Protein 5HGC (pdb70)

Secondary structure (DSSP, 8-state):
--STTHHHHTTHHHHHHHHHHHHHHHHHHSTTS-EEE-HHHHHHHHHHHHTT--HHHHHHHHHHTT--TTTS-HHHHHHHHHHHHHHHH-TTSS-----EEEEEEETTS---HHHHHHHHHHH--EEEEE-TTSHHHHHHHHHHHHHHHTTTS------S--TT--EEEEEEEEEEPPBSSPPPGGG-EEEEEESSSS-EEEEEEEEEEEEEEEEEETTTTEEEEEEEBSSSEEEEEEEE-TT-HHHHHHH--HHHHHHHHHH-EEEEEEEEEE-EEEEEEEE-HHHHHHTT--GGGSTT---HHHHSSS-----EEEEEEEEEE-S-----------SS--EEE--S-EEEEEEETTTTEEEEEEEES-TT-

Organism: Taeniopygia guttata (NCBI:txid59729)

Solvent-accessible surface area: 16546 Å² total; per-residue (Å²): 91,39,96,116,0,132,25,2,50,97,0,37,65,28,11,16,44,0,0,2,62,2,0,72,46,8,4,126,90,30,83,112,132,26,1,1,1,0,3,2,2,1,1,0,1,0,0,0,0,0,28,0,0,83,89,54,3,32,48,46,0,3,96,7,0,23,5,75,52,130,151,23,98,46,124,36,0,11,95,0,0,66,19,3,4,73,20,0,16,74,104,96,33,22,13,95,0,83,8,26,13,0,0,6,1,21,63,92,37,62,59,63,170,119,2,48,77,54,0,123,72,45,3,83,5,52,38,73,107,12,69,7,115,125,46,116,45,8,34,141,130,3,21,63,34,0,73,205,76,10,168,40,114,2,52,111,10,6,74,134,6,90,68,158,8,32,0,0,0,0,1,0,0,42,13,82,10,50,4,81,82,59,6,52,67,93,99,28,86,109,84,82,0,87,25,106,79,109,58,65,28,136,1,37,0,0,44,18,109,9,90,2,22,15,39,94,2,137,141,10,20,0,18,0,0,36,8,46,4,63,53,10,1,3,0,7,0,0,17,3,49,100,78,82,28,62,75,0,14,132,56,0,41,55,99,12,19,118,57,0,47,100,99,26,108,82,82,30,0,24,0,43,0,0,88,11,62,11,62,3,57,51,71,3,5,70,3,0,99,123,26,35,0,62,28,0,18,41,121,133,7,38,0,30,4,0,6,46,44,109,72,5,58,1,42,59,0,7,0,30,0,11,1,36,5,20,19,132,16,153,187,107,142,153,91,184,64,108,100,189,34,33,77,22,63,0,13,50,26,0,0,0,0,0,22,2,74,40,1,72,6,9,0,0,0,0,5,0,18,14,10,72,147

InterPro domains:
  IPR000215 Serpin family [PTHR11461] (51-373)
  IPR023796 Serpin domain [PF00079] (54-373)
  IPR023796 Serpin domain [SM00093] (60-389)
  IPR036186 Serpin superfamily [SSF56574] (1-379)
  IPR042178 Serpin superfamily, domain 1 [G3DSA:3.30.497.10] (58-371)
  IPR042185 Serpin superfamily, domain 2 [G3DSA:2.30.39.10] (220-314)

CATH classification: 3.30.497.10 (+1 more: 2.30.39.10)

Radius of gyration: 21.3 Å; Cα contacts (8 Å, |Δi|>4): 818; chains: 1; bounding box: 55×60×50 Å

B-factor: mean 39.29, std 15.66, range [7.42, 115.49]

Sequence (373 aa):
SNAEAMAALKLVPNNADFAFQFFREVVTQEAPNKNIFYSPVSISTAFAMLALLGARSATQSSQILEGLAFNLTEIQEKEIHEGFHNLIHMLNHPEGGVQLNMMNAIFVTAALALLRKFLDDAKALYQLEAFTTDFNKPTEAEKQINDYIERKTHGKITNLVKDMMDPQTVMLLASFVYFKGSWEKPFEAEHTEEERREFFVDAETTVKVPMMYQMGRFDFYFDEELSCTVVRLHYNGSATAFLVLPAKGKMKQLEQTLDKETIQKWSDHLFQRFMNLYFPKFSISGSYEISNTLRKMGIVDVFTNQADLSGITGSPDLKVSKVVHKASLDVDEKGTTAVEIMPIISFPPTIEFSHPFLMLIFDRDTNSTLFIGKIVNPTI

Structure (mmCIF, N/CA/C/O backbone):
data_5HGC
#
_entry.id   5HGC
#
_cell.length_a   116.150
_cell.length_b   116.150
_cell.length_c   72.730
_cell.angle_alpha   90.00
_cell.angle_beta   90.00
_cell.angle_gamma   120.00
#
_symmetry.space_group_name_H-M   'P 63'
#
loop_
_entity.id
_entity.type
_entity.pdbx_description
1 polymer Serpin
2 non-polymer (11alpha,14beta)-11,17,21-trihydroxypregn-4-ene-3,20-dione
3 non-polymer 'SULFATE ION'
4 non-polymer 2,6-diamino-2,6-dideoxy-alpha-D-glucopyranose
5 water water
#
loop_
_atom_site.group_PDB
_atom_site.id
_atom_site.type_symbol
_atom_site.label_atom_id
_atom_site.label_alt_id
_atom_site.label_comp_id
_atom_site.label_asym_id
_atom_site.label_entity_id
_atom_site.label_seq_id
_atom_site.pdbx_PDB_ins_code
_atom_site.Cartn_x
_atom_site.Cartn_y
_atom_site.Cartn_z
_atom_site.occupancy
_atom_site.B_iso_or_equiv
_atom_site.auth_seq_id
_atom_site.auth_comp_id
_atom_site.auth_asym_id
_atom_site.auth_atom_id
_atom_site.pdbx_PDB_model_num
ATOM 1 N N . SER A 1 1 ? 19.804 50.989 31.855 1.00 79.21 21 SER A N 1
ATOM 2 C CA . SER A 1 1 ? 20.089 49.544 31.671 1.00 83.09 21 SER A CA 1
ATOM 3 C C . SER A 1 1 ? 19.682 48.705 32.903 1.00 93.78 21 SER A C 1
ATOM 4 O O . SER A 1 1 ? 20.453 47.825 33.310 1.00 103.57 21 SER A O 1
ATOM 6 N N . ASN A 1 2 ? 18.495 48.970 33.495 1.00 92.90 22 ASN A N 1
ATOM 7 C CA . ASN A 1 2 ? 17.910 48.091 34.575 1.00 91.18 22 ASN A CA 1
ATOM 8 C C . ASN A 1 2 ? 16.381 47.884 34.681 1.00 98.88 22 ASN A C 1
ATOM 9 O O . ASN A 1 2 ? 15.962 47.097 35.542 1.00 110.25 22 ASN A O 1
ATOM 11 N N . ALA A 1 3 ? 15.575 48.572 33.845 1.00 96.95 23 ALA A N 1
ATOM 12 C CA . ALA A 1 3 ? 14.073 48.383 33.715 1.00 87.74 23 ALA A CA 1
ATOM 13 C C . ALA A 1 3 ? 13.143 48.812 34.913 1.00 88.70 23 ALA A C 1
ATOM 14 O O . ALA A 1 3 ? 12.066 49.421 34.703 1.00 86.08 23 ALA A O 1
ATOM 16 N N . GLU A 1 4 ? 13.563 48.456 36.141 1.00 80.11 24 GLU A N 1
ATOM 17 C CA . GLU A 1 4 ? 13.111 49.037 37.432 1.00 67.70 24 GLU A CA 1
ATOM 18 C C . GLU A 1 4 ? 13.563 50.519 37.543 1.00 59.90 24 GLU A C 1
ATOM 19 O O . GLU A 1 4 ? 13.067 51.303 38.387 1.00 53.16 24 GLU A O 1
ATOM 25 N N . ALA A 1 5 ? 14.509 50.873 36.668 1.00 48.58 25 ALA A N 1
ATOM 26 C CA . ALA A 1 5 ? 15.169 52.162 36.627 1.00 42.91 25 ALA A CA 1
ATOM 27 C C . ALA A 1 5 ? 14.517 53.138 35.648 1.00 44.37 25 ALA A C 1
ATOM 28 O O . ALA A 1 5 ? 15.138 54.170 35.275 1.00 41.52 25 ALA A O 1
ATOM 30 N N . MET A 1 6 ? 13.269 52.834 35.253 1.00 45.36 26 MET A N 1
ATOM 31 C CA . MET A 1 6 ? 12.593 53.553 34.142 1.00 46.76 26 MET A CA 1
ATOM 32 C C . MET A 1 6 ? 12.583 55.070 34.386 1.00 41.11 26 MET A C 1
ATOM 33 O O . MET A 1 6 ? 13.120 55.842 33.569 1.00 36.11 26 MET A O 1
ATOM 38 N N . ALA A 1 7 ? 12.017 55.483 35.529 1.00 36.12 27 ALA A N 1
ATOM 39 C CA . ALA A 1 7 ? 11.892 56.919 35.853 1.00 35.58 27 ALA A CA 1
ATOM 40 C C . ALA A 1 7 ? 13.274 57.591 35.938 1.00 32.90 27 ALA A C 1
ATOM 41 O O . ALA A 1 7 ? 13.479 58.650 35.318 1.00 33.77 27 ALA A O 1
ATOM 43 N N . ALA A 1 8 ? 14.205 56.932 36.635 1.00 28.03 28 ALA A N 1
ATOM 44 C CA . ALA A 1 8 ? 15.595 57.375 36.762 1.00 28.71 28 ALA A CA 1
ATOM 45 C C . ALA A 1 8 ? 16.275 57.584 35.408 1.00 31.42 28 ALA A C 1
ATOM 46 O O . ALA A 1 8 ? 16.967 58.595 35.187 1.00 31.80 28 ALA A O 1
ATOM 48 N N . LEU A 1 9 ? 16.026 56.675 34.465 1.00 34.11 29 LEU A N 1
ATOM 49 C CA . LEU A 1 9 ? 16.737 56.780 33.187 1.00 34.64 29 LEU A CA 1
ATOM 50 C C . LEU A 1 9 ? 16.367 57.997 32.389 1.00 33.84 29 LEU A C 1
ATOM 51 O O . LEU A 1 9 ? 17.184 58.436 31.562 1.00 34.35 29 LEU A O 1
ATOM 56 N N . LYS A 1 10 ? 15.185 58.564 32.653 1.00 33.97 30 LYS A N 1
ATOM 57 C CA . LYS A 1 10 ? 14.725 59.735 31.886 1.00 35.28 30 LYS A CA 1
ATOM 58 C C . LYS A 1 10 ? 15.615 60.896 32.220 1.00 36.44 30 LYS A C 1
ATOM 59 O O . LYS A 1 10 ? 15.674 61.868 31.433 1.00 42.33 30 LYS A O 1
ATOM 65 N N . LEU A 1 11 ? 16.316 60.779 33.361 1.00 30.11 31 LEU A N 1
ATOM 66 C CA . LEU A 1 11 ? 17.167 61.843 33.872 1.00 29.36 31 LEU A CA 1
ATOM 67 C C . LEU A 1 11 ? 18.632 61.836 33.404 1.00 28.98 31 LEU A C 1
ATOM 68 O O . LEU A 1 11 ? 19.404 62.792 33.675 1.00 33.90 31 LEU A O 1
ATOM 73 N N . VAL A 1 12 ? 19.004 60.790 32.674 1.00 28.95 32 VAL A N 1
ATOM 74 C CA . VAL A 1 12 ? 20.407 60.409 32.459 1.00 26.27 32 VAL A CA 1
ATOM 75 C C . VAL A 1 12 ? 21.233 61.487 31.732 1.00 27.66 32 VAL A C 1
ATOM 76 O O . VAL A 1 12 ? 22.356 61.812 32.167 1.00 30.85 32 VAL A O 1
ATOM 80 N N . PRO A 1 13 ? 20.682 62.093 30.665 1.00 29.11 33 PRO A N 1
ATOM 81 C CA . PRO A 1 13 ? 21.534 63.129 30.041 1.00 28.03 33 PRO A CA 1
ATOM 82 C C . PRO A 1 13 ? 21.617 64.409 30.872 1.00 29.71 33 PRO A C 1
ATOM 83 O O . PRO A 1 13 ? 22.688 65.054 30.960 1.00 30.23 33 PRO A O 1
ATOM 87 N N . ASN A 1 14 ? 20.505 64.776 31.501 1.00 32.66 34 ASN A N 1
ATOM 88 C CA . ASN A 1 14 ? 20.456 66.036 32.255 1.00 29.51 34 ASN A CA 1
ATOM 89 C C . ASN A 1 14 ? 21.411 65.944 33.444 1.00 27.38 34 ASN A C 1
ATOM 90 O O . ASN A 1 14 ? 22.231 66.817 33.633 1.00 26.77 34 ASN A O 1
ATOM 95 N N . ASN A 1 15 ? 21.337 64.857 34.214 1.00 26.50 35 ASN A N 1
ATOM 96 C CA . ASN A 1 15 ? 22.261 64.647 35.335 1.00 27.07 35 ASN A CA 1
ATOM 97 C C . ASN A 1 15 ? 23.738 64.627 34.910 1.00 26.68 35 ASN A C 1
ATOM 98 O O . ASN A 1 15 ? 24.567 65.249 35.577 1.00 26.57 35 ASN A O 1
ATOM 103 N N . ALA A 1 16 ? 24.038 64.033 33.757 1.00 24.98 36 ALA A N 1
ATOM 104 C CA . ALA A 1 16 ? 25.434 64.012 33.261 1.00 26.34 36 ALA A CA 1
ATOM 105 C C . ALA A 1 16 ? 25.906 65.370 32.847 1.00 25.24 36 ALA A C 1
ATOM 106 O O . ALA A 1 16 ? 26.997 65.778 33.228 1.00 26.09 36 ALA A O 1
ATOM 108 N N . ASP A 1 17 ? 25.067 66.116 32.127 1.00 28.32 37 ASP A N 1
ATOM 109 C CA . ASP A 1 17 ? 25.387 67.539 31.799 1.00 27.83 37 ASP A CA 1
ATOM 110 C C . ASP A 1 17 ? 25.699 68.328 33.036 1.00 28.27 37 ASP A C 1
ATOM 111 O O . ASP A 1 17 ? 26.721 69.005 33.098 1.00 34.27 37 ASP A O 1
ATOM 116 N N . PHE A 1 18 ? 24.840 68.231 34.040 1.00 27.88 38 PHE A N 1
ATOM 117 C CA . PHE A 1 18 ? 25.038 69.008 35.259 1.00 27.75 38 PHE A CA 1
ATOM 118 C C . PHE A 1 18 ? 26.376 68.587 35.880 1.00 28.19 38 PHE A C 1
ATOM 119 O O . PHE A 1 18 ? 27.180 69.451 36.275 1.00 28.91 38 PHE A O 1
ATOM 127 N N . ALA A 1 19 ? 26.603 67.266 35.950 1.00 25.68 39 ALA A N 1
ATOM 128 C CA . ALA A 1 19 ? 27.772 66.703 36.594 1.00 26.35 39 ALA A CA 1
ATOM 129 C C . ALA A 1 19 ? 29.016 67.313 35.997 1.00 29.45 39 ALA A C 1
ATOM 130 O O . ALA A 1 19 ? 29.915 67.748 36.749 1.00 31.30 39 ALA A O 1
ATOM 132 N N . PHE A 1 20 ? 29.081 67.350 34.663 1.00 29.09 40 PHE A N 1
ATOM 133 C CA . PHE A 1 20 ? 30.265 67.925 34.041 1.00 33.93 40 PHE A CA 1
ATOM 134 C C . PHE A 1 20 ? 30.375 69.471 33.956 1.00 37.11 40 PHE A C 1
ATOM 135 O O . PHE A 1 20 ? 31.502 69.997 34.077 1.00 33.10 40 PHE A O 1
ATOM 143 N N . GLN A 1 21 ? 29.259 70.214 33.830 1.00 35.75 41 GLN A N 1
ATOM 144 C CA . GLN A 1 21 ? 29.408 71.689 33.992 1.00 38.05 41 GLN A CA 1
ATOM 145 C C . GLN A 1 21 ? 29.934 72.030 35.358 1.00 36.41 41 GLN A C 1
ATOM 146 O O . GLN A 1 21 ? 30.773 72.927 35.506 1.00 42.48 41 GLN A O 1
ATOM 152 N N . PHE A 1 22 ? 29.431 71.319 36.361 1.00 31.82 42 PHE A N 1
ATOM 153 C CA . PHE A 1 22 ? 29.846 71.591 37.706 1.00 30.84 42 PHE A CA 1
ATOM 154 C C . PHE A 1 22 ? 31.347 71.411 37.779 1.00 31.54 42 PHE A C 1
ATOM 155 O O . PHE A 1 22 ? 32.040 72.317 38.314 1.00 31.73 42 PHE A O 1
ATOM 163 N N . PHE A 1 23 ? 31.822 70.253 37.262 1.00 29.15 43 PHE A N 1
ATOM 164 C CA . PHE A 1 23 ? 33.249 69.914 37.179 1.00 30.77 43 PHE A CA 1
ATOM 165 C C . PHE A 1 23 ? 34.103 70.995 36.490 1.00 31.99 43 PHE A C 1
ATOM 166 O O . PHE A 1 23 ? 35.141 71.392 37.060 1.00 28.56 43 PHE A O 1
ATOM 174 N N . ARG A 1 24 ? 33.666 71.457 35.295 1.00 31.06 44 ARG A N 1
ATOM 175 C CA . ARG A 1 24 ? 34.358 72.537 34.551 1.00 35.23 44 ARG A CA 1
ATOM 176 C C . ARG A 1 24 ? 34.520 73.781 35.400 1.00 38.40 44 ARG A C 1
ATOM 177 O O . ARG A 1 24 ? 35.633 74.292 35.497 1.00 41.72 44 ARG A O 1
ATOM 185 N N . GLU A 1 25 ? 33.433 74.189 36.077 1.00 42.10 45 GLU A N 1
ATOM 186 C CA . GLU A 1 25 ? 33.387 75.351 36.985 1.00 41.87 45 GLU A CA 1
ATOM 187 C C . GLU A 1 25 ? 34.330 75.255 38.144 1.00 42.17 45 GLU A C 1
ATOM 188 O O . GLU A 1 25 ? 35.085 76.188 38.411 1.00 51.51 45 GLU A O 1
ATOM 194 N N A VAL A 1 26 ? 34.297 74.127 38.840 0.56 40.79 46 VAL A N 1
ATOM 195 N N B VAL A 1 26 ? 34.302 74.125 38.831 0.44 41.16 46 VAL A N 1
ATOM 196 C CA A VAL A 1 26 ? 35.075 73.963 40.064 0.56 39.86 46 VAL A CA 1
ATOM 197 C CA B VAL A 1 26 ? 35.075 73.960 40.048 0.44 40.29 46 VAL A CA 1
ATOM 198 C C A VAL A 1 26 ? 36.591 73.874 39.809 0.56 41.38 46 VAL A C 1
ATOM 199 C C B VAL A 1 26 ? 36.586 73.831 39.826 0.44 41.89 46 VAL A C 1
ATOM 200 O O A VAL A 1 26 ? 37.378 74.336 40.631 0.56 42.22 46 VAL A O 1
ATOM 201 O O B VAL A 1 26 ? 37.366 74.212 40.696 0.44 42.66 46 VAL A O 1
ATOM 208 N N . THR A 1 27 ? 36.988 73.303 38.669 1.00 43.41 47 THR A N 1
ATOM 209 C CA . THR A 1 27 ? 38.419 73.190 38.308 1.00 47.63 47 THR A CA 1
ATOM 210 C C . THR A 1 27 ? 39.033 74.560 37.905 1.00 52.24 47 THR A C 1
ATOM 211 O O . THR A 1 27 ? 40.210 74.809 38.170 1.00 55.43 47 THR A O 1
ATOM 215 N N . GLN A 1 28 ? 38.237 75.432 37.279 1.00 54.75 48 GLN A N 1
ATOM 216 C CA . GLN A 1 28 ? 38.566 76.875 37.214 1.00 60.85 48 GLN A CA 1
ATOM 217 C C . GLN A 1 28 ? 38.809 77.574 38.568 1.00 64.70 48 GLN A C 1
ATOM 218 O O . GLN A 1 28 ? 39.918 78.033 38.805 1.00 76.54 48 GLN A O 1
ATOM 224 N N . GLU A 1 29 ? 37.815 77.643 39.457 1.00 59.26 49 GLU A N 1
ATOM 225 C CA . GLU A 1 29 ? 38.037 78.277 40.747 1.00 63.99 49 GLU A CA 1
ATOM 226 C C . GLU A 1 29 ? 39.146 77.634 41.631 1.00 69.06 49 GLU A C 1
ATOM 227 O O . GLU A 1 29 ? 39.524 78.226 42.650 1.00 75.29 49 GLU A O 1
ATOM 233 N N . ALA A 1 30 ? 39.674 76.458 41.249 1.00 62.51 50 ALA A N 1
ATOM 234 C CA . ALA A 1 30 ? 40.742 75.741 42.046 1.00 67.53 50 ALA A CA 1
ATOM 235 C C . ALA A 1 30 ? 41.661 74.818 41.196 1.00 65.90 50 ALA A C 1
ATOM 236 O O . ALA A 1 30 ? 41.613 73.581 41.354 1.00 59.98 50 ALA A O 1
ATOM 238 N N . PRO A 1 31 ? 42.533 75.424 40.345 1.00 63.75 51 PRO A N 1
ATOM 239 C CA . PRO A 1 31 ? 43.098 74.761 39.160 1.00 58.22 51 PRO A CA 1
ATOM 240 C C . PRO A 1 31 ? 44.118 73.661 39.414 1.00 56.25 51 PRO A C 1
ATOM 241 O O . PRO A 1 31 ? 44.388 72.898 38.480 1.00 53.16 51 PRO A O 1
ATOM 245 N N . ASN A 1 32 ? 44.651 73.560 40.639 1.00 56.99 52 ASN A N 1
ATOM 246 C CA . ASN A 1 32 ? 45.744 72.607 40.937 1.00 60.39 52 ASN A CA 1
ATOM 247 C C . ASN A 1 32 ? 45.553 71.800 42.168 1.00 58.00 52 ASN A C 1
ATOM 248 O O . ASN A 1 32 ? 46.525 71.366 42.825 1.00 55.31 52 ASN A O 1
ATOM 253 N N . LYS A 1 33 ? 44.289 71.631 42.513 1.00 62.07 53 LYS A N 1
ATOM 254 C CA . LYS A 1 33 ? 43.940 70.975 43.765 1.00 55.48 53 LYS A CA 1
ATOM 255 C C . LYS A 1 33 ? 43.135 69.710 43.468 1.00 43.49 53 LYS A C 1
ATOM 256 O O . LYS A 1 33 ? 42.472 69.598 42.420 1.00 36.49 53 LYS A O 1
ATOM 262 N N . ASN A 1 34 ? 43.232 68.747 44.372 1.00 37.69 54 ASN A N 1
ATOM 263 C CA . ASN A 1 34 ? 42.219 67.692 44.487 1.00 35.20 54 ASN A CA 1
ATOM 264 C C . ASN A 1 34 ? 40.769 68.226 44.323 1.00 35.37 54 ASN A C 1
ATOM 265 O O . ASN A 1 34 ? 40.378 69.254 44.916 1.00 37.82 54 ASN A O 1
ATOM 270 N N . ILE A 1 35 ? 40.009 67.601 43.439 1.00 32.29 55 ILE A N 1
ATOM 271 C CA . ILE A 1 35 ? 38.574 67.815 43.427 1.00 30.35 55 ILE A CA 1
ATOM 272 C C . ILE A 1 35 ? 37.905 66.490 43.670 1.00 31.98 55 ILE A C 1
ATOM 273 O O . ILE A 1 35 ? 38.239 65.527 42.992 1.00 37.72 55 ILE A O 1
ATOM 278 N N . PHE A 1 36 ? 36.975 66.429 44.631 1.00 30.92 56 PHE A N 1
ATOM 279 C CA . PHE A 1 36 ? 36.161 65.217 44.867 1.00 29.66 56 PHE A CA 1
ATOM 280 C C . PHE A 1 36 ? 34.760 65.505 45.359 1.00 27.96 56 PHE A C 1
ATOM 281 O O . PHE A 1 36 ? 34.590 66.018 46.453 1.00 30.25 56 PHE A O 1
ATOM 289 N N . TYR A 1 37 ? 33.764 65.140 44.567 1.00 26.26 57 TYR A N 1
ATOM 290 C CA . TYR A 1 37 ? 32.374 65.381 44.910 1.00 24.08 57 TYR A CA 1
ATOM 291 C C . TYR A 1 37 ? 31.463 64.315 44.311 1.00 24.63 57 TYR A C 1
ATOM 292 O O . TYR A 1 37 ? 31.925 63.417 43.579 1.00 23.53 57 TYR A O 1
ATOM 301 N N . SER A 1 38 ? 30.179 64.347 44.729 1.00 25.53 58 SER A N 1
ATOM 302 C CA . SER A 1 38 ? 29.138 63.452 44.197 1.00 23.97 58 SER A CA 1
ATOM 303 C C . SER A 1 38 ? 28.091 64.220 43.386 1.00 25.50 58 SER A C 1
ATOM 304 O O . SER A 1 38 ? 27.220 64.841 43.944 1.00 26.49 58 SER A O 1
ATOM 307 N N . PRO A 1 39 ? 28.202 64.198 42.042 1.00 27.28 59 PRO A N 1
ATOM 308 C CA . PRO A 1 39 ? 27.172 64.889 41.233 1.00 27.81 59 PRO A CA 1
ATOM 309 C C . PRO A 1 39 ? 25.747 64.451 41.645 1.00 27.02 59 PRO A C 1
ATOM 310 O O . PRO A 1 39 ? 24.879 65.286 41.890 1.00 29.18 59 PRO A O 1
ATOM 314 N N . VAL A 1 40 ? 25.518 63.147 41.730 1.00 24.13 60 VAL A N 1
ATOM 315 C CA . VAL A 1 40 ? 24.180 62.668 41.938 1.00 22.35 60 VAL A CA 1
ATOM 316 C C . VAL A 1 40 ? 23.614 63.194 43.250 1.00 23.87 60 VAL A C 1
ATOM 317 O O . VAL A 1 40 ? 22.438 63.553 43.286 1.00 26.24 60 VAL A O 1
ATOM 321 N N . SER A 1 41 ? 24.462 63.264 44.281 1.00 21.55 61 SER A N 1
ATOM 322 C CA . SER A 1 41 ? 24.119 63.788 45.559 1.00 22.32 61 SER A CA 1
ATOM 323 C C . SER A 1 41 ? 23.779 65.292 45.486 1.00 23.78 61 SER A C 1
ATOM 324 O O . SER A 1 41 ? 22.758 65.705 46.039 1.00 23.08 61 SER A O 1
ATOM 327 N N . ILE A 1 42 ? 24.566 66.096 44.758 1.00 23.86 62 ILE A N 1
ATOM 328 C CA . ILE A 1 42 ? 24.237 67.520 44.610 1.00 24.62 62 ILE A CA 1
ATOM 329 C C . ILE A 1 42 ? 22.950 67.635 43.852 1.00 24.89 62 ILE A C 1
ATOM 330 O O . ILE A 1 42 ? 22.043 68.341 44.282 1.00 24.90 62 ILE A O 1
ATOM 335 N N . SER A 1 43 ? 22.834 66.912 42.753 1.00 26.91 63 SER A N 1
ATOM 336 C CA . SER A 1 43 ? 21.648 67.098 41.935 1.00 27.79 63 SER A CA 1
ATOM 337 C C . SER A 1 43 ? 20.433 66.780 42.766 1.00 28.40 63 SER A C 1
ATOM 338 O O . SER A 1 43 ? 19.436 67.465 42.667 1.00 28.11 63 SER A O 1
ATOM 341 N N . THR A 1 44 ? 20.533 65.732 43.571 1.00 28.39 64 THR A N 1
ATOM 342 C CA . THR A 1 44 ? 19.413 65.246 44.347 1.00 30.16 64 THR A CA 1
ATOM 343 C C . THR A 1 44 ? 19.042 66.245 45.460 1.00 29.42 64 THR A C 1
ATOM 344 O O . THR A 1 44 ? 17.857 66.484 45.621 1.00 31.46 64 THR A O 1
ATOM 348 N N . ALA A 1 45 ? 20.029 66.842 46.167 1.00 27.00 65 ALA A N 1
ATOM 349 C CA . ALA A 1 45 ? 19.762 67.778 47.261 1.00 26.85 65 ALA A CA 1
ATOM 350 C C . ALA A 1 45 ? 18.986 68.975 46.701 1.00 31.44 65 ALA A C 1
ATOM 351 O O . ALA A 1 45 ? 17.954 69.354 47.270 1.00 33.94 65 ALA A O 1
ATOM 353 N N . PHE A 1 46 ? 19.407 69.497 45.539 1.00 30.10 66 PHE A N 1
ATOM 354 C CA . PHE A 1 46 ? 18.721 70.634 44.913 1.00 28.05 66 PHE A CA 1
ATOM 355 C C . PHE A 1 46 ? 17.369 70.391 44.316 1.00 28.97 66 PHE A C 1
ATOM 356 O O . PHE A 1 46 ? 16.508 71.266 44.401 1.00 29.42 66 PHE A O 1
ATOM 364 N N . ALA A 1 47 ? 17.157 69.210 43.749 1.00 27.62 67 ALA A N 1
ATOM 365 C CA . ALA A 1 47 ? 15.862 68.881 43.185 1.00 28.84 67 ALA A CA 1
ATOM 366 C C . ALA A 1 47 ? 14.877 68.851 44.343 1.00 32.66 67 ALA A C 1
ATOM 367 O O . ALA A 1 47 ? 13.768 69.362 44.248 1.00 30.62 67 ALA A O 1
ATOM 369 N N . MET A 1 48 ? 15.329 68.305 45.466 1.00 33.44 68 MET A N 1
ATOM 370 C CA . MET A 1 48 ? 14.555 68.291 46.674 1.00 33.38 68 MET A CA 1
ATOM 371 C C . MET A 1 48 ? 14.142 69.707 47.135 1.00 33.53 68 MET A C 1
ATOM 372 O O . MET A 1 48 ? 12.963 69.910 47.453 1.00 32.16 68 MET A O 1
ATOM 377 N N . LEU A 1 49 ? 15.055 70.689 47.128 1.00 28.48 69 LEU A N 1
ATOM 378 C CA . LEU A 1 49 ? 14.632 72.075 47.356 1.00 28.46 69 LEU A CA 1
ATOM 379 C C . LEU A 1 49 ? 13.568 72.529 46.397 1.00 28.52 69 LEU A C 1
ATOM 380 O O . LEU A 1 49 ? 12.626 73.252 46.778 1.00 27.96 69 LEU A O 1
ATOM 385 N N . ALA A 1 50 ? 13.692 72.114 45.144 1.00 29.31 70 ALA A N 1
ATOM 386 C CA . ALA A 1 50 ? 12.681 72.491 44.161 1.00 28.52 70 ALA A CA 1
ATOM 387 C C . ALA A 1 50 ? 11.257 72.089 44.604 1.00 28.22 70 ALA A C 1
ATOM 388 O O . ALA A 1 50 ? 10.292 72.768 44.237 1.00 29.64 70 ALA A O 1
ATOM 390 N N A LEU A 1 51 ? 11.150 71.005 45.370 0.30 27.54 71 LEU A N 1
ATOM 391 N N B LEU A 1 51 ? 11.129 71.008 45.374 0.70 25.78 71 LEU A N 1
ATOM 392 C CA A LEU A 1 51 ? 9.879 70.518 45.907 0.30 28.58 71 LEU A CA 1
ATOM 393 C CA B LEU A 1 51 ? 9.811 70.602 45.880 0.70 27.89 71 LEU A CA 1
ATOM 394 C C A LEU A 1 51 ? 9.163 71.568 46.762 0.30 29.45 71 LEU A C 1
ATOM 395 C C B LEU A 1 51 ? 9.151 71.762 46.558 0.70 29.33 71 LEU A C 1
ATOM 396 O O A LEU A 1 51 ? 7.932 71.541 46.868 0.30 28.89 71 LEU A O 1
ATOM 397 O O B LEU A 1 51 ? 7.961 72.003 46.350 0.70 29.38 71 LEU A O 1
ATOM 406 N N . GLY A 1 52 ? 9.947 72.474 47.362 1.00 29.66 72 GLY A N 1
ATOM 407 C CA . GLY A 1 52 ? 9.448 73.608 48.086 1.00 32.98 72 GLY A CA 1
ATOM 408 C C . GLY A 1 52 ? 9.532 74.974 47.429 1.00 35.44 72 GLY A C 1
ATOM 409 O O . GLY A 1 52 ? 9.105 75.950 48.053 1.00 39.34 72 GLY A O 1
ATOM 410 N N . ALA A 1 53 ? 10.095 75.069 46.220 1.00 31.45 73 ALA A N 1
ATOM 411 C CA . ALA A 1 53 ? 10.342 76.364 45.605 1.00 29.51 73 ALA A CA 1
ATOM 412 C C . ALA A 1 53 ? 9.184 76.687 44.702 1.00 31.78 73 ALA A C 1
ATOM 413 O O . ALA A 1 53 ? 8.417 75.793 44.311 1.00 30.90 73 ALA A O 1
ATOM 415 N N . ARG A 1 54 ? 9.016 77.982 44.423 1.00 34.79 74 ARG A N 1
ATOM 416 C CA . ARG A 1 54 ? 7.959 78.458 43.543 1.00 36.28 74 ARG A CA 1
ATOM 417 C C . ARG A 1 54 ? 8.552 79.405 42.499 1.00 39.47 74 ARG A C 1
ATOM 418 O O . ARG A 1 54 ? 9.646 79.974 42.714 1.00 37.50 74 ARG A O 1
ATOM 426 N N . SER A 1 55 ? 7.859 79.545 41.358 1.00 40.53 75 SER A N 1
ATOM 427 C CA . SER A 1 55 ? 8.191 80.580 40.373 1.00 46.80 75 SER A CA 1
ATOM 428 C C . SER A 1 55 ? 9.650 80.505 39.848 1.00 53.15 75 SER A C 1
ATOM 429 O O . SER A 1 55 ? 10.113 79.439 39.414 1.00 55.27 75 SER A O 1
ATOM 432 N N . ALA A 1 56 ? 10.365 81.629 39.912 1.00 53.58 76 ALA A N 1
ATOM 433 C CA . ALA A 1 56 ? 11.662 81.747 39.278 1.00 47.75 76 ALA A CA 1
ATOM 434 C C . ALA A 1 56 ? 12.735 81.084 40.125 1.00 44.10 76 ALA A C 1
ATOM 435 O O . ALA A 1 56 ? 13.744 80.601 39.576 1.00 43.37 76 ALA A O 1
ATOM 437 N N . THR A 1 57 ? 12.529 81.062 41.449 1.00 39.43 77 THR A N 1
ATOM 438 C CA . THR A 1 57 ? 13.389 80.242 42.329 1.00 36.02 77 THR A CA 1
ATOM 439 C C . THR A 1 57 ? 13.398 78.773 41.875 1.00 36.02 77 THR A C 1
ATOM 440 O O . THR A 1 57 ? 14.446 78.183 41.724 1.00 34.61 77 THR A O 1
ATOM 444 N N . GLN A 1 58 ? 12.216 78.242 41.614 1.00 35.50 78 GLN A N 1
ATOM 445 C CA . GLN A 1 58 ? 12.059 76.883 41.272 1.00 38.23 78 GLN A CA 1
ATOM 446 C C . GLN A 1 58 ? 12.600 76.562 39.867 1.00 42.29 78 GLN A C 1
ATOM 447 O O . GLN A 1 58 ? 13.311 75.536 39.684 1.00 44.38 78 GLN A O 1
ATOM 453 N N A SER A 1 59 ? 12.257 77.411 38.897 0.33 41.82 79 SER A N 1
ATOM 454 N N B SER A 1 59 ? 12.261 77.421 38.901 0.67 42.62 79 SER A N 1
ATOM 455 C CA A SER A 1 59 ? 12.686 77.241 37.506 0.33 41.15 79 SER A CA 1
ATOM 456 C CA B SER A 1 59 ? 12.663 77.264 37.496 0.67 41.96 79 SER A CA 1
ATOM 457 C C A SER A 1 59 ? 14.204 77.316 37.346 0.33 40.04 79 SER A C 1
ATOM 458 C C B SER A 1 59 ? 14.196 77.313 37.354 0.67 41.06 79 SER A C 1
ATOM 459 O O A SER A 1 59 ? 14.771 76.544 36.570 0.33 40.78 79 SER A O 1
ATOM 460 O O B SER A 1 59 ? 14.763 76.516 36.598 0.67 42.67 79 SER A O 1
ATOM 465 N N . GLN A 1 60 ? 14.848 78.222 38.085 1.00 36.42 80 GLN A N 1
ATOM 466 C CA . GLN A 1 60 ? 16.312 78.311 38.082 1.00 38.14 80 GLN A CA 1
ATOM 467 C C . GLN A 1 60 ? 16.990 77.084 38.679 1.00 40.31 80 GLN A C 1
ATOM 468 O O . GLN A 1 60 ? 18.089 76.689 38.220 1.00 36.90 80 GLN A O 1
ATOM 474 N N . ILE A 1 61 ? 16.379 76.518 39.734 1.00 37.16 81 ILE A N 1
ATOM 475 C CA . ILE A 1 61 ? 16.929 75.288 40.338 1.00 35.47 81 ILE A CA 1
ATOM 476 C C . ILE A 1 61 ? 16.914 74.189 39.256 1.00 31.13 81 ILE A C 1
ATOM 477 O O . ILE A 1 61 ? 17.936 73.619 38.948 1.00 26.87 81 ILE A O 1
ATOM 482 N N . LEU A 1 62 ? 15.753 73.966 38.647 1.00 32.60 82 LEU A N 1
ATOM 483 C CA . LEU A 1 62 ? 15.573 72.853 37.723 1.00 34.29 82 LEU A CA 1
ATOM 484 C C . LEU A 1 62 ? 16.386 73.061 36.441 1.00 41.07 82 LEU A C 1
ATOM 485 O O . LEU A 1 62 ? 16.959 72.097 35.893 1.00 43.26 82 LEU A O 1
ATOM 490 N N . GLU A 1 63 ? 16.498 74.315 36.005 1.00 42.54 83 GLU A N 1
ATOM 491 C CA . GLU A 1 63 ? 17.218 74.575 34.780 1.00 42.24 83 GLU A CA 1
ATOM 492 C C . GLU A 1 63 ? 18.706 74.497 35.027 1.00 40.64 83 GLU A C 1
ATOM 493 O O . GLU A 1 63 ? 19.463 74.032 34.191 1.00 42.57 83 GLU A O 1
ATOM 499 N N . GLY A 1 64 ? 19.118 74.933 36.198 1.00 39.89 84 GLY A N 1
ATOM 500 C CA . GLY A 1 64 ? 20.537 74.961 36.519 1.00 40.07 84 GLY A CA 1
ATOM 501 C C . GLY A 1 64 ? 20.993 73.532 36.714 1.00 39.58 84 GLY A C 1
ATOM 502 O O . GLY A 1 64 ? 22.167 73.212 36.495 1.00 40.88 84 GLY A O 1
ATOM 503 N N . LEU A 1 65 ? 20.047 72.679 37.116 1.00 34.16 85 LEU A N 1
ATOM 504 C CA . LEU A 1 65 ? 20.285 71.254 37.141 1.00 35.04 85 LEU A CA 1
ATOM 505 C C . LEU A 1 65 ? 20.312 70.591 35.738 1.00 37.61 85 LEU A C 1
ATOM 506 O O . LEU A 1 65 ? 20.386 69.350 35.671 1.00 37.21 85 LEU A O 1
ATOM 511 N N . ALA A 1 66 ? 20.240 71.415 34.660 1.00 34.86 86 ALA A N 1
ATOM 512 C CA . ALA A 1 66 ? 20.242 71.025 33.223 1.00 33.06 86 ALA A CA 1
ATOM 513 C C . ALA A 1 66 ? 18.988 70.285 32.744 1.00 35.00 86 ALA A C 1
ATOM 514 O O . ALA A 1 66 ? 19.062 69.423 31.861 1.00 35.81 86 ALA A O 1
ATOM 516 N N . PHE A 1 67 ? 17.849 70.560 33.365 1.00 32.79 87 PHE A N 1
ATOM 517 C CA . PHE A 1 67 ? 16.568 70.124 32.818 1.00 33.51 87 PHE A CA 1
ATOM 518 C C . PHE A 1 67 ? 15.914 71.247 31.988 1.00 39.43 87 PHE A C 1
ATOM 519 O O . PHE A 1 67 ? 15.958 72.445 32.372 1.00 39.15 87 PHE A O 1
ATOM 527 N N . ASN A 1 68 ? 15.287 70.865 30.877 1.00 40.84 88 ASN A N 1
ATOM 528 C CA . ASN A 1 68 ? 14.578 71.828 30.053 1.00 47.43 88 ASN A CA 1
ATOM 529 C C . ASN A 1 68 ? 13.086 71.588 30.243 1.00 52.95 88 ASN A C 1
ATOM 530 O O . ASN A 1 68 ? 12.494 70.593 29.770 1.00 51.61 88 ASN A O 1
ATOM 535 N N . LEU A 1 69 ? 12.478 72.523 30.957 1.00 60.88 89 LEU A N 1
ATOM 536 C CA . LEU A 1 69 ? 11.107 72.345 31.420 1.00 57.30 89 LEU A CA 1
ATOM 537 C C . LEU A 1 69 ? 10.072 72.251 30.312 1.00 58.89 89 LEU A C 1
ATOM 538 O O . LEU A 1 69 ? 9.014 71.645 30.508 1.00 57.54 89 LEU A O 1
ATOM 543 N N . THR A 1 70 ? 10.406 72.798 29.138 1.00 65.90 90 THR A N 1
ATOM 544 C CA . THR A 1 70 ? 9.552 72.672 27.943 1.00 68.63 90 THR A CA 1
ATOM 545 C C . THR A 1 70 ? 9.581 71.243 27.369 1.00 68.35 90 THR A C 1
ATOM 546 O O . THR A 1 70 ? 8.733 70.905 26.558 1.00 76.91 90 THR A O 1
ATOM 550 N N . GLU A 1 71 ? 10.522 70.402 27.806 1.00 67.25 91 GLU A N 1
ATOM 551 C CA . GLU A 1 71 ? 10.602 69.009 27.317 1.00 65.87 91 GLU A CA 1
ATOM 552 C C . GLU A 1 71 ? 10.475 67.904 28.388 1.00 63.02 91 GLU A C 1
ATOM 553 O O . GLU A 1 71 ? 10.408 66.742 28.044 1.00 63.14 91 GLU A O 1
ATOM 559 N N . ILE A 1 72 ? 10.472 68.251 29.674 1.00 58.56 92 ILE A N 1
ATOM 560 C CA . ILE A 1 72 ? 10.263 67.268 30.763 1.00 51.24 92 ILE A CA 1
ATOM 561 C C . ILE A 1 72 ? 9.325 67.875 31.832 1.00 50.22 92 ILE A C 1
ATOM 562 O O . ILE A 1 72 ? 9.475 69.044 32.193 1.00 48.10 92 ILE A O 1
ATOM 567 N N . GLN A 1 73 ? 8.374 67.094 32.340 1.00 52.61 93 GLN A N 1
ATOM 568 C CA . GLN A 1 73 ? 7.534 67.559 33.471 1.00 56.34 93 GLN A CA 1
ATOM 569 C C . GLN A 1 73 ? 8.286 67.600 34.807 1.00 50.85 93 GLN A C 1
ATOM 570 O O . GLN A 1 73 ? 9.121 66.722 35.090 1.00 47.21 93 GLN A O 1
ATOM 576 N N . GLU A 1 74 ? 7.942 68.568 35.654 1.00 48.60 94 GLU A N 1
ATOM 577 C CA . GLU A 1 74 ? 8.423 68.555 37.030 1.00 47.07 94 GLU A CA 1
ATOM 578 C C . GLU A 1 74 ? 8.076 67.229 37.777 1.00 43.73 94 GLU A C 1
ATOM 579 O O . GLU A 1 74 ? 8.909 66.695 38.521 1.00 42.43 94 GLU A O 1
ATOM 585 N N . LYS A 1 75 ? 6.887 66.681 37.540 1.00 42.45 95 LYS A N 1
ATOM 586 C CA . LYS A 1 75 ? 6.475 65.368 38.076 1.00 47.77 95 LYS A CA 1
ATOM 587 C C . LYS A 1 75 ? 7.514 64.307 37.777 1.00 44.80 95 LYS A C 1
ATOM 588 O O . LYS A 1 75 ? 7.855 63.505 38.649 1.00 45.95 95 LYS A O 1
ATOM 594 N N . GLU A 1 76 ? 8.016 64.303 36.543 1.00 40.56 96 GLU A N 1
ATOM 595 C CA . GLU A 1 76 ? 8.966 63.271 36.103 1.00 38.37 96 GLU A CA 1
ATOM 596 C C . GLU A 1 76 ? 10.355 63.387 36.739 1.00 30.64 96 GLU A C 1
ATOM 597 O O . GLU A 1 76 ? 10.945 62.389 37.056 1.00 29.27 96 GLU A O 1
ATOM 603 N N . ILE A 1 77 ? 10.847 64.608 36.914 1.00 27.89 97 ILE A N 1
ATOM 604 C CA . ILE A 1 77 ? 12.090 64.909 37.621 1.00 26.92 97 ILE A CA 1
ATOM 605 C C . ILE A 1 77 ? 12.015 64.315 39.009 1.00 29.89 97 ILE A C 1
ATOM 606 O O . ILE A 1 77 ? 12.855 63.461 39.330 1.00 33.48 97 ILE A O 1
ATOM 611 N N . HIS A 1 78 ? 10.986 64.667 39.806 1.00 28.97 98 HIS A N 1
ATOM 612 C CA . HIS A 1 78 ? 10.888 64.139 41.181 1.00 27.62 98 HIS A CA 1
ATOM 613 C C . HIS A 1 78 ? 10.708 62.619 41.178 1.00 28.57 98 HIS A C 1
ATOM 614 O O . HIS A 1 78 ? 11.278 61.904 42.029 1.00 29.83 98 HIS A O 1
ATOM 621 N N . GLU A 1 79 ? 9.966 62.106 40.204 1.00 30.99 99 GLU A N 1
ATOM 622 C CA . GLU A 1 79 ? 9.777 60.649 40.085 1.00 35.53 99 GLU A CA 1
ATOM 623 C C . GLU A 1 79 ? 11.108 59.995 39.797 1.00 36.09 99 GLU A C 1
ATOM 624 O O . GLU A 1 79 ? 11.451 58.963 40.418 1.00 34.23 99 GLU 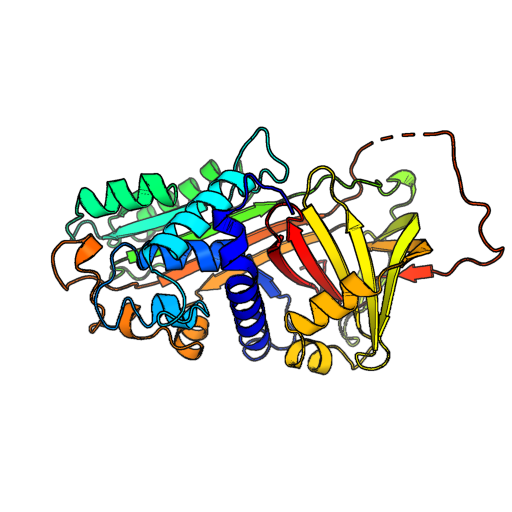A O 1
ATOM 630 N N . GLY A 1 80 ? 11.840 60.635 38.862 1.00 32.59 100 GLY A N 1
ATOM 631 C CA . GLY A 1 80 ? 13.163 60.261 38.424 1.00 29.57 100 GLY A CA 1
ATOM 632 C C . GLY A 1 80 ? 14.110 60.155 39.593 1.00 32.17 100 GLY A C 1
ATOM 633 O O . GLY A 1 80 ? 14.760 59.085 39.785 1.00 31.79 100 GLY A O 1
ATOM 634 N N . PHE A 1 81 ? 14.186 61.242 40.388 1.00 28.43 101 PHE A N 1
ATOM 635 C CA . PHE A 1 81 ? 15.128 61.270 41.479 1.00 27.80 101 PHE A CA 1
ATOM 636 C C . PHE A 1 81 ? 14.676 60.340 42.584 1.00 27.98 101 PHE A C 1
ATOM 637 O O . PHE A 1 81 ? 15.516 59.736 43.232 1.00 26.05 101 PHE A O 1
ATOM 645 N N . HIS A 1 82 ? 13.366 60.193 42.808 1.00 26.14 102 HIS A N 1
ATOM 646 C CA . HIS A 1 82 ? 12.991 59.185 43.802 1.00 26.26 102 HIS A CA 1
ATOM 647 C C . HIS A 1 82 ? 13.464 57.759 43.369 1.00 25.68 102 HIS A C 1
ATOM 648 O O . HIS A 1 82 ? 13.902 56.879 44.165 1.00 24.29 102 HIS A O 1
ATOM 655 N N . ASN A 1 83 ? 13.328 57.500 42.085 1.00 26.56 103 ASN A N 1
ATOM 656 C CA . ASN A 1 83 ? 13.669 56.182 41.589 1.00 27.26 103 ASN A CA 1
ATOM 657 C C . ASN A 1 83 ? 15.185 55.999 41.691 1.00 26.01 103 ASN A C 1
ATOM 658 O O . ASN A 1 83 ? 15.666 54.944 42.140 1.00 27.40 103 ASN A O 1
ATOM 663 N N . LEU A 1 84 ? 15.917 57.047 41.339 1.00 24.33 104 LEU A N 1
ATOM 664 C CA . LEU A 1 84 ? 17.352 57.041 41.477 1.00 24.93 104 LEU A CA 1
ATOM 665 C C . LEU A 1 84 ? 17.825 56.810 42.909 1.00 26.26 104 LEU A C 1
ATOM 666 O O . LEU A 1 84 ? 18.629 55.898 43.130 1.00 27.86 104 LEU A O 1
ATOM 671 N N . ILE A 1 85 ? 17.334 57.579 43.897 1.00 28.14 105 ILE A N 1
ATOM 672 C CA . ILE A 1 85 ? 17.807 57.391 45.281 1.00 30.20 105 ILE A CA 1
ATOM 673 C C . ILE A 1 85 ? 17.427 56.017 45.779 1.00 29.65 105 ILE A C 1
ATOM 674 O O . ILE A 1 85 ? 18.206 55.354 46.474 1.00 29.85 105 ILE A O 1
ATOM 679 N N . HIS A 1 86 ? 16.218 55.599 45.447 1.00 30.32 106 HIS A N 1
ATOM 680 C CA . HIS A 1 86 ? 15.766 54.292 45.875 1.00 36.50 106 HIS A CA 1
ATOM 681 C C . HIS A 1 86 ? 16.746 53.200 45.383 1.00 36.67 106 HIS A C 1
ATOM 682 O O . HIS A 1 86 ? 17.167 52.329 46.141 1.00 37.30 106 HIS A O 1
ATOM 689 N N . MET A 1 87 ? 17.155 53.291 44.124 1.00 34.75 107 MET A N 1
ATOM 690 C CA . MET A 1 87 ? 18.065 52.292 43.579 1.00 34.84 107 MET A CA 1
ATOM 691 C C . MET A 1 87 ? 19.457 52.334 44.105 1.00 35.04 107 MET A C 1
ATOM 692 O O . MET A 1 87 ? 20.001 51.273 44.390 1.00 36.49 107 MET A O 1
ATOM 697 N N . LEU A 1 88 ? 19.995 53.551 44.274 1.00 30.73 108 LEU A N 1
ATOM 698 C CA . LEU A 1 88 ? 21.317 53.764 44.840 1.00 27.36 108 LEU A CA 1
ATOM 699 C C . LEU A 1 88 ? 21.425 53.407 46.314 1.00 29.76 108 LEU A C 1
ATOM 700 O O . LEU A 1 88 ? 22.466 52.883 46.768 1.00 28.63 108 LEU A O 1
ATOM 705 N N . ASN A 1 89 ? 20.359 53.692 47.062 1.00 32.85 109 ASN A N 1
ATOM 706 C CA . ASN A 1 89 ? 20.373 53.421 48.492 1.00 34.63 109 ASN A CA 1
ATOM 707 C C . ASN A 1 89 ? 19.888 52.093 48.902 1.00 36.04 109 ASN A C 1
ATOM 708 O O . ASN A 1 89 ? 20.256 51.690 49.975 1.00 36.25 109 ASN A O 1
ATOM 713 N N . HIS A 1 90 ? 19.165 51.375 48.029 1.00 43.65 110 HIS A N 1
ATOM 714 C CA . HIS A 1 90 ? 18.578 50.070 48.394 1.00 57.61 110 HIS A CA 1
ATOM 715 C C . HIS A 1 90 ? 19.580 48.969 48.766 1.00 62.51 110 HIS A C 1
ATOM 716 O O . HIS A 1 90 ? 20.453 48.648 47.975 1.00 59.10 110 HIS A O 1
ATOM 723 N N . PRO A 1 91 ? 19.437 48.382 49.975 1.00 70.81 111 PRO A N 1
ATOM 724 C CA . PRO A 1 91 ? 20.176 47.207 50.470 1.00 70.41 111 PRO A CA 1
ATOM 725 C C . PRO A 1 91 ? 20.268 45.989 49.518 1.00 65.76 111 PRO A C 1
ATOM 726 O O . PRO A 1 91 ? 21.346 45.472 49.297 1.00 63.10 111 PRO A O 1
ATOM 730 N N . GLU A 1 92 ? 19.154 45.535 48.961 1.00 77.95 112 GLU A N 1
ATOM 731 C CA . GLU A 1 92 ? 19.193 44.410 48.005 1.00 83.22 112 GLU A CA 1
ATOM 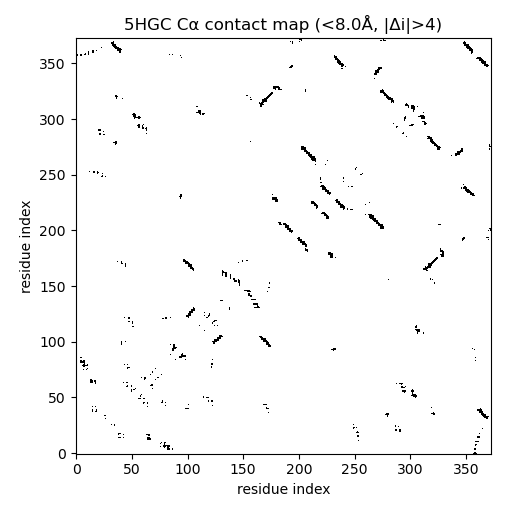732 C C . GLU A 1 92 ? 19.820 44.769 46.637 1.00 76.78 112 GLU A C 1
ATOM 733 O O . GLU A 1 92 ? 20.109 43.874 45.849 1.00 84.66 112 GLU A O 1
ATOM 735 N N . GLY A 1 93 ? 20.033 46.064 46.367 1.00 71.82 113 GLY A N 1
ATOM 736 C CA . GLY A 1 93 ? 20.481 46.565 45.038 1.00 55.57 113 GLY A CA 1
ATOM 737 C C . GLY A 1 93 ? 21.994 46.649 44.814 1.00 48.12 113 GLY A C 1
ATOM 738 O O . GLY A 1 93 ? 22.805 46.219 45.651 1.00 54.30 113 GLY A O 1
ATOM 739 N N . GLY A 1 94 ? 22.383 47.255 43.704 1.00 45.16 114 GLY A N 1
ATOM 740 C CA . GLY A 1 94 ? 23.762 47.150 43.237 1.00 41.10 114 GLY A CA 1
ATOM 741 C C . GLY A 1 94 ? 24.842 48.105 43.707 1.00 36.43 114 GLY A C 1
ATOM 742 O O . GLY A 1 94 ? 25.980 47.979 43.261 1.00 34.25 114 GLY A O 1
ATOM 743 N N . VAL A 1 95 ? 24.507 49.061 44.577 1.00 31.98 115 VAL A N 1
ATOM 744 C CA . VAL A 1 95 ? 25.427 50.136 44.914 1.00 28.76 115 VAL A CA 1
ATOM 745 C C . VAL A 1 95 ? 25.555 50.330 46.407 1.00 29.38 115 VAL A C 1
ATOM 746 O O . VAL A 1 95 ? 26.664 50.330 46.921 1.00 26.42 115 VAL A O 1
ATOM 750 N N . GLN A 1 96 ? 24.420 50.462 47.098 1.00 33.64 116 GLN A N 1
ATOM 751 C CA . GLN A 1 96 ? 24.379 50.781 48.544 1.00 36.65 116 GLN A CA 1
ATOM 752 C C . GLN A 1 96 ? 25.208 52.011 48.816 1.00 33.97 116 GLN A C 1
ATOM 753 O O . GLN A 1 96 ? 26.189 51.957 49.550 1.00 40.06 116 GLN A O 1
ATOM 759 N N . LEU A 1 97 ? 24.819 53.115 48.198 1.00 30.21 117 LEU A N 1
ATOM 760 C CA . LEU A 1 97 ? 25.643 54.300 48.170 1.00 29.66 117 LEU A CA 1
ATOM 761 C C . LEU A 1 97 ? 25.492 55.021 49.520 1.00 32.79 117 LEU A C 1
ATOM 762 O O . LEU A 1 97 ? 26.418 55.669 50.003 1.00 30.32 117 LEU A O 1
ATOM 767 N N . ASN A 1 98 ? 24.315 54.849 50.128 1.00 34.61 118 ASN A N 1
ATOM 768 C CA . ASN A 1 98 ? 23.913 55.537 51.334 1.00 37.47 118 ASN A CA 1
ATOM 769 C C . ASN A 1 98 ? 24.056 57.060 51.282 1.00 37.04 118 ASN A C 1
ATOM 770 O O . ASN A 1 98 ? 24.621 57.678 52.160 1.00 39.71 118 ASN A O 1
ATOM 775 N N . MET A 1 99 ? 23.515 57.670 50.240 1.00 33.41 119 MET A N 1
ATOM 776 C CA . MET A 1 99 ? 23.677 59.113 50.081 1.00 32.45 119 MET A CA 1
ATOM 777 C C . MET A 1 99 ? 22.571 59.778 50.842 1.00 32.49 119 MET A C 1
ATOM 778 O O . MET A 1 99 ? 21.444 59.298 50.834 1.00 29.02 119 MET A O 1
ATOM 783 N N . MET A 1 100 ? 22.907 60.876 51.511 1.00 33.01 120 MET A N 1
ATOM 784 C CA . MET A 1 100 ? 21.981 61.531 52.437 1.00 31.95 120 MET A CA 1
ATOM 785 C C . MET A 1 100 ? 21.934 63.038 52.275 1.00 34.13 120 MET A C 1
ATOM 786 O O . MET A 1 100 ? 22.966 63.687 52.037 1.00 33.65 120 MET A O 1
ATOM 791 N N . ASN A 1 101 ? 20.705 63.548 52.381 1.00 36.35 121 ASN A N 1
ATOM 792 C CA . ASN A 1 101 ? 20.312 64.963 52.335 1.00 37.41 121 ASN A CA 1
ATOM 793 C C . ASN A 1 101 ? 19.723 65.332 53.672 1.00 35.07 121 ASN A C 1
ATOM 794 O O . ASN A 1 101 ? 18.923 64.561 54.208 1.00 41.44 121 ASN A O 1
ATOM 799 N N . ALA A 1 102 ? 20.123 66.468 54.232 1.00 28.97 122 ALA A N 1
ATOM 800 C CA . ALA A 1 102 ? 19.512 66.988 55.453 1.00 26.69 122 ALA A CA 1
ATOM 801 C C . ALA A 1 102 ? 19.432 68.496 55.355 1.00 26.47 122 ALA A C 1
ATOM 802 O O . ALA A 1 102 ? 20.249 69.116 54.658 1.00 22.83 122 ALA A O 1
ATOM 804 N N . ILE A 1 103 ? 18.385 69.049 55.987 1.00 24.00 123 ILE A N 1
ATOM 805 C CA . ILE A 1 103 ? 18.254 70.474 56.218 1.00 22.16 123 ILE A CA 1
ATOM 806 C C . ILE A 1 103 ? 18.226 70.833 57.684 1.00 20.65 123 ILE A C 1
ATOM 807 O O . ILE A 1 103 ? 17.643 70.126 58.485 1.00 22.63 123 ILE A O 1
ATOM 812 N N . PHE A 1 104 ? 18.927 71.907 58.019 1.00 20.45 124 PHE A N 1
ATOM 813 C CA . PHE A 1 104 ? 18.952 72.455 59.364 1.00 22.11 124 PHE A CA 1
ATOM 814 C C . PHE A 1 104 ? 18.370 73.860 59.269 1.00 23.47 124 PHE A C 1
ATOM 815 O O . PHE A 1 104 ? 18.960 74.737 58.596 1.00 23.97 124 PHE A O 1
ATOM 823 N N . VAL A 1 105 ? 17.165 74.035 59.815 1.00 22.94 125 VAL A N 1
ATOM 824 C CA . VAL A 1 105 ? 16.394 75.283 59.594 1.00 26.47 125 VAL A CA 1
ATOM 825 C C . VAL A 1 105 ? 16.320 75.992 60.946 1.00 31.70 125 VAL A C 1
ATOM 826 O O . VAL A 1 105 ? 16.129 75.333 62.005 1.00 32.55 125 VAL A O 1
ATOM 830 N N . THR A 1 106 ? 16.500 77.320 60.931 1.00 31.44 126 THR A N 1
ATOM 831 C CA . THR A 1 106 ? 16.348 78.112 62.156 1.00 30.67 126 THR A CA 1
ATOM 832 C C . THR A 1 106 ? 15.017 77.831 62.848 1.00 31.00 126 THR A C 1
ATOM 833 O O . THR A 1 106 ? 13.959 77.763 62.193 1.00 33.99 126 THR A O 1
ATOM 837 N N . ALA A 1 107 ? 15.092 77.620 64.159 1.00 28.05 127 ALA A N 1
ATOM 838 C CA . ALA A 1 107 ? 13.910 77.510 65.013 1.00 27.89 127 ALA A CA 1
ATOM 839 C C . ALA A 1 107 ? 12.931 78.692 64.839 1.00 26.33 127 ALA A C 1
ATOM 840 O O . ALA A 1 107 ? 11.737 78.547 65.052 1.00 25.30 127 ALA A O 1
ATOM 842 N N . ALA A 1 108 ? 13.454 79.824 64.372 1.00 26.80 128 ALA A N 1
ATOM 843 C CA . ALA A 1 108 ? 12.683 81.031 64.129 1.00 28.44 128 ALA A CA 1
ATOM 844 C C . ALA A 1 108 ? 11.761 81.001 62.883 1.00 28.35 128 ALA A C 1
ATOM 845 O O . ALA A 1 108 ? 11.130 82.029 62.523 1.00 28.82 128 ALA A O 1
ATOM 847 N N . LEU A 1 109 ? 11.725 79.869 62.187 1.00 26.90 129 LEU A N 1
ATOM 848 C CA . LEU A 1 109 ? 10.894 79.772 60.995 1.00 29.27 129 LEU A CA 1
ATOM 849 C C . LEU A 1 109 ? 9.946 78.587 61.088 1.00 30.28 129 LEU A C 1
ATOM 850 O O . LEU A 1 109 ? 10.243 77.584 61.769 1.00 29.60 129 LEU A O 1
ATOM 855 N N . ALA A 1 110 ? 8.820 78.702 60.385 1.00 29.78 130 ALA A N 1
ATOM 856 C CA . ALA A 1 110 ? 7.791 77.645 60.341 1.00 29.11 130 ALA A CA 1
ATOM 857 C C . ALA A 1 110 ? 8.219 76.573 59.354 1.00 27.94 130 ALA A C 1
ATOM 858 O O . ALA A 1 110 ? 8.941 76.865 58.401 1.00 26.03 130 ALA A O 1
ATOM 860 N N . LEU A 1 111 ? 7.750 75.346 59.571 1.00 26.58 131 LEU A N 1
ATOM 861 C CA . LEU A 1 111 ? 7.776 74.312 58.528 1.00 26.45 131 LEU A CA 1
ATOM 862 C C . LEU A 1 111 ? 6.407 73.706 58.168 1.00 24.14 131 LEU A C 1
ATOM 863 O O . LEU A 1 111 ? 5.561 73.441 59.059 1.00 26.10 131 LEU A O 1
ATOM 868 N N . LEU A 1 112 ? 6.172 73.541 56.878 1.00 20.60 132 LEU A N 1
ATOM 869 C CA . LEU A 1 112 ? 4.953 72.959 56.428 1.00 21.16 132 LEU A CA 1
ATOM 870 C C . LEU A 1 112 ? 5.067 71.426 56.462 1.00 20.89 132 LEU A C 1
ATOM 871 O O . LEU A 1 112 ? 6.052 70.839 55.965 1.00 21.10 132 LEU A O 1
ATOM 876 N N . ARG A 1 113 ? 4.040 70.787 57.004 1.00 18.28 133 ARG A N 1
ATOM 877 C CA . ARG A 1 113 ? 3.922 69.366 56.939 1.00 18.55 133 ARG A CA 1
ATOM 878 C C . ARG A 1 113 ? 4.002 68.838 55.503 1.00 19.08 133 ARG A C 1
ATOM 879 O O . ARG A 1 113 ? 4.595 67.758 55.269 1.00 17.95 133 ARG A O 1
ATOM 887 N N . LYS A 1 114 ? 3.438 69.606 54.551 1.00 18.26 134 LYS A N 1
ATOM 888 C CA . LYS A 1 114 ? 3.346 69.171 53.167 1.00 18.08 134 LYS A CA 1
ATOM 889 C C . LYS A 1 114 ? 4.783 69.008 52.652 1.00 20.62 134 LYS A C 1
ATOM 890 O O . LYS A 1 114 ? 5.116 67.985 52.069 1.00 18.92 134 LYS A O 1
ATOM 896 N N . PHE A 1 115 ? 5.649 69.989 52.936 1.00 21.59 135 PHE A N 1
ATOM 897 C CA . PHE A 1 115 ? 7.025 69.890 52.469 1.00 21.01 135 PHE A CA 1
ATOM 898 C C . PHE A 1 115 ? 7.791 68.749 53.177 1.00 21.75 135 PHE A C 1
ATOM 899 O O . PHE A 1 115 ? 8.515 67.961 52.535 1.00 19.93 135 PHE A O 1
ATOM 907 N N . LEU A 1 116 ? 7.644 68.661 54.491 1.00 21.09 136 LEU A N 1
ATOM 908 C CA . LEU A 1 116 ? 8.318 67.583 55.197 1.00 21.22 136 LEU A CA 1
ATOM 909 C C . LEU A 1 116 ? 7.903 66.188 54.695 1.00 21.85 136 LEU A C 1
ATOM 910 O O . LEU A 1 116 ? 8.753 65.329 54.633 1.00 21.11 136 LEU A O 1
ATOM 915 N N . ASP A 1 117 ? 6.621 65.987 54.320 1.00 21.48 137 ASP A N 1
ATOM 916 C CA . ASP A 1 117 ? 6.116 64.665 53.916 1.00 19.47 137 ASP A CA 1
ATOM 917 C C . ASP A 1 117 ? 6.604 64.401 52.477 1.00 18.97 137 ASP A C 1
ATOM 918 O O . ASP A 1 117 ? 7.165 63.384 52.212 1.00 19.08 137 ASP A O 1
ATOM 923 N N . ASP A 1 118 ? 6.412 65.348 51.571 1.00 18.76 138 ASP A N 1
ATOM 924 C CA . ASP A 1 118 ? 6.817 65.223 50.195 1.00 19.01 138 ASP A CA 1
ATOM 925 C C . ASP A 1 118 ? 8.303 64.953 50.086 1.00 20.69 138 ASP A C 1
ATOM 926 O O . ASP A 1 118 ? 8.734 64.035 49.363 1.00 20.45 138 ASP A O 1
ATOM 931 N N . ALA A 1 119 ? 9.092 65.701 50.868 1.00 20.50 139 ALA A N 1
ATOM 932 C CA . ALA A 1 119 ? 10.515 65.586 50.775 1.00 20.20 139 ALA A CA 1
ATOM 933 C C . ALA A 1 119 ? 10.984 64.309 51.472 1.00 21.08 139 ALA A C 1
ATOM 934 O O . ALA A 1 119 ? 12.028 63.773 51.087 1.00 20.67 139 ALA A O 1
ATOM 936 N N . LYS A 1 120 ? 10.251 63.805 52.468 1.00 19.61 140 LYS A N 1
ATOM 937 C CA . LYS A 1 120 ? 10.639 62.544 53.042 1.00 20.87 140 LYS A CA 1
ATOM 938 C C . LYS A 1 120 ? 10.316 61.405 52.049 1.00 22.39 140 LYS A C 1
ATOM 939 O O . LYS A 1 120 ? 11.147 60.509 51.805 1.00 22.23 140 LYS A O 1
ATOM 945 N N . ALA A 1 121 ? 9.123 61.437 51.482 1.00 21.18 141 ALA A N 1
ATOM 946 C CA . ALA A 1 121 ? 8.670 60.339 50.625 1.00 22.74 141 ALA A CA 1
ATOM 947 C C . ALA A 1 121 ? 9.547 60.283 49.402 1.00 22.59 141 ALA A C 1
ATOM 948 O O . ALA A 1 121 ? 10.028 59.204 49.062 1.00 24.18 141 ALA A O 1
ATOM 950 N N . LEU A 1 122 ? 9.794 61.434 48.771 1.00 21.97 142 LEU A N 1
ATOM 951 C CA . LEU A 1 122 ? 10.552 61.447 47.525 1.00 21.88 142 LEU A CA 1
ATOM 952 C C . LEU A 1 122 ? 12.061 61.321 47.694 1.00 23.59 142 LEU A C 1
ATOM 953 O O . LEU A 1 122 ? 12.725 60.656 46.906 1.00 25.53 142 LEU A O 1
ATOM 958 N N . TYR A 1 123 ? 12.597 61.954 48.729 1.00 23.27 143 TYR A N 1
ATOM 959 C CA . TYR A 1 123 ? 14.009 62.265 48.772 1.00 21.26 143 TYR A CA 1
ATOM 960 C C . TYR A 1 123 ? 14.582 61.782 50.056 1.00 23.13 143 TYR A C 1
ATOM 961 O O . TYR A 1 123 ? 15.726 62.079 50.355 1.00 21.70 143 TYR A O 1
ATOM 970 N N . GLN A 1 124 ? 13.803 61.048 50.853 1.00 24.98 144 GLN A N 1
ATOM 971 C CA . GLN A 1 124 ? 14.285 60.625 52.193 1.00 27.34 144 GLN A CA 1
ATOM 972 C C . GLN A 1 124 ? 14.888 61.789 53.045 1.00 26.84 144 GLN A C 1
ATOM 973 O O . GLN A 1 124 ? 15.831 61.570 53.787 1.00 30.42 144 GLN A O 1
ATOM 979 N N . LEU A 1 125 ? 14.382 63.012 52.916 1.00 24.71 145 LEU A N 1
ATOM 980 C CA . LEU A 1 125 ? 14.868 64.143 53.709 1.00 24.44 145 LEU A CA 1
ATOM 981 C C . LEU A 1 125 ? 14.661 63.968 55.216 1.00 25.43 145 LEU A C 1
ATOM 982 O O . LEU A 1 125 ? 13.543 63.602 55.712 1.00 22.35 145 LEU A O 1
ATOM 987 N N . GLU A 1 126 ? 15.744 64.254 55.941 1.00 24.44 146 GLU A N 1
ATOM 988 C CA . GLU A 1 126 ? 15.633 64.515 57.392 1.00 25.29 146 GLU A CA 1
ATOM 989 C C . GLU A 1 126 ? 15.802 65.993 57.587 1.00 23.51 146 GLU A C 1
ATOM 990 O O . GLU A 1 126 ? 16.804 66.541 57.102 1.00 23.98 146 GLU A O 1
ATOM 996 N N . ALA A 1 127 ? 14.852 66.626 58.288 1.00 20.60 147 ALA A N 1
ATOM 997 C CA . ALA A 1 127 ? 14.904 68.074 58.564 1.00 19.29 147 ALA A CA 1
ATOM 998 C C . ALA A 1 127 ? 14.986 68.318 60.067 1.00 20.48 147 ALA A C 1
ATOM 999 O O . ALA A 1 127 ? 14.332 67.611 60.848 1.00 19.21 147 ALA A O 1
ATOM 1001 N N . PHE A 1 128 ? 15.787 69.302 60.472 1.00 21.85 148 PHE A N 1
ATOM 1002 C CA . PHE A 1 128 ? 16.068 69.589 61.923 1.00 26.37 148 PHE A CA 1
ATOM 1003 C C . PHE A 1 128 ? 15.872 71.070 62.221 1.00 28.40 148 PHE A C 1
ATOM 1004 O O . PHE A 1 128 ? 16.351 71.934 61.465 1.00 27.25 148 PHE A O 1
ATOM 1012 N N . THR A 1 129 ? 15.119 71.341 63.288 1.00 29.92 149 THR A N 1
ATOM 1013 C CA . THR A 1 129 ? 14.979 72.687 63.859 1.00 32.51 149 THR A CA 1
ATOM 1014 C C . THR A 1 129 ? 16.297 72.933 64.563 1.00 34.66 149 THR A C 1
ATOM 1015 O O . THR A 1 129 ? 16.793 72.095 65.372 1.00 38.66 149 THR A O 1
ATOM 1019 N N . THR A 1 130 ? 16.902 74.054 64.255 1.00 34.26 150 THR A N 1
ATOM 1020 C CA . THR A 1 130 ? 18.253 74.276 64.742 1.00 38.19 150 THR A CA 1
ATOM 1021 C C . THR A 1 130 ? 18.340 75.680 65.318 1.00 39.10 150 THR A C 1
ATOM 1022 O O . THR A 1 130 ? 17.933 76.655 64.668 1.00 37.11 150 THR A O 1
ATOM 1026 N N . ASP A 1 131 ? 18.885 75.752 66.527 1.00 40.49 151 ASP A N 1
ATOM 1027 C CA . ASP A 1 131 ? 19.190 77.018 67.175 1.00 42.28 151 ASP A CA 1
ATOM 1028 C C . ASP A 1 131 ? 20.598 77.468 66.793 1.00 37.54 151 ASP A C 1
ATOM 1029 O O . ASP A 1 131 ? 21.582 77.106 67.462 1.00 32.37 151 ASP A O 1
ATOM 1034 N N . PHE A 1 132 ? 20.688 78.231 65.703 1.00 36.10 152 PHE A N 1
ATOM 1035 C CA . PHE A 1 132 ? 21.964 78.760 65.220 1.00 38.13 152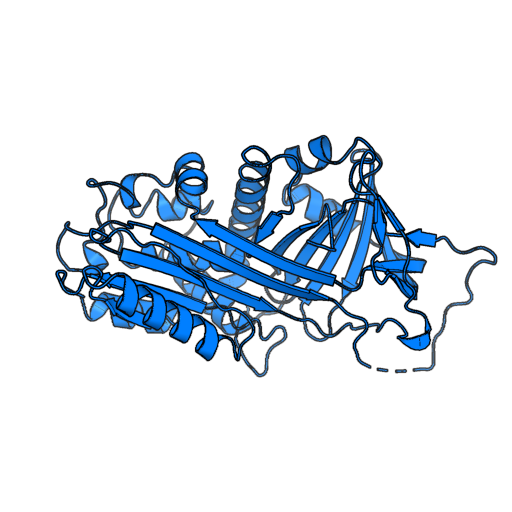 PHE A CA 1
ATOM 1036 C C . PHE A 1 132 ? 22.608 79.874 66.119 1.00 47.30 152 PHE A C 1
ATOM 1037 O O . PHE A 1 132 ? 23.779 80.241 65.913 1.00 55.65 152 PHE A O 1
ATOM 1045 N N . ASN A 1 133 ? 21.855 80.401 67.096 1.00 47.11 153 ASN A N 1
ATOM 1046 C CA . ASN A 1 133 ? 22.382 81.291 68.114 1.00 54.56 153 ASN A CA 1
ATOM 1047 C C . ASN A 1 133 ? 23.028 80.538 69.262 1.00 58.35 153 ASN A C 1
ATOM 1048 O O . ASN A 1 133 ? 23.182 81.064 70.373 1.00 56.13 153 ASN A O 1
ATOM 1053 N N . LYS A 1 134 ? 23.364 79.284 69.010 1.00 59.19 154 LYS A N 1
ATOM 1054 C CA . LYS A 1 134 ? 24.209 78.528 69.895 1.00 56.64 154 LYS A CA 1
ATOM 1055 C C . LYS A 1 134 ? 25.161 77.845 68.932 1.00 61.22 154 LYS A C 1
ATOM 1056 O O . LYS A 1 134 ? 25.082 76.610 68.808 1.00 59.43 154 LYS A O 1
ATOM 1062 N N . PRO A 1 135 ? 26.033 78.636 68.212 1.00 60.04 155 PRO A N 1
ATOM 1063 C CA . PRO A 1 135 ? 26.935 78.089 67.185 1.00 59.26 155 PRO A CA 1
ATOM 1064 C C . PRO A 1 135 ? 27.708 76.858 67.638 1.00 64.29 155 PRO A C 1
ATOM 1065 O O . PRO A 1 135 ? 27.699 75.854 66.933 1.00 68.84 155 PRO A O 1
ATOM 1069 N N . THR A 1 136 ? 28.321 76.936 68.818 1.00 63.95 156 THR A N 1
ATOM 1070 C CA . THR A 1 136 ? 29.058 75.825 69.418 1.00 62.93 156 THR A CA 1
ATOM 1071 C C . THR A 1 136 ? 28.210 74.575 69.437 1.00 52.20 156 THR A C 1
ATOM 1072 O O . THR A 1 136 ? 28.617 73.566 68.879 1.00 55.74 156 THR A O 1
ATOM 1076 N N . GLU A 1 137 ? 27.065 74.645 70.117 1.00 46.16 157 GLU A N 1
ATOM 1077 C CA . GLU A 1 137 ? 26.239 73.478 70.345 1.00 45.03 157 GLU A CA 1
ATOM 1078 C C . GLU A 1 137 ? 25.573 73.007 68.994 1.00 45.06 157 GLU A C 1
ATOM 1079 O O . GLU A 1 137 ? 25.477 71.793 68.753 1.00 43.77 157 GLU A O 1
ATOM 1081 N N . ALA A 1 138 ? 25.193 73.952 68.110 1.00 43.48 158 ALA A N 1
ATOM 1082 C CA . ALA A 1 138 ? 24.702 73.659 66.737 1.00 42.42 158 ALA A CA 1
ATOM 1083 C C . ALA A 1 138 ? 25.746 72.843 65.968 1.00 47.63 158 ALA A C 1
ATOM 1084 O O . ALA A 1 138 ? 25.475 71.687 65.588 1.00 47.82 158 ALA A O 1
ATOM 1086 N N . GLU A 1 139 ? 26.952 73.415 65.822 1.00 53.59 159 GLU A N 1
ATOM 1087 C CA . GLU A 1 139 ? 28.128 72.723 65.230 1.00 51.06 159 GLU A CA 1
ATOM 1088 C C . GLU A 1 139 ? 28.372 71.339 65.771 1.00 44.03 159 GLU A C 1
ATOM 1089 O O . GLU A 1 139 ? 28.462 70.378 65.001 1.00 37.70 159 GLU A O 1
ATOM 1095 N N . LYS A 1 140 ? 28.458 71.229 67.090 1.00 42.39 160 LYS A N 1
ATOM 1096 C CA . LYS A 1 140 ? 28.707 69.933 67.684 1.00 43.70 160 LYS A CA 1
ATOM 1097 C C . LYS A 1 140 ? 27.546 68.952 67.344 1.00 44.73 160 LYS A C 1
ATOM 1098 O O . LYS A 1 140 ? 27.804 67.778 67.061 1.00 41.71 160 LYS A O 1
ATOM 1104 N N . GLN A 1 141 ? 26.300 69.431 67.333 1.00 43.26 161 GLN A N 1
ATOM 1105 C CA . GLN A 1 141 ? 25.187 68.513 67.115 1.00 45.60 161 GLN A CA 1
ATOM 1106 C C . GLN A 1 141 ? 25.018 68.122 65.639 1.00 36.20 161 GLN A C 1
ATOM 1107 O O . GLN A 1 141 ? 24.665 66.979 65.341 1.00 32.66 161 GLN A O 1
ATOM 1113 N N . ILE A 1 142 ? 25.324 69.059 64.748 1.00 28.94 162 ILE A N 1
ATOM 1114 C CA . ILE A 1 142 ? 25.340 68.770 63.327 1.00 30.53 162 ILE A CA 1
ATOM 1115 C C . ILE A 1 142 ? 26.439 67.759 62.965 1.00 34.53 162 ILE A C 1
ATOM 1116 O O . ILE A 1 142 ? 26.172 66.798 62.222 1.00 38.57 162 ILE A O 1
ATOM 1121 N N . ASN A 1 143 ? 27.649 67.969 63.487 1.00 32.45 163 ASN A N 1
ATOM 1122 C CA . ASN A 1 143 ? 28.780 67.098 63.174 1.00 33.10 163 ASN A CA 1
ATOM 1123 C C . ASN A 1 143 ? 28.654 65.712 63.775 1.00 33.44 163 ASN A C 1
ATOM 1124 O O . ASN A 1 143 ? 29.082 64.713 63.164 1.00 32.59 163 ASN A O 1
ATOM 1129 N N . ASP A 1 144 ? 28.020 65.648 64.942 1.00 33.11 164 ASP A N 1
ATOM 1130 C CA . ASP A 1 144 ? 27.678 64.380 65.548 1.00 36.14 164 ASP A CA 1
ATOM 1131 C C . ASP A 1 144 ? 26.655 63.635 64.711 1.00 36.70 164 ASP A C 1
ATOM 1132 O O . ASP A 1 144 ? 26.678 62.386 64.642 1.00 34.07 164 ASP A O 1
ATOM 1137 N N . TYR A 1 145 ? 25.769 64.409 64.075 1.00 33.70 165 TYR A N 1
ATOM 1138 C CA . TYR A 1 145 ? 24.734 63.850 63.252 1.00 30.94 165 TYR A CA 1
ATOM 1139 C C . TYR A 1 145 ? 25.348 63.185 62.017 1.00 31.67 165 TYR A C 1
ATOM 1140 O O . TYR A 1 145 ? 25.035 61.994 61.717 1.00 29.98 165 TYR A O 1
ATOM 1149 N N . ILE A 1 146 ? 26.236 63.930 61.340 1.00 31.28 166 ILE A N 1
ATOM 1150 C CA . ILE A 1 146 ? 26.955 63.418 60.151 1.00 31.31 166 ILE A CA 1
ATOM 1151 C C . ILE A 1 146 ? 27.794 62.227 60.529 1.00 30.89 166 ILE A C 1
ATOM 1152 O O . ILE A 1 146 ? 27.796 61.232 59.808 1.00 31.49 166 ILE A O 1
ATOM 1157 N N . GLU A 1 147 ? 28.466 62.305 61.668 1.00 30.71 167 GLU A N 1
ATOM 1158 C CA . GLU A 1 147 ? 29.283 61.207 62.107 1.00 36.30 167 GLU A CA 1
ATOM 1159 C C . GLU A 1 147 ? 28.482 59.936 62.378 1.00 37.58 167 GLU A C 1
ATOM 1160 O O . GLU A 1 147 ? 28.894 58.836 61.985 1.00 40.75 167 GLU A O 1
ATOM 1166 N N . ARG A 1 148 ? 27.342 60.089 63.027 1.00 34.90 168 ARG A N 1
ATOM 1167 C CA . ARG A 1 148 ? 26.587 58.936 63.446 1.00 39.65 168 ARG A CA 1
ATOM 1168 C C . ARG A 1 148 ? 25.943 58.289 62.219 1.00 37.85 168 ARG A C 1
ATOM 1169 O O . ARG A 1 148 ? 25.888 57.058 62.094 1.00 38.34 168 ARG A O 1
ATOM 1177 N N . LYS A 1 149 ? 25.494 59.150 61.312 1.00 37.42 169 LYS A N 1
ATOM 1178 C CA . LYS A 1 149 ? 24.771 58.788 60.099 1.00 35.19 169 LYS A CA 1
ATOM 1179 C C . LYS A 1 149 ? 25.729 57.994 59.175 1.00 35.86 169 LYS A C 1
ATOM 1180 O O . LYS A 1 149 ? 25.297 57.105 58.455 1.00 34.71 169 LYS A O 1
ATOM 1186 N N . THR A 1 150 ? 27.034 58.266 59.255 1.00 34.70 170 THR A N 1
ATOM 1187 C CA . THR A 1 150 ? 27.994 57.697 58.308 1.00 35.03 170 THR A CA 1
ATOM 1188 C C . THR A 1 150 ? 28.835 56.627 58.966 1.00 38.40 170 THR A C 1
ATOM 1189 O O . THR A 1 150 ? 29.900 56.280 58.469 1.00 42.01 170 THR A O 1
ATOM 1193 N N . HIS A 1 151 ? 28.334 56.089 60.075 1.00 41.74 171 HIS A N 1
ATOM 1194 C CA . HIS A 1 151 ? 29.056 55.078 60.884 1.00 42.24 171 HIS A CA 1
ATOM 1195 C C . HIS A 1 151 ? 30.518 55.450 61.099 1.00 41.35 171 HIS A C 1
ATOM 1196 O O . HIS A 1 151 ? 31.382 54.600 61.067 1.00 46.15 171 HIS A O 1
ATOM 1203 N N . GLY A 1 152 ? 30.772 56.742 61.285 1.00 34.75 172 GLY A N 1
ATOM 1204 C CA . GLY A 1 152 ? 32.068 57.191 61.644 1.00 31.87 172 GLY A CA 1
ATOM 1205 C C . GLY A 1 152 ? 32.844 57.703 60.482 1.00 36.79 172 GLY A C 1
ATOM 1206 O O . GLY A 1 152 ? 33.769 58.453 60.688 1.00 44.55 172 GLY A O 1
ATOM 1207 N N . LYS A 1 153 ? 32.437 57.382 59.256 1.00 42.02 173 LYS A N 1
ATOM 1208 C CA . LYS A 1 153 ? 33.240 57.691 58.036 1.00 41.71 173 LYS A CA 1
ATOM 1209 C C . LYS A 1 153 ? 33.403 59.144 57.660 1.00 41.71 173 LYS A C 1
ATOM 1210 O O . LYS A 1 153 ? 34.339 59.478 56.952 1.00 45.36 173 LYS A O 1
ATOM 1216 N N . ILE A 1 154 ? 32.476 59.994 58.086 1.00 39.92 174 ILE A N 1
ATOM 1217 C CA . ILE A 1 154 ? 32.553 61.420 57.806 1.00 38.42 174 ILE A CA 1
ATOM 1218 C C . ILE A 1 154 ? 32.233 62.127 59.109 1.00 44.28 174 ILE A C 1
ATOM 1219 O O . ILE A 1 154 ? 31.193 61.852 59.721 1.00 42.27 174 ILE A O 1
ATOM 1224 N N . THR A 1 155 ? 33.125 63.029 59.518 1.00 48.26 175 THR A N 1
ATOM 1225 C CA . THR A 1 155 ? 32.936 63.854 60.720 1.00 56.05 175 THR A CA 1
ATOM 1226 C C . THR A 1 155 ? 33.136 65.317 60.265 1.00 59.66 175 THR A C 1
ATOM 1227 O O . THR A 1 155 ? 33.544 65.583 59.119 1.00 61.04 175 THR A O 1
ATOM 1231 N N . ASN A 1 156 ? 32.867 66.267 61.144 1.00 61.30 176 ASN A N 1
ATOM 1232 C CA . ASN A 1 156 ? 33.232 67.688 60.867 1.00 67.39 176 ASN A CA 1
ATOM 1233 C C . ASN A 1 156 ? 32.748 68.268 59.562 1.00 64.01 176 ASN A C 1
ATOM 1234 O O . ASN A 1 156 ? 33.526 68.967 58.891 1.00 73.75 176 ASN A O 1
ATOM 1239 N N . LEU A 1 157 ? 31.480 68.017 59.229 1.00 48.24 177 LEU A N 1
ATOM 1240 C CA . LEU A 1 157 ? 30.818 68.715 58.141 1.00 42.38 177 LEU A CA 1
ATOM 1241 C C . LEU A 1 157 ? 30.931 70.249 58.193 1.00 45.99 177 LEU A C 1
ATOM 1242 O O . LEU A 1 157 ? 31.295 70.861 57.186 1.00 54.14 177 LEU A O 1
ATOM 1247 N N . VAL A 1 158 ? 30.585 70.878 59.321 1.00 43.52 178 VAL A N 1
ATOM 1248 C CA . VAL A 1 158 ? 30.592 72.360 59.418 1.00 41.51 178 VAL A CA 1
ATOM 1249 C C . VAL A 1 158 ? 31.510 72.847 60.557 1.00 44.63 178 VAL A C 1
ATOM 1250 O O . VAL A 1 158 ? 31.720 72.098 61.516 1.00 42.09 178 VAL A O 1
ATOM 1254 N N . LYS A 1 159 ? 32.044 74.073 60.435 1.00 44.74 179 LYS A N 1
ATOM 1255 C CA . LYS A 1 159 ? 32.955 74.731 61.414 1.00 52.35 179 LYS A CA 1
ATOM 1256 C C . LYS A 1 159 ? 32.636 76.214 61.307 1.00 59.30 179 LYS A C 1
ATOM 1257 O O . LYS A 1 159 ? 32.444 76.714 60.185 1.00 59.97 179 LYS A O 1
ATOM 1259 N N . ASP A 1 160 ? 32.572 76.913 62.448 1.00 65.07 180 ASP A N 1
ATOM 1260 C CA . ASP A 1 160 ? 32.248 78.375 62.492 1.00 72.68 180 ASP A CA 1
ATOM 1261 C C . ASP A 1 160 ? 31.003 78.764 61.652 1.00 68.70 180 ASP A C 1
ATOM 1262 O O . ASP A 1 160 ? 31.152 79.320 60.534 1.00 67.82 180 ASP A O 1
ATOM 1267 N N A MET A 1 161 ? 29.804 78.485 62.171 0.54 62.31 181 MET A N 1
ATOM 1268 N N B MET A 1 161 ? 29.813 78.457 62.177 0.46 58.92 181 MET A N 1
ATOM 1269 C CA A MET A 1 161 ? 28.571 78.737 61.416 0.54 58.29 181 MET A CA 1
ATOM 1270 C CA B MET A 1 161 ? 28.560 78.752 61.485 0.46 53.29 181 MET A CA 1
ATOM 1271 C C A MET A 1 161 ? 27.963 80.081 61.771 0.54 58.09 181 MET A C 1
ATOM 1272 C C B MET A 1 161 ? 28.183 80.194 61.765 0.46 54.22 181 MET A C 1
ATOM 1273 O O A MET A 1 161 ? 27.751 80.364 62.956 0.54 61.20 181 MET A O 1
ATOM 1274 O O B MET A 1 161 ? 28.367 80.662 62.890 0.46 56.67 181 MET A O 1
ATOM 1283 N N . ASP A 1 162 ? 27.676 80.903 60.759 1.00 51.73 182 ASP A N 1
ATOM 1284 C CA . ASP A 1 162 ? 27.064 82.229 61.008 1.00 57.15 182 ASP A CA 1
ATOM 1285 C C . ASP A 1 162 ? 25.795 82.144 61.929 1.00 62.20 182 ASP A C 1
ATOM 1286 O O . ASP A 1 162 ? 24.849 81.412 61.613 1.00 63.52 182 ASP A O 1
ATOM 1291 N N . PRO A 1 163 ? 25.778 82.872 63.077 1.00 64.84 183 PRO A N 1
ATOM 1292 C CA . PRO A 1 163 ? 24.593 82.811 63.969 1.00 60.51 183 PRO A CA 1
ATOM 1293 C C . PRO A 1 163 ? 23.295 83.337 63.356 1.00 49.87 183 PRO A C 1
ATOM 1294 O O . PRO A 1 163 ? 22.219 83.082 63.873 1.00 51.64 183 PRO A O 1
ATOM 1298 N N . GLN A 1 164 ? 23.402 84.021 62.239 1.00 44.47 184 GLN A N 1
ATOM 1299 C CA . GLN A 1 164 ? 22.243 84.392 61.456 1.00 44.88 184 GLN A CA 1
ATOM 1300 C C . GLN A 1 164 ? 21.770 83.407 60.326 1.00 40.17 184 GLN A C 1
ATOM 1301 O O . GLN A 1 164 ? 21.027 83.812 59.376 1.00 33.35 184 GLN A O 1
ATOM 1307 N N . THR A 1 165 ? 22.223 82.145 60.408 1.00 36.91 185 THR A N 1
ATOM 1308 C CA . THR A 1 165 ? 21.925 81.143 59.382 1.00 32.82 185 THR A CA 1
ATOM 1309 C C . THR A 1 165 ? 20.441 80.916 59.407 1.00 30.82 185 THR A C 1
ATOM 1310 O O . THR A 1 165 ? 19.841 80.709 60.440 1.00 25.76 185 THR A O 1
ATOM 1314 N N . VAL A 1 166 ? 19.845 80.994 58.245 1.00 32.41 186 VAL A N 1
ATOM 1315 C CA . VAL A 1 166 ? 18.438 80.695 58.142 1.00 35.78 186 VAL A CA 1
ATOM 1316 C C . VAL A 1 166 ? 18.296 79.169 57.922 1.00 36.64 186 VAL A C 1
ATOM 1317 O O . VAL A 1 166 ? 17.639 78.482 58.709 1.00 35.18 186 VAL A O 1
ATOM 1321 N N . MET A 1 167 ? 18.960 78.650 56.875 1.00 37.50 187 MET A N 1
ATOM 1322 C CA . MET A 1 167 ? 18.926 77.213 56.513 1.00 34.10 187 MET A CA 1
ATOM 1323 C C . MET A 1 167 ? 20.269 76.742 55.960 1.00 32.89 187 MET A C 1
ATOM 1324 O O . MET A 1 167 ? 20.866 77.390 55.086 1.00 33.90 187 MET A O 1
ATOM 1329 N N . LEU A 1 168 ? 20.743 75.647 56.528 1.00 28.65 188 LEU A N 1
ATOM 1330 C CA . LEU A 1 168 ? 21.844 74.870 56.036 1.00 28.86 188 LEU A CA 1
ATOM 1331 C C . LEU A 1 168 ? 21.313 73.643 55.253 1.00 29.05 188 LEU A C 1
ATOM 1332 O O . LEU A 1 168 ? 20.602 72.808 55.804 1.00 27.36 188 LEU A O 1
ATOM 1337 N N . LEU A 1 169 ? 21.634 73.533 53.968 1.00 32.89 189 LEU A N 1
ATOM 1338 C CA . LEU A 1 169 ? 21.366 72.279 53.206 1.00 30.72 189 LEU A CA 1
ATOM 1339 C C . LEU A 1 169 ? 22.621 71.459 53.233 1.00 31.41 189 LEU A C 1
ATOM 1340 O O . LEU A 1 169 ? 23.648 71.909 52.740 1.00 31.58 189 LEU A O 1
ATOM 1345 N N . ALA A 1 170 ? 22.562 70.291 53.855 1.00 29.29 190 ALA A N 1
ATOM 1346 C CA . ALA A 1 170 ? 23.699 69.358 53.859 1.00 30.88 190 ALA A CA 1
ATOM 1347 C C . ALA A 1 170 ? 23.491 68.139 52.877 1.00 35.82 19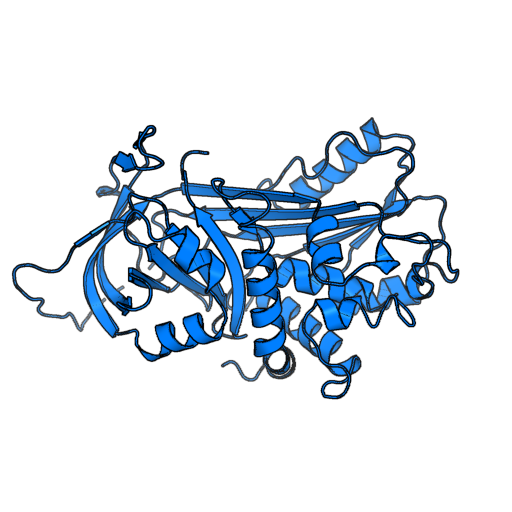0 ALA A C 1
ATOM 1348 O O . ALA A 1 170 ? 22.460 67.441 52.980 1.00 37.20 190 ALA A O 1
ATOM 1350 N N . SER A 1 171 ? 24.426 67.894 51.926 1.00 33.67 191 SER A N 1
ATOM 1351 C CA . SER A 1 171 ? 24.492 66.545 51.317 1.00 29.79 191 SER A CA 1
ATOM 1352 C C . SER A 1 171 ? 25.832 65.906 51.548 1.00 29.20 191 SER A C 1
ATOM 1353 O O . SER A 1 171 ? 26.894 66.544 51.421 1.00 26.90 191 SER A O 1
ATOM 1356 N N . PHE A 1 172 ? 25.778 64.629 51.904 1.00 25.66 192 PHE A N 1
ATOM 1357 C CA . PHE A 1 172 ? 26.980 63.930 52.184 1.00 25.98 192 PHE A CA 1
ATOM 1358 C C . PHE A 1 172 ? 26.834 62.483 51.774 1.00 25.43 192 PHE A C 1
ATOM 1359 O O . PHE A 1 172 ? 25.736 61.954 51.710 1.00 26.21 192 PHE A O 1
ATOM 1367 N N . VAL A 1 173 ? 27.962 61.842 51.518 1.00 26.10 193 VAL A N 1
ATOM 1368 C CA . VAL A 1 173 ? 27.978 60.466 50.960 1.00 25.52 193 VAL A CA 1
ATOM 1369 C C . VAL A 1 173 ? 29.375 59.922 51.107 1.00 24.63 193 VAL A C 1
ATOM 1370 O O . VAL A 1 173 ? 30.340 60.619 50.797 1.00 24.79 193 VAL A O 1
ATOM 1374 N N . TYR A 1 174 ? 29.451 58.712 51.652 1.00 25.45 194 TYR A N 1
ATOM 1375 C CA . TYR A 1 174 ? 30.685 57.935 51.748 1.00 30.06 194 TYR A CA 1
ATOM 1376 C C . TYR A 1 174 ? 30.502 56.673 50.863 1.00 32.51 194 TYR A C 1
ATOM 1377 O O . TYR A 1 174 ? 29.399 56.084 50.821 1.00 27.77 194 TYR A O 1
ATOM 1386 N N . PHE A 1 175 ? 31.582 56.254 50.184 1.00 28.84 195 PHE A N 1
ATOM 1387 C CA . PHE A 1 175 ? 31.547 55.030 49.421 1.00 26.93 195 PHE A CA 1
ATOM 1388 C C . PHE A 1 175 ? 32.887 54.322 49.521 1.00 27.60 195 PHE A C 1
ATOM 1389 O O . PHE A 1 175 ? 33.957 54.958 49.586 1.00 30.12 195 PHE A O 1
ATOM 1397 N N . LYS A 1 176 ? 32.821 53.000 49.550 1.00 28.94 196 LYS A N 1
ATOM 1398 C CA . LYS A 1 176 ? 33.971 52.116 49.298 1.00 30.03 196 LYS A CA 1
ATOM 1399 C C . LYS A 1 176 ? 33.457 50.955 48.470 1.00 34.61 196 LYS A C 1
ATOM 1400 O O . LYS A 1 176 ? 32.494 50.225 48.846 1.00 35.94 196 LYS A O 1
ATOM 1406 N N . GLY A 1 177 ? 34.045 50.783 47.305 1.00 34.27 197 GLY A N 1
ATOM 1407 C CA . GLY A 1 177 ? 33.530 49.733 46.478 1.00 36.87 197 GLY A CA 1
ATOM 1408 C C . GLY A 1 177 ? 34.246 48.437 46.779 1.00 39.82 197 GLY A C 1
ATOM 1409 O O . GLY A 1 177 ? 35.406 48.434 47.221 1.00 44.69 197 GLY A O 1
ATOM 1410 N N . SER A 1 178 ? 33.575 47.332 46.509 1.00 34.43 198 SER A N 1
ATOM 1411 C CA . SER A 1 178 ? 34.309 46.095 46.370 1.00 34.26 198 SER A CA 1
ATOM 1412 C C . SER A 1 178 ? 34.665 45.804 44.877 1.00 31.25 198 SER A C 1
ATOM 1413 O O . SER A 1 178 ? 33.771 45.779 43.999 1.00 27.91 198 SER A O 1
ATOM 1416 N N . TRP A 1 179 ? 35.951 45.572 44.612 1.00 27.39 199 TRP A N 1
ATOM 1417 C CA . TRP A 1 179 ? 36.430 45.349 43.249 1.00 30.37 199 TRP A CA 1
ATOM 1418 C C . TRP A 1 179 ? 35.954 44.035 42.635 1.00 31.95 199 TRP A C 1
ATOM 1419 O O . TRP A 1 179 ? 36.114 42.987 43.267 1.00 33.22 199 TRP A O 1
ATOM 1430 N N . GLU A 1 180 ? 35.423 44.061 41.407 1.00 33.18 200 GLU A N 1
ATOM 1431 C CA . GLU A 1 180 ? 35.095 42.778 40.734 1.00 35.85 200 GLU A CA 1
ATOM 1432 C C . GLU A 1 180 ? 36.349 41.893 40.580 1.00 34.04 200 GLU A C 1
ATOM 1433 O O . GLU A 1 180 ? 36.269 40.702 40.828 1.00 32.23 200 GLU A O 1
ATOM 1439 N N . LYS A 1 181 ? 37.481 42.520 40.220 1.00 30.61 201 LYS A N 1
ATOM 1440 C CA . LYS A 1 181 ? 38.791 41.923 40.090 1.00 29.37 201 LYS A CA 1
ATOM 1441 C C . LYS A 1 181 ? 39.682 42.529 41.160 1.00 31.09 201 LYS A C 1
ATOM 1442 O O . LYS A 1 181 ? 40.192 43.646 41.023 1.00 34.49 201 LYS A O 1
ATOM 1448 N N . PRO A 1 182 ? 39.855 41.830 42.274 1.00 34.06 202 PRO A N 1
ATOM 1449 C CA . PRO A 1 182 ? 40.710 42.383 43.364 1.00 35.84 202 PRO A CA 1
ATOM 1450 C C . PRO A 1 182 ? 42.176 42.531 42.980 1.00 37.71 202 PRO A C 1
ATOM 1451 O O . PRO A 1 182 ? 42.681 41.751 42.163 1.00 40.45 202 PRO A O 1
ATOM 1455 N N . PHE A 1 183 ? 42.839 43.543 43.540 1.00 37.39 203 PHE A N 1
ATOM 1456 C CA . PHE A 1 183 ? 44.294 43.670 43.471 1.00 38.95 203 PHE A CA 1
ATOM 1457 C C . PHE A 1 183 ? 44.863 42.673 44.496 1.00 44.73 203 PHE A C 1
ATOM 1458 O O . PHE A 1 183 ? 44.207 42.411 45.504 1.00 43.40 203 PHE A O 1
ATOM 1466 N N . GLU A 1 184 ? 46.029 42.066 44.231 1.00 56.99 204 GLU A N 1
ATOM 1467 C CA . GLU A 1 184 ? 46.614 41.109 45.202 1.00 59.32 204 GLU A CA 1
ATOM 1468 C C . GLU A 1 184 ? 47.395 41.926 46.222 1.00 56.86 204 GLU A C 1
ATOM 1469 O O . GLU A 1 184 ? 48.354 42.638 45.860 1.00 57.65 204 GLU A O 1
ATOM 1471 N N . ALA A 1 185 ? 46.976 41.863 47.481 1.00 50.55 205 ALA A N 1
ATOM 1472 C CA . ALA A 1 185 ? 47.603 42.718 48.514 1.00 51.60 205 ALA A CA 1
ATOM 1473 C C . ALA A 1 185 ? 49.072 42.403 48.783 1.00 52.10 205 ALA A C 1
ATOM 1474 O O . ALA A 1 185 ? 49.820 43.313 49.116 1.00 52.80 205 ALA A O 1
ATOM 1476 N N . GLU A 1 186 ? 49.493 41.141 48.607 1.00 60.73 206 GLU A N 1
ATOM 1477 C CA . GLU A 1 186 ? 50.929 40.761 48.736 1.00 59.14 206 GLU A CA 1
ATOM 1478 C C . GLU A 1 186 ? 51.784 41.719 47.911 1.00 54.17 206 GLU A C 1
ATOM 1479 O O . GLU A 1 186 ? 52.850 42.089 48.364 1.00 57.43 206 GLU A O 1
ATOM 1481 N N . HIS A 1 187 ? 51.276 42.182 46.752 1.00 54.00 207 HIS A N 1
ATOM 1482 C CA . HIS A 1 187 ? 52.060 43.031 45.802 1.00 47.31 207 HIS A CA 1
ATOM 1483 C C . HIS A 1 187 ? 51.924 44.541 45.852 1.00 41.17 207 HIS A C 1
ATOM 1484 O O . HIS A 1 187 ? 52.536 45.231 45.039 1.00 37.02 207 HIS A O 1
ATOM 1491 N N . THR A 1 188 ? 51.163 45.071 46.809 1.00 40.47 208 THR A N 1
ATOM 1492 C CA . THR A 1 188 ? 51.125 46.521 47.019 1.00 39.82 208 THR A CA 1
ATOM 1493 C C . THR A 1 188 ? 52.472 46.931 47.635 1.00 41.93 208 THR A C 1
ATOM 1494 O O . THR A 1 188 ? 52.897 46.284 48.594 1.00 45.44 208 THR A O 1
ATOM 1498 N N . GLU A 1 189 ? 53.124 47.954 47.073 1.00 38.22 209 GLU A N 1
ATOM 1499 C CA . GLU A 1 189 ? 54.423 48.451 47.530 1.00 45.66 209 GLU A CA 1
ATOM 1500 C C . GLU A 1 189 ? 54.398 49.952 47.395 1.00 45.55 209 GLU A C 1
ATOM 1501 O O . GLU A 1 189 ? 53.748 50.473 46.473 1.00 44.64 209 GLU A O 1
ATOM 1507 N N A GLU A 1 190 ? 55.149 50.645 48.251 0.39 42.27 210 GLU A N 1
ATOM 1508 N N B GLU A 1 190 ? 55.070 50.659 48.299 0.61 45.89 210 GLU A N 1
ATOM 1509 C CA A GLU A 1 190 ? 55.233 52.106 48.218 0.39 42.73 210 GLU A CA 1
ATOM 1510 C CA B GLU A 1 190 ? 55.102 52.114 48.192 0.61 50.25 210 GLU A CA 1
ATOM 1511 C C A GLU A 1 190 ? 56.036 52.546 47.009 0.39 44.59 210 GLU A C 1
ATOM 1512 C C B GLU A 1 190 ? 55.966 52.485 47.008 0.61 50.00 210 GLU A C 1
ATOM 1513 O O A GLU A 1 190 ? 57.193 52.178 46.860 0.39 49.53 210 GLU A O 1
ATOM 1514 O O B GLU A 1 190 ? 57.064 51.954 46.852 0.61 57.19 210 GLU A O 1
ATOM 1525 N N . ARG A 1 191 ? 55.411 53.341 46.153 1.00 44.07 211 ARG A N 1
ATOM 1526 C CA A ARG A 1 191 ? 56.018 53.797 44.918 0.46 38.94 211 ARG A CA 1
ATOM 1527 C CA B ARG A 1 191 ? 56.038 53.802 44.932 0.54 40.03 211 ARG A CA 1
ATOM 1528 C C . ARG A 1 191 ? 55.807 55.290 44.819 1.00 39.10 211 ARG A C 1
ATOM 1529 O O . ARG A 1 191 ? 55.041 55.863 45.587 1.00 33.73 211 ARG A O 1
ATOM 1544 N N . GLU A 1 192 ? 56.461 55.895 43.847 1.00 38.66 212 GLU A N 1
ATOM 1545 C CA . GLU A 1 192 ? 56.467 57.300 43.731 1.00 43.01 212 GLU A CA 1
ATOM 1546 C C . GLU A 1 192 ? 55.315 57.785 42.895 1.00 45.92 212 GLU A C 1
ATOM 1547 O O . GLU A 1 192 ? 54.994 57.178 41.873 1.00 48.72 212 GLU A O 1
ATOM 1553 N N . PHE A 1 193 ? 54.720 58.902 43.333 1.00 41.71 213 PHE A N 1
ATOM 1554 C CA . PHE A 1 193 ? 53.639 59.564 42.634 1.00 36.41 213 PHE A CA 1
ATOM 1555 C C . PHE A 1 193 ? 54.105 60.974 42.369 1.00 37.79 213 PHE A C 1
ATOM 1556 O O . PHE A 1 193 ? 54.551 61.676 43.292 1.00 45.49 213 PHE A O 1
ATOM 1564 N N . PHE A 1 194 ? 53.952 61.415 41.124 1.00 40.78 214 PHE A N 1
ATOM 1565 C CA . PHE A 1 194 ? 54.499 62.694 40.677 1.00 43.97 214 PHE A CA 1
ATOM 1566 C C . PHE A 1 194 ? 53.400 63.721 40.583 1.00 44.86 214 PHE A C 1
ATOM 1567 O O . PHE A 1 194 ? 52.695 63.789 39.595 1.00 47.79 214 PHE A O 1
ATOM 1575 N N . VAL A 1 195 ? 53.279 64.511 41.649 1.00 44.46 215 VAL A N 1
ATOM 1576 C CA . VAL A 1 195 ? 52.321 65.597 41.745 1.00 41.02 215 VAL A CA 1
ATOM 1577 C C . VAL A 1 195 ? 52.563 66.784 40.789 1.00 49.35 215 VAL A C 1
ATOM 1578 O O . VAL A 1 195 ? 51.602 67.185 40.098 1.00 49.89 215 VAL A O 1
ATOM 1582 N N . ASP A 1 196 ? 53.810 67.310 40.696 1.00 65.88 216 ASP A N 1
ATOM 1583 C CA . ASP A 1 196 ? 54.101 68.735 40.213 1.00 72.85 216 ASP A CA 1
ATOM 1584 C C . ASP A 1 196 ? 54.948 69.119 38.942 1.00 78.81 216 ASP A C 1
ATOM 1585 O O . ASP A 1 196 ? 54.522 69.979 38.152 1.00 82.44 216 ASP A O 1
ATOM 1590 N N . ALA A 1 197 ? 56.174 68.625 38.796 1.00 75.11 217 ALA A N 1
ATOM 1591 C CA . ALA A 1 197 ? 56.896 68.005 39.867 1.00 77.12 217 ALA A CA 1
ATOM 1592 C C . ALA A 1 197 ? 58.038 68.945 40.270 1.00 77.26 217 ALA A C 1
ATOM 1593 O O . ALA A 1 197 ? 59.196 68.750 39.922 1.00 62.95 217 ALA A O 1
ATOM 1595 N N . GLU A 1 198 ? 57.652 70.015 40.958 1.00 77.88 218 GLU A N 1
ATOM 1596 C CA . GLU A 1 198 ? 58.387 70.435 42.144 1.00 77.22 218 GLU A CA 1
ATOM 1597 C C . GLU A 1 198 ? 58.030 69.483 43.359 1.00 79.92 218 GLU A C 1
ATOM 1598 O O . GLU A 1 198 ? 58.699 69.521 44.401 1.00 76.81 218 GLU A O 1
ATOM 1600 N N . THR A 1 199 ? 57.015 68.605 43.204 1.00 79.95 219 THR A N 1
ATOM 1601 C CA . THR A 1 199 ? 56.562 67.670 44.288 1.00 70.10 219 THR A CA 1
ATOM 1602 C C . THR A 1 199 ? 56.330 66.210 43.897 1.00 57.09 219 THR A C 1
ATOM 1603 O O . THR A 1 199 ? 55.754 65.919 42.855 1.00 60.72 219 THR A O 1
ATOM 1607 N N . THR A 1 200 ? 56.734 65.323 44.802 1.00 47.37 220 THR A N 1
ATOM 1608 C CA . THR A 1 200 ? 56.792 63.881 44.597 1.00 48.71 220 THR A CA 1
ATOM 1609 C C . THR A 1 200 ? 56.493 63.201 45.909 1.00 46.38 220 THR A C 1
ATOM 1610 O O . THR A 1 200 ? 57.118 63.516 46.910 1.00 49.19 220 THR A O 1
ATOM 1614 N N . VAL A 1 201 ? 55.549 62.269 45.916 1.00 42.24 221 VAL A N 1
ATOM 1615 C CA . VAL A 1 201 ? 55.135 61.668 47.195 1.00 43.59 221 VAL A CA 1
ATOM 1616 C C . VAL A 1 201 ? 55.195 60.145 47.121 1.00 42.73 221 VAL A C 1
ATOM 1617 O O . VAL A 1 201 ? 55.209 59.581 46.036 1.00 41.73 221 VAL A O 1
ATOM 1621 N N . LYS A 1 202 ? 55.246 59.488 48.266 1.00 42.05 222 LYS A N 1
ATOM 1622 C CA . LYS A 1 202 ? 55.139 58.066 48.243 1.00 48.38 222 LYS A CA 1
ATOM 1623 C C . LYS A 1 202 ? 53.715 57.633 48.589 1.00 48.42 222 LYS A C 1
ATOM 1624 O O . LYS A 1 202 ? 53.090 58.206 49.467 1.00 59.29 222 LYS A O 1
ATOM 1630 N N . VAL A 1 203 ? 53.201 56.663 47.840 1.00 44.71 223 VAL A N 1
ATOM 1631 C CA . VAL A 1 203 ? 51.815 56.244 47.894 1.00 44.55 223 VAL A CA 1
ATOM 1632 C C . VAL A 1 203 ? 51.836 54.717 47.840 1.00 44.23 223 VAL A C 1
ATOM 1633 O O . VAL A 1 203 ? 52.683 54.155 47.157 1.00 44.93 223 VAL A O 1
ATOM 1637 N N . PRO A 1 204 ? 50.951 54.032 48.585 1.00 41.06 224 PRO A N 1
ATOM 1638 C CA . PRO A 1 204 ? 50.926 52.578 48.351 1.00 40.72 224 PRO A CA 1
ATOM 1639 C C . PRO A 1 204 ? 50.266 52.264 46.987 1.00 44.13 224 PRO A C 1
ATOM 1640 O O . PRO A 1 204 ? 49.059 52.473 46.791 1.00 41.83 224 PRO A O 1
ATOM 1644 N N . MET A 1 205 ? 51.093 51.805 46.048 1.00 42.70 225 MET A N 1
ATOM 1645 C CA . MET A 1 205 ? 50.680 51.528 44.681 1.00 35.53 225 MET A CA 1
ATOM 1646 C C . MET A 1 205 ? 50.272 50.059 44.557 1.00 34.54 225 MET A C 1
ATOM 1647 O O . MET A 1 205 ? 51.074 49.164 44.802 1.00 33.32 225 MET A O 1
ATOM 1652 N N . MET A 1 206 ? 48.988 49.826 44.264 1.00 31.91 226 MET A N 1
ATOM 1653 C CA . MET A 1 206 ? 48.457 48.477 44.148 1.00 30.49 226 MET A CA 1
ATOM 1654 C C . MET A 1 206 ? 48.811 47.990 42.769 1.00 30.71 226 MET A C 1
ATOM 1655 O O . MET A 1 206 ? 49.134 48.812 41.896 1.00 32.34 226 MET A O 1
ATOM 1660 N N . TYR A 1 207 ? 48.760 46.667 42.588 1.00 29.59 227 TYR A N 1
ATOM 1661 C CA . TYR A 1 207 ? 49.203 45.989 41.383 1.00 28.02 227 TYR A CA 1
ATOM 1662 C C . TYR A 1 207 ? 48.305 44.834 41.094 1.00 30.55 227 TYR A C 1
ATOM 1663 O O . TYR A 1 207 ? 47.927 44.038 41.987 1.00 33.89 227 TYR A O 1
ATOM 1672 N N . GLN A 1 208 ? 48.031 44.691 39.813 1.00 32.19 228 GLN A N 1
ATOM 1673 C CA . GLN A 1 208 ? 47.274 43.568 39.325 1.00 33.55 228 GLN A CA 1
ATOM 1674 C C . GLN A 1 208 ? 47.622 43.334 37.847 1.00 32.61 228 GLN A C 1
ATOM 1675 O O . GLN A 1 208 ? 47.867 44.281 37.079 1.00 33.39 228 GLN A O 1
ATOM 1681 N N . MET A 1 209 ? 47.636 42.076 37.440 1.00 35.37 229 MET A N 1
ATOM 1682 C CA . MET A 1 209 ? 47.836 41.735 36.018 1.00 34.56 229 MET A CA 1
ATOM 1683 C C . MET A 1 209 ? 46.594 41.042 35.463 1.00 33.16 229 MET A C 1
ATOM 1684 O O . MET A 1 209 ? 46.106 40.123 36.082 1.00 35.44 229 MET A O 1
ATOM 1689 N N . GLY A 1 210 ? 46.050 41.477 34.328 1.00 31.70 230 GLY A N 1
ATOM 1690 C CA . GLY A 1 210 ? 44.855 40.830 33.817 1.00 28.29 230 GLY A CA 1
ATOM 1691 C C . GLY A 1 210 ? 44.211 41.647 32.743 1.00 30.74 230 GLY A C 1
ATOM 1692 O O . GLY A 1 210 ? 44.774 42.636 32.348 1.00 34.58 230 GLY A O 1
ATOM 1693 N N . ARG A 1 211 ? 43.055 41.212 32.243 1.00 31.42 231 ARG A N 1
ATOM 1694 C CA . ARG A 1 211 ? 42.359 41.898 31.155 1.00 34.55 231 ARG A CA 1
ATOM 1695 C C . ARG A 1 211 ? 41.423 43.004 31.691 1.00 35.72 231 ARG A C 1
ATOM 1696 O O . ARG A 1 211 ? 40.503 42.711 32.452 1.00 37.64 231 ARG A O 1
ATOM 1704 N N . PHE A 1 212 ? 41.661 44.260 31.303 1.00 31.63 232 PHE A N 1
ATOM 1705 C CA . PHE A 1 212 ? 40.820 45.362 31.714 1.00 26.76 232 PHE A CA 1
ATOM 1706 C C . PHE A 1 212 ? 40.341 46.185 30.533 1.00 30.02 232 PHE A C 1
ATOM 1707 O O . PHE A 1 212 ? 41.056 46.307 29.519 1.00 33.47 232 PHE A O 1
ATOM 1715 N N . ASP A 1 213 ? 39.164 46.798 30.676 1.00 29.18 233 ASP A N 1
ATOM 1716 C CA . ASP A 1 213 ? 38.655 47.708 29.692 1.00 29.45 233 ASP A CA 1
ATOM 1717 C C . ASP A 1 213 ? 39.649 48.823 29.571 1.00 30.38 233 ASP A C 1
ATOM 1718 O O . ASP A 1 213 ? 40.164 49.340 30.576 1.00 32.93 233 ASP A O 1
ATOM 1723 N N . PHE A 1 214 ? 39.978 49.129 28.323 1.00 29.58 234 PHE A N 1
ATOM 1724 C CA . PHE A 1 214 ? 41.029 50.076 28.006 1.00 27.65 234 PHE A CA 1
ATOM 1725 C C . PHE A 1 214 ? 40.661 50.875 26.772 1.00 27.60 234 PHE A C 1
ATOM 1726 O O . PHE A 1 214 ? 39.990 50.354 25.867 1.00 30.89 234 PHE A O 1
ATOM 1734 N N . TYR A 1 215 ? 41.098 52.134 26.730 1.00 26.78 235 TYR A N 1
ATOM 1735 C CA . TYR A 1 215 ? 40.998 52.948 25.527 1.00 26.87 235 TYR A CA 1
ATOM 1736 C C . TYR A 1 215 ? 41.957 54.084 25.635 1.00 28.64 235 TYR A C 1
ATOM 1737 O O . TYR A 1 215 ? 42.093 54.633 26.719 1.00 30.32 235 TYR A O 1
ATOM 1746 N N . PHE A 1 216 ? 42.629 54.430 24.529 1.00 31.38 236 PHE A N 1
ATOM 1747 C CA . PHE A 1 216 ? 43.481 55.617 24.457 1.00 34.73 236 PHE A CA 1
ATOM 1748 C C . PHE A 1 216 ? 42.781 56.593 23.540 1.00 37.28 236 PHE A C 1
ATOM 1749 O O . PHE A 1 216 ? 42.480 56.175 22.444 1.00 44.30 236 PHE A O 1
ATOM 1757 N N . ASP A 1 217 ? 42.463 57.849 23.928 1.00 40.72 237 ASP A N 1
ATOM 1758 C CA . ASP A 1 217 ? 42.266 58.863 22.827 1.00 49.64 237 ASP A CA 1
ATOM 1759 C C . ASP A 1 217 ? 43.421 59.772 22.557 1.00 49.15 237 ASP A C 1
ATOM 1760 O O . ASP A 1 217 ? 44.006 60.349 23.504 1.00 37.85 237 ASP A O 1
ATOM 1765 N N . GLU A 1 218 ? 43.721 59.907 21.253 1.00 51.49 238 GLU A N 1
ATOM 1766 C CA . GLU A 1 218 ? 44.789 60.814 20.822 1.00 61.62 238 GLU A CA 1
ATOM 1767 C C . GLU A 1 218 ? 44.329 62.237 21.018 1.00 57.63 238 GLU A C 1
ATOM 1768 O O . GLU A 1 218 ? 45.050 63.013 21.652 1.00 68.64 238 GLU A O 1
ATOM 1774 N N . GLU A 1 219 ? 43.134 62.563 20.505 1.00 52.88 239 GLU A N 1
ATOM 1775 C CA . GLU A 1 219 ? 42.493 63.880 20.709 1.00 52.69 239 GLU A CA 1
ATOM 1776 C C . GLU A 1 219 ? 42.729 64.406 22.126 1.00 52.53 239 GLU A C 1
ATOM 1777 O O . GLU A 1 219 ? 43.139 65.565 22.295 1.00 50.83 239 GLU A O 1
ATOM 1783 N N . LEU A 1 220 ? 42.500 63.558 23.142 1.00 41.85 240 LEU A N 1
ATOM 1784 C CA . LEU A 1 220 ? 42.648 64.044 24.484 1.00 36.83 240 LEU A CA 1
ATOM 1785 C C . LEU A 1 220 ? 43.936 63.689 25.184 1.00 37.47 240 LEU A C 1
ATOM 1786 O O . LEU A 1 220 ? 44.238 64.265 26.238 1.00 41.02 240 LEU A O 1
ATOM 1791 N N . SER A 1 221 ? 44.714 62.767 24.610 1.00 37.75 241 SER A N 1
ATOM 1792 C CA . SER A 1 221 ? 46.022 62.366 25.186 1.00 33.45 241 SER A CA 1
ATOM 1793 C C . SER A 1 221 ? 45.869 61.709 26.558 1.00 32.24 241 SER A C 1
ATOM 1794 O O . SER A 1 221 ? 46.636 61.989 27.518 1.00 33.45 241 SER A O 1
ATOM 1797 N N . CYS A 1 222 ? 44.897 60.798 26.613 1.00 31.56 242 CYS A N 1
ATOM 1798 C CA . CYS A 1 222 ? 44.423 60.160 27.842 1.00 32.15 242 CYS A CA 1
ATOM 1799 C C . CYS A 1 222 ? 44.415 58.677 27.723 1.00 28.68 242 CYS A C 1
ATOM 1800 O O . CYS A 1 222 ? 43.848 58.144 26.763 1.00 29.85 242 CYS A O 1
ATOM 1803 N N . THR A 1 223 ? 44.905 58.005 28.744 1.00 26.59 243 THR A N 1
ATOM 1804 C CA . THR A 1 223 ? 44.700 56.585 28.841 1.00 24.72 243 THR A CA 1
ATOM 1805 C C . THR A 1 223 ? 43.481 56.407 29.712 1.00 23.55 243 THR A C 1
ATOM 1806 O O . THR A 1 223 ? 43.407 57.016 30.734 1.00 21.34 243 THR A O 1
ATOM 1810 N N . VAL A 1 224 ? 42.523 55.584 29.278 1.00 24.64 244 VAL A N 1
ATOM 1811 C CA . VAL A 1 224 ? 41.307 55.266 30.028 1.00 21.47 244 VAL A CA 1
ATOM 1812 C C . VAL A 1 224 ? 41.338 53.802 30.430 1.00 23.62 244 VAL A C 1
ATOM 1813 O O . VAL A 1 224 ? 41.466 52.948 29.560 1.00 26.13 244 VAL A O 1
ATOM 1817 N N . VAL A 1 225 ? 41.218 53.515 31.730 1.00 22.07 245 VAL A N 1
ATOM 1818 C CA . VAL A 1 225 ? 41.051 52.163 32.194 1.00 23.66 245 VAL A CA 1
ATOM 1819 C C . VAL A 1 225 ? 39.764 52.105 33.004 1.00 26.61 245 VAL A C 1
ATOM 1820 O O . VAL A 1 225 ? 39.517 52.966 33.876 1.00 29.60 245 VAL A O 1
ATOM 1824 N N . ARG A 1 226 ? 38.939 51.100 32.722 1.00 25.97 246 ARG A N 1
ATOM 1825 C CA . ARG A 1 226 ? 37.690 50.945 33.430 1.00 26.28 246 ARG A CA 1
ATOM 1826 C C . ARG A 1 226 ? 37.632 49.630 34.224 1.00 26.62 246 ARG A C 1
ATOM 1827 O O . ARG A 1 226 ? 37.837 48.558 33.668 1.00 28.59 246 ARG A O 1
ATOM 1835 N N . LEU A 1 227 ? 37.318 49.735 35.512 1.00 25.71 247 LEU A N 1
ATOM 1836 C CA . LEU A 1 227 ? 37.316 48.617 36.452 1.00 25.81 247 LEU A CA 1
ATOM 1837 C C . LEU A 1 227 ? 35.932 48.517 37.016 1.00 25.88 247 LEU A C 1
ATOM 1838 O O . LEU A 1 227 ? 35.380 49.545 37.420 1.00 29.82 247 LEU A O 1
ATOM 1843 N N . HIS A 1 228 ? 35.349 47.320 37.026 1.00 24.24 248 HIS A N 1
ATOM 1844 C CA . HIS A 1 228 ? 34.035 47.165 37.635 1.00 26.65 248 HIS A CA 1
ATOM 1845 C C . HIS A 1 228 ? 34.159 46.956 39.112 1.00 27.09 248 HIS A C 1
ATOM 1846 O O . HIS A 1 228 ? 35.089 46.286 39.613 1.00 25.55 248 HIS A O 1
ATOM 1853 N N . TYR A 1 229 ? 33.190 47.528 39.805 1.00 26.36 249 TYR A N 1
ATOM 1854 C CA . TYR A 1 229 ? 32.861 47.073 41.154 1.00 26.51 249 TYR A CA 1
ATOM 1855 C C . TYR A 1 229 ? 31.897 45.863 41.120 1.00 28.28 249 TYR A C 1
ATOM 1856 O O . TYR A 1 229 ? 31.107 45.674 40.147 1.00 27.92 249 TYR A O 1
ATOM 1865 N N . ASN A 1 230 ? 31.954 45.052 42.173 1.00 30.28 250 ASN A N 1
ATOM 1866 C CA . ASN A 1 230 ? 30.858 44.109 42.466 1.00 34.81 250 ASN A CA 1
ATOM 1867 C C . ASN A 1 230 ? 29.598 44.905 42.583 1.00 32.55 250 ASN A C 1
ATOM 1868 O O . ASN A 1 230 ? 29.601 45.990 43.183 1.00 34.94 250 ASN A O 1
ATOM 1873 N N . GLY A 1 231 ? 28.528 44.392 42.022 1.00 28.66 251 GLY A N 1
ATOM 1874 C CA . GLY A 1 231 ? 27.301 45.154 42.013 1.00 28.53 251 GLY A CA 1
ATOM 1875 C C . GLY A 1 231 ? 27.227 45.832 40.676 1.00 31.40 251 GLY A C 1
ATOM 1876 O O . GLY A 1 231 ? 27.605 45.271 39.670 1.00 38.52 251 GLY A O 1
ATOM 1877 N N . SER A 1 232 ? 26.729 47.040 40.635 1.00 31.31 252 SER A N 1
ATOM 1878 C CA . SER A 1 232 ? 26.534 47.689 39.348 1.00 28.59 252 SER A CA 1
ATOM 1879 C C . SER A 1 232 ? 27.413 48.947 39.144 1.00 26.95 252 SER A C 1
ATOM 1880 O O . SER A 1 232 ? 27.377 49.507 38.048 1.00 27.83 252 SER A O 1
ATOM 1883 N N . ALA A 1 233 ? 28.143 49.396 40.172 1.00 24.19 253 ALA A N 1
ATOM 1884 C CA . ALA A 1 233 ? 29.032 50.573 40.053 1.00 27.89 253 ALA A CA 1
ATOM 1885 C C . ALA A 1 233 ? 30.219 50.218 39.196 1.00 28.16 253 ALA A C 1
ATOM 1886 O O . ALA A 1 233 ? 30.614 49.084 39.158 1.00 36.06 253 ALA A O 1
ATOM 1888 N N . THR A 1 234 ? 30.782 51.199 38.517 1.00 27.22 254 THR A N 1
ATOM 1889 C CA . THR A 1 234 ? 31.977 51.010 37.718 1.00 25.53 254 THR A CA 1
ATOM 1890 C C . THR A 1 234 ? 32.877 52.246 37.837 1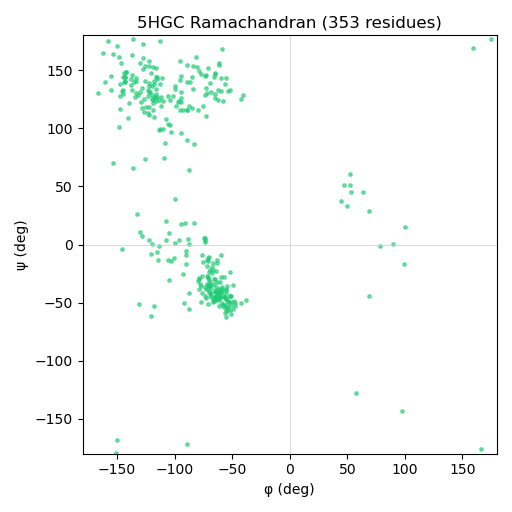.00 22.94 254 THR A C 1
ATOM 1891 O O . THR A 1 234 ? 32.379 53.354 38.037 1.00 22.01 254 THR A O 1
ATOM 1895 N N . ALA A 1 235 ? 34.193 52.061 37.748 1.00 21.56 255 ALA A N 1
ATOM 1896 C CA . ALA A 1 235 ? 35.130 53.199 37.831 1.00 18.58 255 ALA A CA 1
ATOM 1897 C C . ALA A 1 235 ? 35.926 53.412 36.537 1.00 18.01 255 ALA A C 1
ATOM 1898 O O . ALA A 1 235 ? 36.552 52.471 36.055 1.00 18.28 255 ALA A O 1
ATOM 1900 N N . PHE A 1 236 ? 35.860 54.609 35.954 1.00 17.85 256 PHE A N 1
ATOM 1901 C CA . PHE A 1 236 ? 36.754 55.042 34.815 1.00 20.01 256 PHE A CA 1
ATOM 1902 C C . PHE A 1 236 ? 37.938 55.795 35.374 1.00 22.05 256 PHE A C 1
ATOM 1903 O O . PHE A 1 236 ? 37.748 56.775 36.096 1.00 22.92 256 PHE A O 1
ATOM 1911 N N . LEU A 1 237 ? 39.152 55.317 35.084 1.00 23.88 257 LEU A N 1
ATOM 1912 C CA . LEU A 1 237 ? 40.369 55.897 35.643 1.00 23.40 257 LEU A CA 1
ATOM 1913 C C . LEU A 1 237 ? 41.051 56.517 34.451 1.00 27.33 257 LEU A C 1
ATOM 1914 O O . LEU A 1 237 ? 41.372 55.808 33.483 1.00 29.83 257 LEU A O 1
ATOM 1919 N N . VAL A 1 238 ? 41.237 57.835 34.503 1.00 28.20 258 VAL A N 1
ATOM 1920 C CA . VAL A 1 238 ? 41.655 58.615 33.339 1.00 28.30 258 VAL A CA 1
ATOM 1921 C C . VAL A 1 238 ? 42.981 59.260 33.648 1.00 28.63 258 VAL A C 1
ATOM 1922 O O . VAL A 1 238 ? 43.094 60.084 34.557 1.00 33.82 258 VAL A O 1
ATOM 1926 N N . LEU A 1 239 ? 43.986 58.850 32.894 1.00 30.50 259 LEU A N 1
ATOM 1927 C CA . LEU A 1 239 ? 45.388 59.263 33.080 1.00 30.76 259 LEU A CA 1
ATOM 1928 C C . LEU A 1 239 ? 45.726 60.149 31.896 1.00 30.39 259 LEU A C 1
ATOM 1929 O O . LEU A 1 239 ? 45.935 59.602 30.822 1.00 32.67 259 LEU A O 1
ATOM 1934 N N . PRO A 1 240 ? 45.691 61.498 32.067 1.00 29.73 260 PRO A N 1
ATOM 1935 C CA . PRO A 1 240 ? 46.166 62.342 30.975 1.00 32.06 260 PRO A CA 1
ATOM 1936 C C . PRO A 1 240 ? 47.705 62.378 30.976 1.00 35.74 260 PRO A C 1
ATOM 1937 O O . PRO A 1 240 ? 48.350 62.237 32.060 1.00 33.82 260 PRO A O 1
ATOM 1941 N N . ALA A 1 241 ? 48.276 62.525 29.763 1.00 37.92 261 ALA A N 1
ATOM 1942 C CA . ALA A 1 241 ? 49.712 62.824 29.569 1.00 39.12 261 ALA A CA 1
ATOM 1943 C C . ALA A 1 241 ? 50.129 64.104 30.336 1.00 41.18 261 ALA A C 1
ATOM 1944 O O . ALA A 1 241 ? 49.320 65.064 30.414 1.00 37.29 261 ALA A O 1
ATOM 1946 N N . LYS A 1 242 ? 51.350 64.120 30.903 1.00 45.08 262 LYS A N 1
ATOM 1947 C CA . LYS A 1 242 ? 51.957 65.367 31.459 1.00 47.73 262 LYS A CA 1
ATOM 1948 C C . LYS A 1 242 ? 51.695 66.555 30.515 1.00 46.46 262 LYS A C 1
ATOM 1949 O O . LYS A 1 242 ? 51.943 66.465 29.319 1.00 44.48 262 LYS A O 1
ATOM 1951 N N . GLY A 1 243 ? 51.113 67.625 31.057 1.00 46.08 263 GLY A N 1
ATOM 1952 C CA . GLY A 1 243 ? 50.740 68.811 30.296 1.00 41.10 263 GLY A CA 1
ATOM 1953 C C . GLY A 1 243 ? 49.344 68.782 29.706 1.00 50.00 263 GLY A C 1
ATOM 1954 O O . GLY A 1 243 ? 48.954 69.731 29.058 1.00 53.71 263 GLY A O 1
ATOM 1955 N N . LYS A 1 244 ? 48.565 67.720 29.919 1.00 51.95 264 LYS A N 1
ATOM 1956 C CA . LYS A 1 244 ? 47.256 67.627 29.244 1.00 48.35 264 LYS A CA 1
ATOM 1957 C C . LYS A 1 244 ? 46.000 67.683 30.131 1.00 43.81 264 LYS A C 1
ATOM 1958 O O . LYS A 1 244 ? 44.880 67.681 29.634 1.00 38.64 264 LYS A O 1
ATOM 1964 N N . MET A 1 245 ? 46.201 67.778 31.443 1.00 45.55 265 MET A N 1
ATOM 1965 C CA . MET A 1 245 ? 45.100 67.905 32.396 1.00 43.69 265 MET A CA 1
ATOM 1966 C C . MET A 1 245 ? 44.179 69.118 32.144 1.00 46.68 265 MET A C 1
ATOM 1967 O O . MET A 1 245 ? 42.971 68.907 32.030 1.00 50.13 265 MET A O 1
ATOM 1972 N N . LYS A 1 246 ? 44.732 70.346 32.023 1.00 47.31 266 LYS A N 1
ATOM 1973 C CA . LYS A 1 246 ? 43.914 71.587 31.824 1.00 49.30 266 LYS A CA 1
ATOM 1974 C C . LYS A 1 246 ? 42.973 71.347 30.648 1.00 46.40 266 LYS A C 1
ATOM 1975 O O . LYS A 1 246 ? 41.759 71.601 30.726 1.00 47.47 266 LYS A O 1
ATOM 1977 N N . GLN A 1 247 ? 43.529 70.772 29.593 1.00 43.06 267 GLN A N 1
ATOM 1978 C CA . GLN A 1 247 ? 42.782 70.545 28.360 1.00 45.85 267 GLN A CA 1
ATOM 1979 C C . GLN A 1 247 ? 41.612 69.541 28.550 1.00 41.21 267 GLN A C 1
ATOM 1980 O O . GLN A 1 247 ? 40.481 69.803 28.095 1.00 41.28 267 GLN A O 1
ATOM 1986 N N . LEU A 1 248 ? 41.904 68.417 29.227 1.00 35.26 268 LEU A N 1
ATOM 1987 C CA . LEU A 1 248 ? 40.920 67.415 29.604 1.00 34.20 268 LEU A CA 1
ATOM 1988 C C . LEU A 1 248 ? 39.773 68.009 30.463 1.00 37.43 268 LEU A C 1
ATOM 1989 O O . LEU A 1 248 ? 38.587 67.833 30.104 1.00 36.62 268 LEU A O 1
ATOM 1994 N N . GLU A 1 249 ? 40.136 68.697 31.565 1.00 34.58 269 GLU A N 1
ATOM 1995 C CA . GLU A 1 249 ? 39.189 69.511 32.374 1.00 42.46 269 GLU A CA 1
ATOM 1996 C C . GLU A 1 249 ? 38.217 70.349 31.547 1.00 45.50 269 GLU A C 1
ATOM 1997 O O . GLU A 1 249 ? 37.018 70.288 31.794 1.00 48.24 269 GLU A O 1
ATOM 2003 N N . GLN A 1 250 ? 38.730 71.119 30.581 1.00 49.38 270 GLN A N 1
ATOM 2004 C CA . GLN A 1 250 ? 37.909 72.083 29.831 1.00 55.05 270 GLN A CA 1
ATOM 2005 C C . GLN A 1 250 ? 36.992 71.442 28.789 1.00 49.18 270 GLN A C 1
ATOM 2006 O O . GLN A 1 250 ? 36.078 72.070 28.291 1.00 59.26 270 GLN A O 1
ATOM 2012 N N . THR A 1 251 ? 37.236 70.195 28.450 1.00 48.79 271 THR A N 1
ATOM 2013 C CA . THR A 1 251 ? 36.499 69.512 27.387 1.00 42.46 271 THR A CA 1
ATOM 2014 C C . THR A 1 251 ? 35.517 68.530 27.985 1.00 39.32 271 THR A C 1
ATOM 2015 O O . THR A 1 251 ? 34.500 68.233 27.371 1.00 40.18 271 THR A O 1
ATOM 2019 N N . LEU A 1 252 ? 35.862 67.969 29.147 1.00 36.35 272 LEU A N 1
ATOM 2020 C CA . LEU A 1 252 ? 35.229 66.736 29.592 1.00 37.66 272 LEU A CA 1
ATOM 2021 C C . LEU A 1 252 ? 33.703 66.952 29.692 1.00 38.90 272 LEU A C 1
ATOM 2022 O O . LEU A 1 252 ? 33.219 67.884 30.341 1.00 43.05 272 LEU A O 1
ATOM 2027 N N . ASP A 1 253 ? 32.956 66.131 28.991 1.00 35.52 273 ASP A N 1
ATOM 2028 C CA . ASP A 1 253 ? 31.517 66.272 28.996 1.00 35.52 273 ASP A CA 1
ATOM 2029 C C . ASP A 1 253 ? 30.983 64.861 28.750 1.00 35.40 273 ASP A C 1
ATOM 2030 O O . ASP A 1 253 ? 31.781 63.925 28.580 1.00 41.67 273 ASP A O 1
ATOM 2035 N N . LYS A 1 254 ? 29.671 64.691 28.690 1.00 32.11 274 LYS A N 1
ATOM 2036 C CA . LYS A 1 254 ? 29.111 63.365 28.611 1.00 32.41 274 LYS A CA 1
ATOM 2037 C C . LYS A 1 254 ? 29.309 62.671 27.271 1.00 35.61 274 LYS A C 1
ATOM 2038 O O . LYS A 1 254 ? 29.173 61.448 27.166 1.00 37.93 274 LYS A O 1
ATOM 2044 N N . GLU A 1 255 ? 29.613 63.458 26.246 1.00 36.20 275 GLU A N 1
ATOM 2045 C CA . GLU A 1 255 ? 29.881 62.942 24.925 1.00 34.08 275 GLU A CA 1
ATOM 2046 C C . GLU A 1 255 ? 31.268 62.275 24.947 1.00 32.45 275 GLU A C 1
ATOM 2047 O O . GLU A 1 255 ? 31.404 61.152 24.433 1.00 31.52 275 GLU A O 1
ATOM 2053 N N . THR A 1 256 ? 32.260 62.928 25.563 1.00 28.11 276 THR A N 1
ATOM 2054 C CA . THR A 1 256 ? 33.552 62.306 25.830 1.00 30.32 276 THR A CA 1
ATOM 2055 C C . THR A 1 256 ? 33.398 60.949 26.550 1.00 34.03 276 THR A C 1
ATOM 2056 O O . THR A 1 256 ? 34.053 59.951 26.171 1.00 35.64 276 THR A O 1
ATOM 2060 N N . ILE A 1 257 ? 32.519 60.904 27.572 1.00 33.50 277 ILE A N 1
ATOM 2061 C CA . ILE A 1 257 ? 32.283 59.665 28.323 1.00 31.08 277 ILE A CA 1
ATOM 2062 C C . ILE A 1 257 ? 31.726 58.580 27.394 1.00 31.38 277 ILE A C 1
ATOM 2063 O O . ILE A 1 257 ? 32.224 57.456 27.430 1.00 31.52 277 ILE A O 1
ATOM 2068 N N . GLN A 1 258 ? 30.734 58.932 26.573 1.00 29.29 278 GLN A N 1
ATOM 2069 C CA . GLN A 1 258 ? 30.095 57.985 25.676 1.00 33.44 278 GLN A CA 1
ATOM 2070 C C . GLN A 1 258 ? 31.063 57.459 24.611 1.00 34.05 278 GLN A C 1
ATOM 2071 O O . GLN A 1 258 ? 31.017 56.269 24.277 1.00 33.88 278 GLN A O 1
ATOM 2077 N N . LYS A 1 259 ? 31.904 58.354 24.085 1.00 35.22 279 LYS A N 1
ATOM 2078 C CA . LYS A 1 259 ? 33.008 57.994 23.206 1.00 37.31 279 LYS A CA 1
ATOM 2079 C C . LYS A 1 259 ? 33.846 56.900 23.891 1.00 39.53 279 LYS A C 1
ATOM 2080 O O . LYS A 1 259 ? 33.981 55.781 23.323 1.00 38.06 279 LYS A O 1
ATOM 2086 N N . TRP A 1 260 ? 34.338 57.192 25.114 1.00 31.49 280 TRP A N 1
ATOM 2087 C CA . TRP A 1 260 ? 35.156 56.214 25.823 1.00 28.21 280 TRP A CA 1
ATOM 2088 C C . TRP A 1 260 ? 34.481 54.837 25.949 1.00 29.50 280 TRP A C 1
ATOM 2089 O O . TRP A 1 260 ? 35.039 53.784 25.554 1.00 27.43 280 TRP A O 1
ATOM 2100 N N . SER A 1 261 ? 33.270 54.826 26.473 1.00 27.89 281 SER A N 1
ATOM 2101 C CA . SER A 1 261 ? 32.674 53.556 26.774 1.00 30.64 281 SER A CA 1
ATOM 2102 C C . SER A 1 261 ? 32.292 52.793 25.487 1.00 34.25 281 SER A C 1
ATOM 2103 O O . SER A 1 261 ? 32.297 51.566 25.502 1.00 35.57 281 SER A O 1
ATOM 2106 N N . ASP A 1 262 ? 32.002 53.509 24.392 1.00 35.08 282 ASP A N 1
ATOM 2107 C CA . ASP A 1 262 ? 31.744 52.888 23.100 1.00 38.30 282 ASP A CA 1
ATOM 2108 C C . ASP A 1 262 ? 32.974 52.150 22.587 1.00 38.97 282 ASP A C 1
ATOM 2109 O O . ASP A 1 262 ? 32.830 51.113 21.947 1.00 38.25 282 ASP A O 1
ATOM 2114 N N . HIS A 1 263 ? 34.156 52.664 22.916 1.00 34.43 283 HIS A N 1
ATOM 2115 C CA . HIS A 1 263 ? 35.417 52.137 22.415 1.00 34.57 283 HIS A CA 1
ATOM 2116 C C . HIS A 1 263 ? 36.323 51.347 23.375 1.00 33.55 283 HIS A C 1
ATOM 2117 O O . HIS A 1 263 ? 37.430 50.973 23.000 1.00 37.17 283 HIS A O 1
ATOM 2124 N N . LEU A 1 264 ? 35.896 51.108 24.606 1.00 33.25 284 LEU A N 1
ATOM 2125 C CA . LEU A 1 264 ? 36.703 50.267 25.525 1.00 36.03 284 LEU A CA 1
ATOM 2126 C C . LEU A 1 264 ? 36.756 48.853 25.006 1.00 36.42 284 LEU A C 1
ATOM 2127 O O . LEU A 1 264 ? 35.749 48.371 24.449 1.00 44.99 284 LEU A O 1
ATOM 2132 N N . PHE A 1 265 ? 37.896 48.197 25.185 1.00 33.38 285 PHE A N 1
ATOM 2133 C CA . PHE A 1 265 ? 38.073 46.772 24.816 1.00 31.00 285 PHE A CA 1
ATOM 2134 C C . PHE A 1 265 ? 38.951 46.206 25.872 1.00 29.43 285 PHE A C 1
ATOM 2135 O O . PHE A 1 265 ? 39.834 46.911 26.379 1.00 26.99 285 PHE A O 1
ATOM 2143 N N . GLN A 1 266 ? 38.700 44.949 26.231 1.00 32.52 286 GLN A N 1
ATOM 2144 C CA . GLN A 1 266 ? 39.540 44.217 27.197 1.00 33.14 286 GLN A CA 1
ATOM 2145 C C . GLN A 1 266 ? 40.939 44.027 26.622 1.00 32.66 286 GLN A C 1
ATOM 2146 O O . GLN A 1 266 ? 41.072 43.582 25.493 1.00 33.74 286 GLN A O 1
ATOM 2152 N N . ARG A 1 267 ? 41.953 44.446 27.386 1.00 31.48 287 ARG A N 1
ATOM 2153 C CA . ARG A 1 267 ? 43.357 44.349 27.041 1.00 29.94 287 ARG A CA 1
ATOM 2154 C C . ARG A 1 267 ? 44.087 43.753 28.240 1.00 29.09 287 ARG A C 1
ATOM 2155 O O . ARG A 1 267 ? 43.921 44.194 29.378 1.00 27.95 287 ARG A O 1
ATOM 2163 N N . PHE A 1 268 ? 44.877 42.713 28.013 1.00 27.91 288 PHE A N 1
ATOM 2164 C CA . PHE A 1 268 ? 45.715 42.182 29.088 1.00 25.20 288 PHE A CA 1
ATOM 2165 C C . PHE A 1 268 ? 46.900 43.144 29.376 1.00 27.19 288 PHE A C 1
ATOM 2166 O O . PHE A 1 268 ? 47.547 43.682 28.447 1.00 26.14 288 PHE A O 1
ATOM 2174 N N . MET A 1 269 ? 47.143 43.407 30.663 1.00 27.87 289 MET A N 1
ATOM 2175 C CA . MET A 1 269 ? 48.080 44.459 31.092 1.00 27.64 289 MET A CA 1
ATOM 2176 C C . MET A 1 269 ? 48.533 44.340 32.523 1.00 27.79 289 MET A C 1
ATOM 2177 O O . MET A 1 269 ? 47.903 43.640 33.357 1.00 30.10 289 MET A O 1
ATOM 2182 N N . ASN A 1 270 ? 49.596 45.076 32.802 1.00 24.53 290 ASN A N 1
ATOM 2183 C CA . ASN A 1 270 ? 50.045 45.305 34.146 1.00 26.30 290 ASN A CA 1
ATOM 2184 C C . ASN A 1 270 ? 49.477 46.624 34.576 1.00 28.42 290 ASN A C 1
ATOM 2185 O O . ASN A 1 270 ? 49.673 47.650 33.866 1.00 30.12 290 ASN A O 1
ATOM 2190 N N . LEU A 1 271 ? 48.741 46.582 35.693 1.00 27.92 291 LEU A N 1
ATOM 2191 C CA . LEU A 1 271 ? 48.000 47.748 36.187 1.00 30.81 291 LEU A CA 1
ATOM 2192 C C . LEU A 1 271 ? 48.518 48.099 37.556 1.00 32.71 291 LEU A C 1
ATOM 2193 O O . LEU A 1 271 ? 48.583 47.229 38.457 1.00 32.07 291 LEU A O 1
ATOM 2198 N N . TYR A 1 272 ? 48.919 49.364 37.663 1.00 28.50 292 TYR A N 1
ATOM 2199 C CA . TYR A 1 272 ? 49.377 49.936 38.880 1.00 29.41 292 TYR A CA 1
ATOM 2200 C C . TYR A 1 272 ? 48.446 51.081 39.214 1.00 27.64 292 TYR A C 1
ATOM 2201 O O . TYR A 1 272 ? 48.241 52.009 38.412 1.00 28.17 292 TYR A O 1
ATOM 2210 N N . PHE A 1 273 ? 47.872 51.012 40.405 1.00 28.35 293 PHE A N 1
ATOM 2211 C CA . PHE A 1 273 ? 46.862 51.988 40.812 1.00 28.73 293 PHE A CA 1
ATOM 2212 C C . PHE A 1 273 ? 46.966 52.267 42.287 1.00 25.76 293 PHE A C 1
ATOM 2213 O O . PHE A 1 273 ? 47.076 51.340 43.043 1.00 29.67 293 PHE A O 1
ATOM 2221 N N . PRO A 1 274 ? 46.963 53.540 42.706 1.00 25.29 294 PRO A N 1
ATOM 2222 C CA . PRO A 1 274 ? 47.219 53.772 44.146 1.00 27.98 294 PRO A CA 1
ATOM 2223 C C . PRO A 1 274 ? 46.077 53.292 45.116 1.00 32.41 294 PRO A C 1
ATOM 2224 O O . PRO A 1 274 ? 44.904 53.396 44.773 1.00 30.76 294 PRO A O 1
ATOM 2228 N N . LYS A 1 275 ? 46.448 52.691 46.251 1.00 33.47 295 LYS A N 1
ATOM 2229 C CA . LYS A 1 275 ? 45.585 52.578 47.410 1.00 33.65 295 LYS A CA 1
ATOM 2230 C C . LYS A 1 275 ? 45.560 53.943 48.073 1.00 33.56 295 LYS A C 1
ATOM 2231 O O . LYS A 1 275 ? 46.586 54.424 48.512 1.00 39.38 295 LYS A O 1
ATOM 2237 N N . PHE A 1 276 ? 44.381 54.552 48.159 1.00 33.00 296 PHE A N 1
ATOM 2238 C CA . PHE A 1 276 ? 44.212 55.880 48.750 1.00 28.84 296 PHE A CA 1
ATOM 2239 C C . PHE A 1 276 ? 42.746 56.166 49.247 1.00 31.17 296 PHE A C 1
ATOM 2240 O O . PHE A 1 276 ? 41.807 55.368 49.034 1.00 31.69 296 PHE A O 1
ATOM 2248 N N . SER A 1 277 ? 42.565 57.324 49.890 1.00 33.48 297 SER A N 1
ATOM 2249 C CA . SER A 1 277 ? 41.254 57.805 50.398 1.00 31.44 297 SER A CA 1
ATOM 2250 C C . SER A 1 277 ? 41.206 59.230 50.056 1.00 29.96 297 SER A C 1
ATOM 2251 O O . SER A 1 277 ? 42.236 59.894 50.116 1.00 28.98 297 SER A O 1
ATOM 2254 N N . ILE A 1 278 ? 40.020 59.730 49.745 1.00 30.30 298 ILE A N 1
ATOM 2255 C CA . ILE A 1 278 ? 39.875 61.143 49.424 1.00 3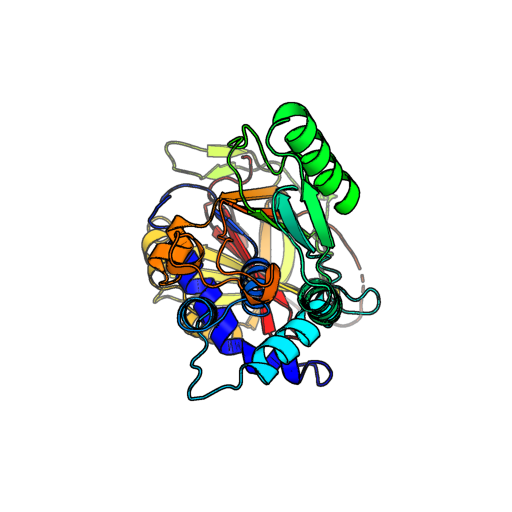0.48 298 ILE A CA 1
ATOM 2256 C C . ILE A 1 278 ? 38.541 61.761 49.954 1.00 33.31 298 ILE A C 1
ATOM 2257 O O . ILE A 1 278 ? 37.522 61.088 49.915 1.00 32.33 298 ILE A O 1
ATOM 2262 N N . SER A 1 279 ? 38.584 63.014 50.460 1.00 36.72 299 SER A N 1
ATOM 2263 C CA . SER A 1 279 ? 37.399 63.821 50.849 1.00 33.93 299 SER A CA 1
ATOM 2264 C C . SER A 1 279 ? 37.323 65.032 49.981 1.00 33.06 299 SER A C 1
ATOM 2265 O O . SER A 1 279 ? 38.332 65.631 49.671 1.00 35.73 299 SER A O 1
ATOM 2268 N N . GLY A 1 280 ? 36.128 65.453 49.640 1.00 30.97 300 GLY A N 1
ATOM 2269 C CA . GLY A 1 280 ? 35.955 66.801 49.146 1.00 34.32 300 GLY A CA 1
ATOM 2270 C C . GLY A 1 280 ? 34.882 67.424 50.034 1.00 37.14 300 GLY A C 1
ATOM 2271 O O . GLY A 1 280 ? 33.892 66.752 50.408 1.00 34.48 300 GLY A O 1
ATOM 2272 N N . SER A 1 281 ? 35.068 68.694 50.380 1.00 35.72 301 SER A N 1
ATOM 2273 C CA . SER A 1 281 ? 34.150 69.351 51.308 1.00 37.58 301 SER A CA 1
ATOM 2274 C C . SER A 1 281 ? 33.930 70.742 50.828 1.00 33.84 301 SER A C 1
ATOM 2275 O O . SER A 1 281 ? 34.841 71.520 50.864 1.00 38.72 301 SER A O 1
ATOM 2278 N N . TYR A 1 282 ? 32.761 71.063 50.316 1.00 32.69 302 TYR A N 1
ATOM 2279 C CA . TYR A 1 282 ? 32.597 72.391 49.717 1.00 36.42 302 TYR A CA 1
ATOM 2280 C C . TYR A 1 282 ? 31.320 73.126 50.138 1.00 36.81 302 TYR A C 1
ATOM 2281 O O . TYR A 1 282 ? 30.270 72.523 50.310 1.00 36.99 302 TYR A O 1
ATOM 2290 N N . GLU A 1 283 ? 31.421 74.438 50.296 1.00 35.57 303 GLU A N 1
ATOM 2291 C CA . GLU A 1 283 ? 30.246 75.276 50.277 1.00 35.15 303 GLU A CA 1
ATOM 2292 C C . GLU A 1 283 ? 30.076 75.641 48.798 1.00 35.02 303 GLU A C 1
ATOM 2293 O O . GLU A 1 283 ? 30.936 76.281 48.235 1.00 42.28 303 GLU A O 1
ATOM 2299 N N . ILE A 1 284 ? 28.980 75.209 48.175 1.00 35.96 304 ILE A N 1
ATOM 2300 C CA . ILE A 1 284 ? 28.841 75.177 46.703 1.00 35.66 304 ILE A CA 1
ATOM 2301 C C . ILE A 1 284 ? 27.952 76.261 46.062 1.00 41.19 304 ILE A C 1
ATOM 2302 O O . ILE A 1 284 ? 27.654 76.191 44.857 1.00 43.67 304 ILE A O 1
ATOM 2307 N N . SER A 1 285 ? 27.546 77.249 46.869 1.00 41.86 305 SER A N 1
ATOM 2308 C CA . SER A 1 285 ? 26.759 78.405 46.436 1.00 46.87 305 SER A CA 1
ATOM 2309 C C . SER A 1 285 ? 27.279 79.134 45.206 1.00 51.03 305 SER A C 1
ATOM 2310 O O . SER A 1 285 ? 26.508 79.288 44.255 1.00 57.60 305 SER A O 1
ATOM 2313 N N . ASN A 1 286 ? 28.548 79.592 45.219 1.00 47.94 306 ASN A N 1
ATOM 2314 C CA . ASN A 1 286 ? 29.103 80.378 44.101 1.00 51.13 306 ASN A CA 1
ATOM 2315 C C . ASN A 1 286 ? 28.967 79.621 42.827 1.00 54.26 306 ASN A C 1
ATOM 2316 O O . ASN A 1 286 ? 28.602 80.212 41.779 1.00 51.37 306 ASN A O 1
ATOM 2321 N N . THR A 1 287 ? 29.320 78.322 42.930 1.00 44.36 307 THR A N 1
ATOM 2322 C CA . THR A 1 287 ? 29.434 77.433 41.798 1.00 39.62 307 THR A CA 1
ATOM 2323 C C . THR A 1 287 ? 28.051 77.352 41.205 1.00 42.62 307 THR A C 1
ATOM 2324 O O . THR A 1 287 ? 27.891 77.558 40.002 1.00 46.19 307 THR A O 1
ATOM 2328 N N . LEU A 1 288 ? 27.043 77.130 42.057 1.00 39.72 308 LEU A N 1
ATOM 2329 C CA . LEU A 1 288 ? 25.675 77.044 41.573 1.00 39.48 308 LEU A CA 1
ATOM 2330 C C . LEU A 1 288 ? 25.146 78.400 41.104 1.00 40.69 308 LEU A C 1
ATOM 2331 O O . LEU A 1 288 ? 24.363 78.446 40.147 1.00 40.68 308 LEU A O 1
ATOM 2336 N N . ARG A 1 289 ? 25.551 79.493 41.764 1.00 43.43 309 ARG A N 1
ATOM 2337 C CA . ARG A 1 289 ? 25.211 80.852 41.277 1.00 47.38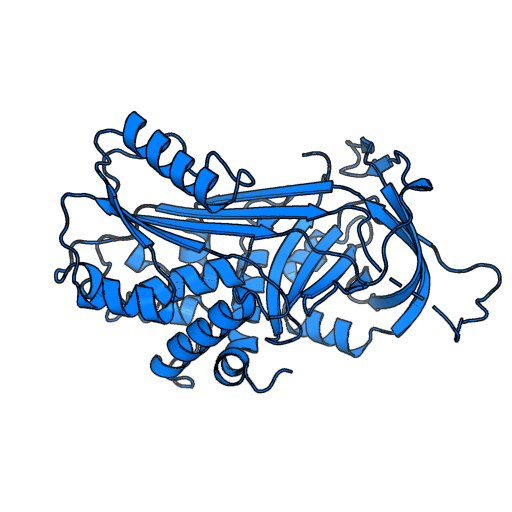 309 ARG A CA 1
ATOM 2338 C C . ARG A 1 289 ? 25.711 81.014 39.837 1.00 48.94 309 ARG A C 1
ATOM 2339 O O . ARG A 1 289 ? 24.915 81.336 38.927 1.00 47.00 309 ARG A O 1
ATOM 2347 N N . LYS A 1 290 ? 27.002 80.702 39.627 1.00 48.59 310 LYS A N 1
ATOM 2348 C CA . LYS A 1 290 ? 27.606 80.716 38.299 1.00 43.53 310 LYS A CA 1
ATOM 2349 C C . LYS A 1 290 ? 26.863 79.794 37.358 1.00 42.14 310 LYS A C 1
ATOM 2350 O O . LYS A 1 290 ? 26.863 80.043 36.169 1.00 43.71 310 LYS A O 1
ATOM 2356 N N . MET A 1 291 ? 26.218 78.735 37.845 1.00 39.63 311 MET A N 1
ATOM 2357 C CA . MET A 1 291 ? 25.478 77.868 36.908 1.00 38.55 311 MET A CA 1
ATOM 2358 C C . MET A 1 291 ? 24.054 78.300 36.660 1.00 41.11 311 MET A C 1
ATOM 2359 O O . MET A 1 291 ? 23.297 77.615 35.944 1.00 42.93 311 MET A O 1
ATOM 2364 N N . GLY A 1 292 ? 23.704 79.446 37.240 1.00 43.03 312 GLY A N 1
ATOM 2365 C CA . GLY A 1 292 ? 22.405 80.064 37.025 1.00 45.92 312 GLY A CA 1
ATOM 2366 C C . GLY A 1 292 ? 21.384 79.833 38.130 1.00 44.84 312 GLY A C 1
ATOM 2367 O O . GLY A 1 292 ? 20.184 80.067 37.910 1.00 45.51 312 GLY A O 1
ATOM 2368 N N . ILE A 1 293 ? 21.838 79.373 39.301 1.00 41.20 313 ILE A N 1
ATOM 2369 C CA . ILE A 1 293 ? 20.927 79.160 40.435 1.00 42.72 313 ILE A CA 1
ATOM 2370 C C . ILE A 1 293 ? 21.212 80.299 41.400 1.00 44.27 313 ILE A C 1
ATOM 2371 O O . ILE A 1 293 ? 22.226 80.278 42.121 1.00 44.15 313 ILE A O 1
ATOM 2376 N N . VAL A 1 294 ? 20.305 81.286 41.417 1.00 44.77 314 VAL A N 1
ATOM 2377 C CA . VAL A 1 294 ? 20.600 82.601 41.995 1.00 45.53 314 VAL A CA 1
ATOM 2378 C C . VAL A 1 294 ? 19.674 82.968 43.140 1.00 42.69 314 VAL A C 1
ATOM 2379 O O . VAL A 1 294 ? 20.152 83.185 44.258 1.00 43.90 314 VAL A O 1
ATOM 2383 N N . ASP A 1 295 ? 18.376 83.059 42.829 1.00 38.75 315 ASP A N 1
ATOM 2384 C CA . ASP A 1 295 ? 17.345 83.586 43.724 1.00 39.91 315 ASP A CA 1
ATOM 2385 C C . ASP A 1 295 ? 17.211 82.813 45.011 1.00 40.67 315 ASP A C 1
ATOM 2386 O O . ASP A 1 295 ? 16.879 83.402 46.028 1.00 42.16 315 ASP A O 1
ATOM 2391 N N . VAL A 1 296 ? 17.456 81.496 44.954 1.00 37.88 316 VAL A N 1
ATOM 2392 C CA . VAL A 1 296 ? 17.361 80.617 46.116 1.00 37.57 316 VAL A CA 1
ATOM 2393 C C . VAL A 1 296 ? 18.311 81.044 47.229 1.00 40.90 316 VAL A C 1
ATOM 2394 O O . VAL A 1 296 ? 18.064 80.791 48.418 1.00 42.60 316 VAL A O 1
ATOM 2398 N N . PHE A 1 297 ? 19.403 81.685 46.838 1.00 41.87 317 PHE A N 1
ATOM 2399 C CA . PHE A 1 297 ? 20.378 82.136 47.823 1.00 47.99 317 PHE A CA 1
ATOM 2400 C C . PHE A 1 297 ? 20.111 83.569 48.346 1.00 45.28 317 PHE A C 1
ATOM 2401 O O . PHE A 1 297 ? 20.710 84.007 49.328 1.00 44.28 317 PHE A O 1
ATOM 2409 N N . THR A 1 298 ? 19.166 84.258 47.720 1.00 39.10 318 THR A N 1
ATOM 2410 C CA . THR A 1 298 ? 18.969 85.666 47.977 1.00 45.43 318 THR A CA 1
ATOM 2411 C C . THR A 1 298 ? 17.629 85.904 48.660 1.00 55.05 318 THR A C 1
ATOM 2412 O O . THR A 1 298 ? 16.794 84.986 48.828 1.00 59.21 318 THR A O 1
ATOM 2416 N N . ASN A 1 299 ? 17.415 87.159 49.022 1.00 60.03 319 ASN A N 1
ATOM 2417 C CA . ASN A 1 299 ? 16.168 87.559 49.635 1.00 59.19 319 ASN A CA 1
ATOM 2418 C C . ASN A 1 299 ? 15.048 87.593 48.630 1.00 51.72 319 ASN A C 1
ATOM 2419 O O . ASN A 1 299 ? 13.917 87.907 48.961 1.00 58.27 319 ASN A O 1
ATOM 2424 N N . GLN A 1 300 ? 15.338 87.191 47.408 1.00 49.33 320 GLN A N 1
ATOM 2425 C CA . GLN A 1 300 ? 14.282 87.126 46.419 1.00 49.02 320 GLN A CA 1
ATOM 2426 C C . GLN A 1 300 ? 13.798 85.680 46.285 1.00 45.65 320 GLN A C 1
ATOM 2427 O O . GLN A 1 300 ? 12.913 85.416 45.469 1.00 40.15 320 GLN A O 1
ATOM 2433 N N . ALA A 1 301 ? 14.380 84.754 47.075 1.00 44.77 321 ALA A N 1
ATOM 2434 C CA . ALA A 1 301 ? 13.949 83.318 47.114 1.00 41.95 321 ALA A CA 1
ATOM 2435 C C . ALA A 1 301 ? 12.479 83.206 47.390 1.00 40.01 321 ALA A C 1
ATOM 2436 O O . ALA A 1 301 ? 11.997 83.895 48.265 1.00 46.47 321 ALA A O 1
ATOM 2438 N N . ASP A 1 302 ? 11.759 82.401 46.613 1.00 35.21 322 ASP A N 1
ATOM 2439 C CA . ASP A 1 302 ? 10.413 81.975 46.983 1.00 35.77 322 ASP A CA 1
ATOM 2440 C C . ASP A 1 302 ? 10.488 80.487 47.374 1.00 38.27 322 ASP A C 1
ATOM 2441 O O . ASP A 1 302 ? 10.327 79.562 46.523 1.00 39.09 322 ASP A O 1
ATOM 2446 N N . LEU A 1 303 ? 10.782 80.262 48.654 1.00 32.60 323 LEU A N 1
ATOM 2447 C CA . LEU A 1 303 ? 10.661 78.923 49.272 1.00 31.19 323 LEU A CA 1
ATOM 2448 C C . LEU A 1 303 ? 9.355 78.734 50.097 1.00 31.53 323 LEU A C 1
ATOM 2449 O O . LEU A 1 303 ? 9.344 78.074 51.161 1.00 30.46 323 LEU A O 1
ATOM 2454 N N . SER A 1 304 ? 8.254 79.291 49.572 1.00 29.68 324 SER A N 1
ATOM 2455 C CA . SER A 1 304 ? 7.011 79.360 50.335 1.00 31.87 324 SER A CA 1
ATOM 2456 C C . SER A 1 304 ? 6.388 77.985 50.511 1.00 32.05 324 SER A C 1
ATOM 2457 O O . SER A 1 304 ? 5.651 77.780 51.474 1.00 33.13 324 SER A O 1
ATOM 2460 N N . GLY A 1 305 ? 6.718 77.050 49.603 1.00 29.05 325 GLY A N 1
ATOM 2461 C CA . GLY A 1 305 ? 6.396 75.645 49.737 1.00 25.99 325 GLY A CA 1
ATOM 2462 C C . GLY A 1 305 ? 7.043 74.970 50.921 1.00 25.51 325 GLY A C 1
ATOM 2463 O O . GLY A 1 305 ? 6.597 73.873 51.315 1.00 27.76 325 GLY A O 1
ATOM 2464 N N . ILE A 1 306 ? 8.071 75.595 51.515 1.00 24.66 326 ILE A N 1
ATOM 2465 C CA . ILE A 1 306 ? 8.733 75.025 52.752 1.00 22.86 326 ILE A CA 1
ATOM 2466 C C . ILE A 1 306 ? 8.123 75.552 54.051 1.00 23.58 326 ILE A C 1
ATOM 2467 O O . ILE A 1 306 ? 7.761 74.782 54.934 1.00 22.69 326 ILE A O 1
ATOM 2472 N N . THR A 1 307 ? 7.988 76.875 54.154 1.00 25.07 327 THR A N 1
ATOM 2473 C CA . THR A 1 307 ? 7.618 77.533 55.423 1.00 26.53 327 THR A CA 1
ATOM 2474 C C . THR A 1 307 ? 6.168 78.011 55.371 1.00 28.50 327 THR A C 1
ATOM 2475 O O . THR A 1 307 ? 5.591 78.320 56.396 1.00 29.65 327 THR A O 1
ATOM 2479 N N . GLY A 1 308 ? 5.576 78.030 54.175 1.00 31.13 328 GLY A N 1
ATOM 2480 C CA . GLY A 1 308 ? 4.314 78.724 53.951 1.00 32.37 328 GLY A CA 1
ATOM 2481 C C . GLY A 1 308 ? 4.382 80.245 53.800 1.00 35.13 328 GLY A C 1
ATOM 2482 O O . GLY A 1 308 ? 3.337 80.874 53.619 1.00 38.39 328 GLY A O 1
ATOM 2483 N N . SER A 1 309 ? 5.568 80.863 53.910 1.00 34.72 329 SER A N 1
ATOM 2484 C CA . SER A 1 309 ? 5.679 82.316 53.661 1.00 36.07 329 SER A CA 1
ATOM 2485 C C . SER A 1 309 ? 6.906 82.561 52.847 1.00 36.74 329 SER A C 1
ATOM 2486 O O . SER A 1 309 ? 7.783 81.698 52.797 1.00 36.99 329 SER A O 1
ATOM 2489 N N . PRO A 1 310 ? 7.004 83.745 52.217 1.00 42.47 330 PRO A N 1
ATOM 2490 C CA . PRO A 1 310 ? 8.232 84.004 51.460 1.00 45.87 330 PRO A CA 1
ATOM 2491 C C . PRO A 1 310 ? 9.319 84.615 52.366 1.00 44.90 330 PRO A C 1
ATOM 2492 O O . PRO A 1 310 ? 9.705 85.746 52.147 1.00 51.25 330 PRO A O 1
ATOM 2496 N N . ASP A 1 311 ? 9.783 83.855 53.360 1.00 39.35 331 ASP A N 1
ATOM 2497 C CA . ASP A 1 311 ? 10.733 84.315 54.352 1.00 38.35 331 ASP A CA 1
ATOM 2498 C C . ASP A 1 311 ? 12.015 83.486 54.415 1.00 40.24 331 ASP A C 1
ATOM 2499 O O . ASP A 1 311 ? 12.847 83.729 55.280 1.00 41.55 331 ASP A O 1
ATOM 2504 N N . LEU A 1 312 ? 12.178 82.494 53.536 1.00 39.22 332 LEU A N 1
ATOM 2505 C CA . LEU A 1 312 ? 13.301 81.549 53.677 1.00 36.46 332 LEU A CA 1
ATOM 2506 C C . LEU A 1 312 ? 14.241 81.674 52.496 1.00 35.16 332 LEU A C 1
ATOM 2507 O O . LEU A 1 312 ? 13.826 82.050 51.413 1.00 37.15 332 LEU A O 1
ATOM 2512 N N . LYS A 1 313 ? 15.513 81.375 52.708 1.00 35.01 333 LYS A N 1
ATOM 2513 C CA . LYS A 1 313 ? 16.501 81.324 51.630 1.00 34.15 333 LYS A CA 1
ATOM 2514 C C . LYS A 1 313 ? 17.578 80.361 52.095 1.00 34.41 333 LYS A C 1
ATOM 2515 O O . LYS A 1 313 ? 17.672 80.038 53.295 1.00 31.39 333 LYS A O 1
ATOM 2521 N N . VAL A 1 314 ? 18.413 79.902 51.172 1.00 34.97 334 VAL A N 1
ATOM 2522 C CA . VAL A 1 314 ? 19.420 78.927 51.552 1.00 35.55 334 VAL A CA 1
ATOM 2523 C C . VAL A 1 314 ? 20.608 79.730 51.964 1.00 35.92 334 VAL A C 1
ATOM 2524 O O . VAL A 1 314 ? 21.152 80.431 51.144 1.00 42.60 334 VAL A O 1
ATOM 2528 N N . SER A 1 315 ? 20.989 79.644 53.233 1.00 37.10 335 SER A N 1
ATOM 2529 C CA . SER A 1 315 ? 22.137 80.403 53.734 1.00 41.43 335 SER A CA 1
ATOM 2530 C C . SER A 1 315 ? 23.459 79.756 53.291 1.00 44.04 335 SER A C 1
ATOM 2531 O O . SER A 1 315 ? 24.377 80.432 52.886 1.00 45.31 335 SER A O 1
ATOM 2534 N N . LYS A 1 316 ? 23.520 78.436 53.361 1.00 47.33 336 LYS A N 1
ATOM 2535 C CA . LYS A 1 316 ? 24.743 77.685 53.216 1.00 44.19 336 LYS A CA 1
ATOM 2536 C C . LYS A 1 316 ? 24.284 76.294 52.729 1.00 44.70 336 LYS A C 1
ATOM 2537 O O . LYS A 1 316 ? 23.281 75.763 53.234 1.00 41.26 336 LYS A O 1
ATOM 2543 N N . VAL A 1 317 ? 24.953 75.768 51.692 1.00 42.34 337 VAL A N 1
ATOM 2544 C CA . VAL A 1 317 ? 24.858 74.358 51.263 1.00 33.08 337 VAL A CA 1
ATOM 2545 C C . VAL A 1 317 ? 26.235 73.790 51.282 1.00 34.66 337 VAL A C 1
ATOM 2546 O O . VAL A 1 317 ? 27.104 74.251 50.554 1.00 38.38 337 VAL A O 1
ATOM 2550 N N . VAL A 1 318 ? 26.446 72.844 52.190 1.00 35.67 338 VAL A N 1
ATOM 2551 C CA . VAL A 1 318 ? 27.688 72.079 52.307 1.00 35.47 338 VAL A CA 1
ATOM 2552 C C . VAL A 1 318 ? 27.514 70.704 51.693 1.00 33.66 338 VAL A C 1
ATOM 2553 O O . VAL A 1 318 ? 26.545 70.013 52.014 1.00 37.08 338 VAL A O 1
ATOM 2557 N N . HIS A 1 319 ? 28.433 70.340 50.791 1.00 29.60 339 HIS A N 1
ATOM 2558 C CA . HIS A 1 319 ? 28.511 68.999 50.218 1.00 28.28 339 HIS A CA 1
ATOM 2559 C C . HIS A 1 319 ? 29.798 68.301 50.614 1.00 29.09 339 HIS A C 1
ATOM 2560 O O . HIS A 1 319 ? 30.866 68.872 50.434 1.00 33.66 339 HIS A O 1
ATOM 2567 N N . LYS A 1 320 ? 29.729 67.097 51.177 1.00 27.22 340 LYS A N 1
ATOM 2568 C CA . LYS A 1 320 ? 30.967 66.360 51.474 1.00 28.44 340 LYS A CA 1
ATOM 2569 C C . LYS A 1 320 ? 30.880 64.939 50.906 1.00 29.81 340 LYS A C 1
ATOM 2570 O O . LYS A 1 320 ? 29.934 64.191 51.224 1.00 31.22 340 LYS A O 1
ATOM 2576 N N . ALA A 1 321 ? 31.839 64.585 50.043 1.00 26.19 341 ALA A N 1
ATOM 2577 C CA . ALA A 1 321 ? 31.911 63.228 49.480 1.00 25.53 341 ALA A CA 1
ATOM 2578 C C . ALA A 1 321 ? 33.186 62.573 49.952 1.00 26.43 341 ALA A C 1
ATOM 2579 O O . ALA A 1 321 ? 34.217 63.202 50.062 1.00 27.54 341 ALA A O 1
ATOM 2581 N N . SER A 1 322 ? 33.120 61.283 50.196 1.00 26.91 342 SER A N 1
ATOM 2582 C CA . SER A 1 322 ? 34.230 60.601 50.752 1.00 26.76 342 SER A CA 1
ATOM 2583 C C . SER A 1 322 ? 34.335 59.182 50.176 1.00 27.58 342 SER A C 1
ATOM 2584 O O . SER A 1 322 ? 33.331 58.463 49.994 1.00 30.15 342 SER A O 1
ATOM 2587 N N . LEU A 1 323 ? 35.555 58.763 49.910 1.00 28.26 343 LEU A N 1
ATOM 2588 C CA . LEU A 1 323 ? 35.790 57.521 49.168 1.00 27.74 343 LEU A CA 1
ATOM 2589 C C . LEU A 1 323 ? 37.019 56.838 49.688 1.00 26.09 343 LEU A C 1
ATOM 2590 O O . LEU A 1 323 ? 38.056 57.464 49.866 1.00 27.53 343 LEU A O 1
ATOM 2595 N N . ASP A 1 324 ? 36.932 55.560 49.924 1.00 26.54 344 ASP A N 1
ATOM 2596 C CA . ASP A 1 324 ? 38.155 54.805 50.087 1.00 29.44 344 ASP A CA 1
ATOM 2597 C C . ASP A 1 324 ? 38.364 53.855 48.905 1.00 32.96 344 ASP A C 1
ATOM 2598 O O . ASP A 1 324 ? 37.379 53.235 48.358 1.00 30.23 344 ASP A O 1
ATOM 2603 N N . VAL A 1 325 ? 39.648 53.724 48.542 1.00 29.15 345 VAL A N 1
ATOM 2604 C CA . VAL A 1 325 ? 40.096 52.786 47.520 1.00 26.93 345 VAL A CA 1
ATOM 2605 C C . VAL A 1 325 ? 41.198 51.923 48.080 1.00 30.42 345 VAL A C 1
ATOM 2606 O O . VAL A 1 325 ? 42.252 52.432 48.564 1.00 30.89 345 VAL A O 1
ATOM 2610 N N . ASP A 1 326 ? 40.980 50.617 47.993 1.00 28.63 346 ASP A N 1
ATOM 2611 C CA . ASP A 1 326 ? 42.020 49.686 48.346 1.00 29.15 346 ASP A CA 1
ATOM 2612 C C . ASP A 1 326 ? 41.931 48.366 47.538 1.00 30.43 346 ASP A C 1
ATOM 2613 O O . ASP A 1 326 ? 41.177 48.315 46.558 1.00 30.33 346 ASP A O 1
ATOM 2618 N N . GLU A 1 327 ? 42.689 47.323 47.931 1.00 30.89 347 GLU A N 1
ATOM 2619 C CA . GLU A 1 327 ? 42.841 46.077 47.144 1.00 30.53 347 GLU A CA 1
ATOM 2620 C C . GLU A 1 327 ? 41.610 45.214 47.067 1.00 30.25 347 GLU A C 1
ATOM 2621 O O . GLU A 1 327 ? 41.499 44.426 46.144 1.00 34.21 347 GLU A O 1
ATOM 2627 N N . LYS A 1 328 ? 40.684 45.349 48.008 1.00 32.40 348 LYS A N 1
ATOM 2628 C CA . LYS A 1 328 ? 39.585 44.350 48.196 1.00 35.60 348 LYS A CA 1
ATOM 2629 C C . LYS A 1 328 ? 38.522 44.442 47.111 1.00 34.02 348 LYS A C 1
ATOM 2630 O O . LYS A 1 328 ? 38.205 45.526 46.720 1.00 33.99 348 LYS A O 1
ATOM 2636 N N . GLY A 1 329 ? 37.898 43.365 46.658 1.00 37.18 349 GLY A N 1
ATOM 2637 C CA . GLY A 1 329 ? 37.805 42.081 47.329 1.00 46.74 349 GLY A CA 1
ATOM 2638 C C . GLY A 1 329 ? 36.892 41.281 46.448 1.00 57.85 349 GLY A C 1
ATOM 2639 O O . GLY A 1 329 ? 36.385 41.814 45.483 1.00 63.04 349 GLY A O 1
ATOM 2640 N N . THR A 1 330 ? 36.677 40.016 46.784 1.00 72.50 350 THR A N 1
ATOM 2641 C CA . THR A 1 330 ? 36.212 38.975 45.834 1.00 77.52 350 THR A CA 1
ATOM 2642 C C . THR A 1 330 ? 34.867 39.262 45.152 1.00 65.05 350 THR A C 1
ATOM 2643 O O . THR A 1 330 ? 34.785 39.266 43.926 1.00 51.57 350 THR A O 1
ATOM 2647 N N . THR A 1 336 ? 38.874 29.254 37.980 1.00 87.07 356 THR A N 1
ATOM 2648 C CA . THR A 1 336 ? 38.046 29.481 36.786 1.00 79.60 356 THR A CA 1
ATOM 2649 C C . THR A 1 336 ? 38.655 28.763 35.534 1.00 72.14 356 THR A C 1
ATOM 2650 O O . THR A 1 336 ? 39.806 28.328 35.575 1.00 77.53 356 THR A O 1
ATOM 2654 N N . ALA A 1 337 ? 37.883 28.702 34.438 1.00 57.77 357 ALA A N 1
ATOM 2655 C CA . ALA A 1 337 ? 37.971 27.681 33.374 1.00 52.76 357 ALA A CA 1
ATOM 2656 C C . ALA A 1 337 ? 38.407 28.177 31.976 1.00 53.95 357 ALA A C 1
ATOM 2657 O O . ALA A 1 337 ? 38.729 27.339 31.073 1.00 41.12 357 ALA A O 1
ATOM 2659 N N . VAL A 1 338 ? 38.378 29.518 31.817 1.00 50.10 358 VAL A N 1
ATOM 2660 C CA . VAL A 1 338 ? 38.793 30.256 30.607 1.00 45.26 358 VAL A CA 1
ATOM 2661 C C . VAL A 1 338 ? 39.784 31.382 30.937 1.00 44.66 358 VAL A C 1
ATOM 2662 O O . VAL A 1 338 ? 39.451 32.343 31.649 1.00 49.34 358 VAL A O 1
ATOM 2666 N N . GLU A 1 339 ? 40.995 31.260 30.394 1.00 42.07 359 GLU A N 1
ATOM 2667 C CA . GLU A 1 339 ? 42.073 32.253 30.586 1.00 37.27 359 GLU A CA 1
ATOM 2668 C C . GLU A 1 339 ? 42.816 32.560 29.315 1.00 29.33 359 GLU A C 1
ATOM 2669 O O . GLU A 1 339 ? 43.227 31.651 28.609 1.00 27.37 359 GLU A O 1
ATOM 2675 N N . ILE A 1 340 ? 43.017 33.840 29.040 1.00 24.90 360 ILE A N 1
ATOM 2676 C CA . ILE A 1 340 ? 43.716 34.261 27.845 1.00 23.74 360 ILE A CA 1
ATOM 2677 C C . ILE A 1 340 ? 45.184 33.809 27.878 1.00 24.95 360 ILE A C 1
ATOM 2678 O O . ILE A 1 340 ? 45.801 33.727 28.972 1.00 25.64 360 ILE A O 1
ATOM 2683 N N . MET A 1 341 ? 45.718 33.494 26.693 1.00 23.38 361 MET A N 1
ATOM 2684 C CA . MET A 1 341 ? 47.174 33.324 26.461 1.00 24.21 361 MET A CA 1
ATOM 2685 C C . MET A 1 341 ? 47.759 34.653 25.947 1.00 24.33 361 MET A C 1
ATOM 2686 O O . MET A 1 341 ? 47.676 34.959 24.756 1.00 24.59 361 MET A O 1
ATOM 2691 N N . PRO A 1 342 ? 48.325 35.470 26.854 1.00 24.55 362 PRO A N 1
ATOM 2692 C CA . PRO A 1 342 ? 48.694 36.861 26.524 1.00 23.67 362 PRO A CA 1
ATOM 2693 C C . PRO A 1 342 ? 50.010 36.941 25.742 1.00 23.07 362 PRO A C 1
ATOM 2694 O O . PRO A 1 342 ? 50.774 35.960 25.718 1.00 22.07 362 PRO A O 1
ATOM 2698 N N A ILE A 1 343 ? 50.247 38.091 25.097 0.59 23.08 363 ILE A N 1
ATOM 2699 N N B ILE A 1 343 ? 50.250 38.095 25.123 0.41 21.93 363 ILE A N 1
ATOM 2700 C CA A ILE A 1 343 ? 51.500 38.381 24.387 0.59 24.68 363 ILE A CA 1
ATOM 2701 C CA B ILE A 1 343 ? 51.491 38.400 24.439 0.41 22.11 363 ILE A CA 1
ATOM 2702 C C A ILE A 1 343 ? 52.663 38.463 25.385 0.59 25.17 363 ILE A C 1
ATOM 2703 C C B ILE A 1 343 ? 52.652 38.329 25.430 0.41 23.37 363 ILE A C 1
ATOM 2704 O O A ILE A 1 343 ? 52.477 38.812 26.570 0.59 28.62 363 ILE A O 1
ATOM 2705 O O B ILE A 1 343 ? 52.456 38.422 26.660 0.41 25.39 363 ILE A O 1
ATOM 2714 N N . SER A 1 344 ? 53.854 38.135 24.901 1.00 24.32 364 SER A N 1
ATOM 2715 C CA . SER A 1 344 ? 55.072 38.020 25.718 1.00 23.57 364 SER A CA 1
ATOM 2716 C C . SER A 1 344 ? 55.429 39.269 26.562 1.00 24.66 364 SER A C 1
ATOM 2717 O O . SER A 1 344 ? 55.918 39.131 27.670 1.00 23.62 364 SER A O 1
ATOM 2720 N N . PHE A 1 345 ? 55.175 40.470 26.040 1.00 24.19 365 PHE A N 1
ATOM 2721 C CA . PHE A 1 345 ? 55.521 41.712 26.762 1.00 25.69 365 PHE A CA 1
ATOM 2722 C C . PHE A 1 345 ? 54.292 42.603 26.892 1.00 26.34 365 PHE A C 1
ATOM 2723 O O . PHE A 1 345 ? 54.137 43.593 26.155 1.00 29.35 365 PHE A O 1
ATOM 2731 N N . PRO A 1 346 ? 53.370 42.210 27.782 1.00 27.59 366 PRO A N 1
ATOM 2732 C CA . PRO A 1 346 ? 52.104 42.968 27.891 1.00 26.38 366 PRO A CA 1
ATOM 2733 C C . PRO A 1 346 ? 52.335 44.444 28.320 1.00 26.65 366 PRO A C 1
ATOM 2734 O O . PRO A 1 346 ? 53.365 44.786 28.975 1.00 22.00 366 PRO A O 1
ATOM 2738 N N . PRO A 1 347 ? 51.398 45.331 27.957 1.00 27.04 367 PRO A N 1
ATOM 2739 C CA . PRO A 1 347 ? 51.516 46.767 28.376 1.00 27.00 367 PRO A CA 1
ATOM 2740 C C . PRO A 1 347 ? 51.490 46.913 29.895 1.00 27.45 367 PRO A C 1
ATOM 2741 O O . PRO A 1 347 ? 51.019 45.995 30.599 1.00 25.65 367 PRO A O 1
ATOM 2745 N N . THR A 1 348 ? 52.055 48.015 30.383 1.00 26.32 368 THR A N 1
ATOM 2746 C CA . THR A 1 348 ? 51.976 48.387 31.783 1.00 28.65 368 THR A CA 1
ATOM 2747 C C . THR A 1 348 ? 51.351 49.774 31.821 1.00 31.15 368 THR A C 1
ATOM 2748 O O . THR A 1 348 ? 51.818 50.654 31.102 1.00 32.22 368 THR A O 1
ATOM 2752 N N . ILE A 1 349 ? 50.297 49.959 32.618 1.00 30.81 369 ILE A N 1
ATOM 2753 C CA . ILE A 1 349 ? 49.716 51.297 32.879 1.00 30.26 369 ILE A CA 1
ATOM 2754 C C . ILE A 1 349 ? 49.876 51.588 34.366 1.00 32.08 369 ILE A C 1
ATOM 2755 O O . ILE A 1 349 ? 49.488 50.779 35.218 1.00 31.28 369 ILE A O 1
ATOM 2760 N N . GLU A 1 350 ? 50.473 52.735 34.670 1.00 31.53 370 GLU A N 1
ATOM 2761 C CA . GLU A 1 350 ? 50.757 53.083 36.049 1.00 35.03 370 GLU A CA 1
ATOM 2762 C C . GLU A 1 350 ? 50.181 54.457 36.409 1.00 32.92 370 GLU A C 1
ATOM 2763 O O . GLU A 1 350 ? 50.584 55.463 35.860 1.00 31.89 370 GLU A O 1
ATOM 2769 N N . PHE A 1 351 ? 49.205 54.501 37.305 1.00 30.26 371 PHE A N 1
ATOM 2770 C CA . PHE A 1 351 ? 48.605 55.791 37.653 1.00 29.02 371 PHE A CA 1
ATOM 2771 C C . PHE A 1 351 ? 49.503 56.423 38.697 1.00 30.11 371 PHE A C 1
ATOM 2772 O O . PHE A 1 351 ? 49.349 56.214 39.900 1.00 34.52 371 PHE A O 1
ATOM 2780 N N . SER A 1 352 ? 50.509 57.130 38.237 1.00 30.26 372 SER A N 1
ATOM 2781 C CA . SER A 1 352 ? 51.510 57.592 39.164 1.00 31.40 372 SER A CA 1
ATOM 2782 C C . SER A 1 352 ? 51.729 59.073 38.941 1.00 30.13 372 SER A C 1
ATOM 2783 O O . SER A 1 352 ? 52.677 59.651 39.421 1.00 34.20 372 SER A O 1
ATOM 2786 N N . HIS A 1 353 ? 50.867 59.669 38.161 1.00 30.60 373 HIS A N 1
ATOM 2787 C CA . HIS A 1 353 ? 50.813 61.099 38.111 1.00 35.47 373 HIS A CA 1
ATOM 2788 C C . HIS A 1 353 ? 49.293 61.518 38.131 1.00 38.26 373 HIS A C 1
ATOM 2789 O O . HIS A 1 353 ? 48.418 60.633 38.189 1.00 36.67 373 HIS A O 1
ATOM 2796 N N . PRO A 1 354 ? 48.963 62.824 38.154 1.00 38.91 374 PRO A N 1
ATOM 2797 C CA . PRO A 1 354 ? 47.548 63.126 38.390 1.00 38.28 374 PRO A CA 1
ATOM 2798 C C . PRO A 1 354 ? 46.580 62.539 37.356 1.00 35.96 374 PRO A C 1
ATOM 2799 O O . PRO A 1 354 ? 46.893 62.494 36.153 1.00 34.49 374 PRO A O 1
ATOM 2803 N N . PHE A 1 355 ? 45.409 62.118 37.856 1.00 33.36 375 PHE A N 1
ATOM 2804 C CA . PHE A 1 355 ? 44.387 61.401 37.076 1.00 29.71 375 PHE A CA 1
ATOM 2805 C C . PHE A 1 355 ? 42.972 61.707 37.561 1.00 30.17 375 PHE A C 1
ATOM 2806 O O . PHE A 1 355 ? 42.794 62.150 38.686 1.00 33.97 375 PHE A O 1
ATOM 2814 N N . LEU A 1 356 ? 41.981 61.444 36.728 1.00 26.42 376 LEU A N 1
ATOM 2815 C CA . LEU A 1 356 ? 40.606 61.481 37.129 1.00 24.05 376 LEU A CA 1
ATOM 2816 C C . LEU A 1 356 ? 40.128 60.103 37.525 1.00 27.48 376 LEU A C 1
ATOM 2817 O O . LEU A 1 356 ? 40.570 59.077 36.942 1.00 25.84 376 LEU A O 1
ATOM 2822 N N . MET A 1 357 ? 39.239 60.074 38.534 1.00 27.44 377 MET A N 1
ATOM 2823 C CA . MET A 1 357 ? 38.467 58.873 38.835 1.00 25.35 377 MET A CA 1
ATOM 2824 C C . MET A 1 357 ? 36.940 59.188 38.762 1.00 27.09 377 MET A C 1
ATOM 2825 O O . MET A 1 357 ? 36.421 60.079 39.499 1.00 28.68 377 MET A O 1
ATOM 2830 N N . LEU A 1 358 ? 36.232 58.513 37.846 1.00 23.13 378 LEU A N 1
ATOM 2831 C CA . LEU A 1 358 ? 34.811 58.803 37.649 1.00 22.13 378 LEU A CA 1
ATOM 2832 C C . LEU A 1 358 ? 34.028 57.530 37.957 1.00 23.11 378 LEU A C 1
ATOM 2833 O O . LEU A 1 358 ? 34.279 56.469 37.355 1.00 24.19 378 LEU A O 1
ATOM 2838 N N . ILE A 1 359 ? 33.113 57.612 38.925 1.00 20.55 379 ILE A N 1
ATOM 2839 C CA . ILE A 1 359 ? 32.418 56.411 39.365 1.00 19.30 379 ILE A CA 1
ATOM 2840 C C . ILE A 1 359 ? 30.997 56.546 38.956 1.00 18.68 379 ILE A C 1
ATOM 2841 O O . ILE A 1 359 ? 30.383 57.558 39.252 1.00 19.95 379 ILE A O 1
ATOM 2846 N N . PHE A 1 360 ? 30.496 55.543 38.248 1.00 19.36 380 PHE A N 1
ATOM 2847 C CA . PHE A 1 360 ? 29.111 55.535 37.752 1.00 22.63 380 PHE A CA 1
ATOM 2848 C C . PHE A 1 360 ? 28.324 54.306 38.253 1.00 26.07 380 PHE A C 1
ATOM 2849 O O . PHE A 1 360 ? 28.927 53.233 38.620 1.00 25.45 380 PHE A O 1
ATOM 2857 N N . ASP A 1 361 ? 26.989 54.445 38.239 1.00 24.74 381 ASP A N 1
ATOM 2858 C CA . ASP A 1 361 ? 26.132 53.263 38.339 1.00 28.03 381 ASP A CA 1
ATOM 2859 C C . ASP A 1 361 ? 25.647 52.778 36.949 1.00 26.53 381 ASP A C 1
ATOM 2860 O O . ASP A 1 361 ? 25.012 53.563 36.237 1.00 28.05 381 ASP A O 1
ATOM 2865 N N . ARG A 1 362 ? 25.932 51.508 36.600 1.00 24.93 382 ARG A N 1
ATOM 2866 C CA . ARG A 1 362 ? 25.487 50.894 35.333 1.00 27.16 382 ARG A CA 1
ATOM 2867 C C . ARG A 1 362 ? 23.983 50.605 35.241 1.00 28.08 382 ARG A C 1
ATOM 2868 O O . ARG A 1 362 ? 23.453 50.636 34.135 1.00 30.00 382 ARG A O 1
ATOM 2876 N N . ASP A 1 363 ? 23.306 50.359 36.375 1.00 30.07 383 ASP A N 1
ATOM 2877 C CA . ASP A 1 363 ? 21.824 50.233 36.439 1.00 29.45 383 ASP A CA 1
ATOM 2878 C C . ASP A 1 363 ? 21.020 51.501 36.226 1.00 32.02 383 ASP A C 1
ATOM 2879 O O . ASP A 1 363 ? 19.920 51.444 35.686 1.00 35.41 383 ASP A O 1
ATOM 2884 N N . THR A 1 364 ? 21.556 52.656 36.596 1.00 31.76 384 THR A N 1
ATOM 2885 C CA . THR A 1 364 ? 20.817 53.916 36.375 1.00 28.44 384 THR A CA 1
ATOM 2886 C C . THR A 1 364 ? 21.546 54.888 35.470 1.00 27.79 384 THR A C 1
ATOM 2887 O O . THR A 1 364 ? 21.062 56.011 35.243 1.00 25.97 384 THR A O 1
ATOM 2891 N N . ASN A 1 365 ? 22.724 54.484 34.993 1.00 26.24 385 ASN A N 1
ATOM 2892 C CA . ASN A 1 365 ? 23.568 55.366 34.214 1.00 28.19 385 ASN A CA 1
ATOM 2893 C C . ASN A 1 365 ? 23.740 56.746 34.818 1.00 29.69 385 ASN A C 1
ATOM 2894 O O . ASN A 1 365 ? 23.521 57.753 34.137 1.00 31.04 385 ASN A O 1
ATOM 2899 N N . SER A 1 366 ? 24.117 56.793 36.094 1.00 27.13 386 SER A N 1
ATOM 2900 C CA . SER A 1 366 ? 24.343 58.072 36.756 1.00 26.80 386 SER A CA 1
ATOM 2901 C C . SER A 1 366 ? 25.762 58.155 37.254 1.00 25.42 386 SER A C 1
ATOM 2902 O O . SER A 1 366 ? 26.359 57.140 37.659 1.00 25.38 386 SER A O 1
ATOM 2905 N N . THR A 1 367 ? 26.278 59.383 37.235 1.00 23.29 387 THR A N 1
ATOM 2906 C CA . THR A 1 367 ? 27.569 59.675 37.811 1.00 23.23 387 THR A CA 1
ATOM 2907 C C . THR A 1 367 ? 27.459 59.810 39.319 1.00 22.33 387 THR A C 1
ATOM 2908 O O . THR A 1 367 ? 26.784 60.721 39.830 1.00 19.57 387 THR A O 1
ATOM 2912 N N . LEU A 1 368 ? 28.130 58.885 40.000 1.00 21.80 388 LEU A N 1
ATOM 2913 C CA . LEU A 1 368 ? 28.173 58.870 41.447 1.00 22.49 388 LEU A CA 1
ATOM 2914 C C . LEU A 1 368 ? 29.296 59.726 41.991 1.00 24.59 388 LEU A C 1
ATOM 2915 O O . LEU A 1 368 ? 29.101 60.412 42.997 1.00 25.12 388 LEU A O 1
ATOM 2920 N N . PHE A 1 369 ? 30.483 59.690 41.382 1.00 24.72 389 PHE A N 1
ATOM 2921 C CA . PHE A 1 369 ? 31.592 60.498 41.929 1.00 24.60 389 PHE A CA 1
ATOM 2922 C C . PHE A 1 369 ? 32.471 61.043 40.828 1.00 25.98 389 PHE A C 1
ATOM 2923 O O . PHE A 1 369 ? 32.699 60.368 39.812 1.00 26.13 389 PHE A O 1
ATOM 2931 N N . ILE A 1 370 ? 32.972 62.259 41.029 1.00 25.36 390 ILE A N 1
ATOM 2932 C CA . ILE A 1 370 ? 33.952 62.837 40.130 1.00 22.92 390 ILE A CA 1
ATOM 2933 C C . ILE A 1 370 ? 35.171 63.253 40.966 1.00 25.25 390 ILE A C 1
ATOM 2934 O O . ILE A 1 370 ? 35.075 64.094 41.891 1.00 24.71 390 ILE A O 1
ATOM 2939 N N . GLY A 1 371 ? 36.321 62.640 40.665 1.00 24.93 391 GLY A N 1
ATOM 2940 C CA . GLY A 1 371 ? 37.533 62.879 41.417 1.00 24.79 391 GLY A CA 1
ATOM 2941 C C . GLY A 1 371 ? 38.569 63.371 40.437 1.00 28.25 391 GLY A C 1
ATOM 2942 O O . GLY A 1 371 ? 38.664 62.883 39.310 1.00 31.19 391 GLY A O 1
ATOM 2943 N N . LYS A 1 372 ? 39.335 64.364 40.850 1.00 27.48 392 LYS A N 1
ATOM 2944 C CA . LYS A 1 372 ? 40.526 64.7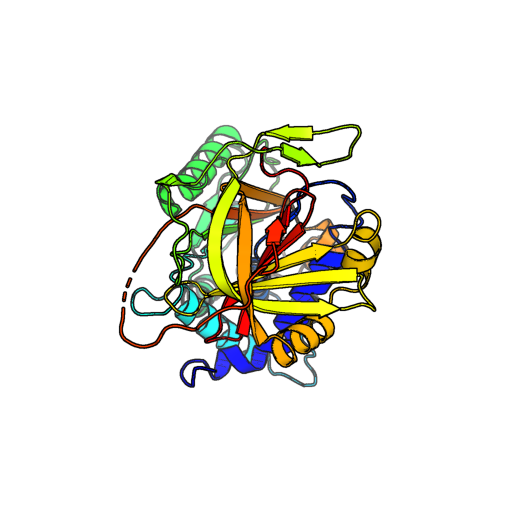44 40.158 1.00 27.04 392 LYS A CA 1
ATOM 2945 C C . LYS A 1 372 ? 41.523 64.580 41.272 1.00 28.24 392 LYS A C 1
ATOM 2946 O O . LYS A 1 372 ? 41.442 65.289 42.272 1.00 31.67 392 LYS A O 1
ATOM 2952 N N . ILE A 1 373 ? 42.397 63.588 41.148 1.00 27.27 393 ILE A N 1
ATOM 2953 C CA . ILE A 1 373 ? 43.369 63.262 42.181 1.00 27.36 393 ILE A CA 1
ATOM 2954 C C . ILE A 1 373 ? 44.703 63.799 41.692 1.00 32.04 393 ILE A C 1
ATOM 2955 O O . ILE A 1 373 ? 45.290 63.223 40.783 1.00 36.40 393 ILE A O 1
ATOM 2960 N N . VAL A 1 374 ? 45.144 64.932 42.237 1.00 34.21 394 VAL A N 1
ATOM 2961 C CA . VAL A 1 374 ? 46.493 65.433 41.973 1.00 36.79 394 VAL A CA 1
ATOM 2962 C C . VAL A 1 374 ? 47.465 64.926 43.054 1.00 36.28 394 VAL A C 1
ATOM 2963 O O . VAL A 1 374 ? 48.650 64.781 42.809 1.00 39.00 394 VAL A O 1
ATOM 2967 N N . ASN A 1 375 ? 46.970 64.622 44.244 1.00 36.61 395 ASN A N 1
ATOM 2968 C CA . ASN A 1 375 ? 47.853 64.140 45.289 1.00 34.68 395 ASN A CA 1
ATOM 2969 C C . ASN A 1 375 ? 47.118 63.166 46.207 1.00 36.39 395 ASN A C 1
ATOM 2970 O O . ASN A 1 375 ? 46.399 63.571 47.088 1.00 39.98 395 ASN A O 1
ATOM 2975 N N . PRO A 1 376 ? 47.334 61.854 46.010 1.00 41.79 396 PRO A N 1
ATOM 2976 C CA . PRO A 1 376 ? 46.591 60.887 46.780 1.00 40.87 396 PRO A CA 1
ATOM 2977 C C . PRO A 1 376 ? 47.058 60.756 48.249 1.00 44.82 396 PRO A C 1
ATOM 2978 O O . PRO A 1 376 ? 46.550 59.887 48.970 1.00 49.38 396 PRO A O 1
ATOM 2982 N N . THR A 1 377 ? 47.991 61.591 48.702 1.00 45.80 397 THR A N 1
ATOM 2983 C CA . THR A 1 377 ? 48.418 61.521 50.126 1.00 50.65 397 THR A CA 1
ATOM 2984 C C . THR A 1 377 ? 47.853 62.626 51.033 1.00 52.29 397 THR A C 1
ATOM 2985 O O . THR A 1 377 ? 47.984 62.525 52.262 1.00 45.99 397 THR A O 1
ATOM 2989 N N . ILE A 1 378 ? 47.297 63.668 50.393 1.00 52.68 398 ILE A N 1
ATOM 2990 C CA . ILE A 1 378 ? 46.385 64.650 50.965 1.00 54.23 398 ILE A CA 1
ATOM 2991 C C . ILE A 1 378 ? 45.005 63.994 50.956 1.00 54.09 398 ILE A C 1
ATOM 2992 O O . ILE A 1 378 ? 44.591 63.408 51.947 1.00 54.85 398 ILE A O 1
#

Nearest PDB structures (foldseek):
  5hgc-assembly1_A  TM=1.003E+00  e=2.215E-85  Taeniopygia guttata
  1oph-assembly1_A  TM=9.632E-01  e=7.678E-52  Homo sapiens
  6i7u-assembly1_A  TM=9.446E-01  e=1.169E-51  Homo sapiens
  6rod-assembly1_A  TM=9.581E-01  e=7.987E-51  Homo sapiens
  2hi9-assembly1_A  TM=9.498E-01  e=1.576E-48  Homo sapiens

Foldseek 3Di:
DAVLLVLQQVCQQLLQQLVQLLLLLVCVVPVQDKDKFFSLLVLLLLLLLLLLFDDPLNVLSCVLSVDDCVPDPNVSVLVNNLSVCCQQCDPVAFHNFLKAKEKEFELPFAFDPQSVVSSCNRRVYDYHHAQLLVVVVRQVVVQVVVCVSQVNQGGRQDDDDDSPFGMEMEIETEGEFFFAAFFDPVPFDWDWFCQPPVDIDTFRKTKDWFWWWWDADPVQQWIWTKTDTGGFKIKIKIAHDVPRPNVCSNPDGVVVVVVRVVPTDIFTEMEIGGFFKDKDKDFCVVSSVVSRNPCLADLNTGSCSTRVDSGGHHPTYMGMYIYGDDRDDYDDDDDPHDPDGYYDHNRAWIWMWMAGRNSNHTGMIITPSDRVD